Protein AF-A0A969R163-F1 (afdb_monomer_lite)

Sequence (391 aa):
MNDSINAQSLVISNPPGLAALAYRISDYHTTKQRLLESLYVQLIPDGPTLATLRTRDADDLTIALIDAWSMVIDVLTFYQERIANEGYWRTATERRSLLELARTIGCELDPGVAASTYLSFSVETTPTAPKVVTIPQGAAIASIPGENEQSQIFETSEPLIARVDWNALTPRLSRSQVITPQTHQLYLQGINSQLQIGDRVLLIDEPVTGEPLEYQYLLKLTAVDVIPEMQQTLVTWEFQQLGIRSLRAPRLFAFRQRVALFGNSAPKWETLPDELKRNYSAMQGGCFRLLLSNNSALNNSALNNSALNDNSHWVAANTGLPTIDIWCLSASEKALFAGTSNRGIYRSLDLGISWQPSTIGLSNLAITALYYHSGSVFAGSPGGRRVSIQG

pLDDT: mean 81.64, std 15.56, range [32.12, 96.44]

Secondary structure (DSSP, 8-state):
---------------TT-SS-------HHHHHHHHHHHTTS--STTPPP-TT-----TTSHHHHHHHHHHHHHHHHHHHHHHHHHHTSTTT--SHHHHHHHHHHTT--PPPPPPP------PPP--TTS-SEEEEPTT-EEE----TTPPPPEEE-SS-EEEEGGGGG-------PPP--TT--EEEEESS-----TT-EEEEEEPPPTTS----EEEEEEEEEEEEGGGTEEEEEE------SS--SSEEEEE--S---SS-TTPPPGGGS-HHHHHHH-----S-EEEEPSS-SS--S----TT---TT-EEEE--TT-S-S-EEEEEE-SS-EEEEESSS-EEEESSTTS--EE--TT-S-----EEEEETTEEEEE-TTPPP-----

Foldseek 3Di:
DDPPPPPPQPPQDDDPPDLFGDQQRDALVRQLVVVVVQLQPDPDVVDDRNVVPPDPDCPDPVSVVSNVVSVVSNVVSVVVRLVVLLCDCSRNDDPVSNQVVCVVVVDHDDDDDDDDDDDDDAADPDPPGDQKDKDAWQNWDWDDDDDPDDIDIDTHRGIDIDGNVCNPDDPPPDDDDWAAQFDFKDKAAAQPPPDDQQWWKWKFADDDPPDDRPFIDTFGWHDWAGDVVSRIIMTGGDGDGRPHGIGDHIDMDTDPDDDPPQDPPHDDPVPDDQVVVVVPDPPDAADKDKDQPDDPDDDPDDPDVPRPDPPIDIDHLCAAPPDRQFQEWDDDPQWIWTQHQFQAIWIDRPRSNHTDDPHPPDPTRGFNYWDDDDQWIDTDDVPDDDDTDDD

Structure (mmCIF, N/CA/C/O backbone):
data_AF-A0A969R163-F1
#
_entry.id   AF-A0A969R163-F1
#
loop_
_atom_site.group_PDB
_atom_site.id
_atom_site.type_symbol
_atom_site.label_atom_id
_atom_site.label_alt_id
_atom_site.label_comp_id
_atom_site.label_asym_id
_atom_site.label_entity_id
_atom_site.label_seq_id
_atom_site.pdbx_PDB_ins_code
_atom_site.Cartn_x
_atom_site.Cartn_y
_atom_site.Cartn_z
_atom_site.occupancy
_atom_site.B_iso_or_equiv
_atom_site.auth_seq_id
_atom_site.auth_comp_id
_atom_site.auth_asym_id
_atom_site.auth_atom_id
_atom_site.pdbx_PDB_model_num
ATOM 1 N N . MET A 1 1 ? 2.738 -6.959 -83.332 1.00 34.97 1 MET A N 1
ATOM 2 C CA . MET A 1 1 ? 2.796 -7.570 -81.990 1.00 34.97 1 MET A CA 1
ATOM 3 C C . MET A 1 1 ? 3.521 -6.583 -81.093 1.00 34.97 1 MET A C 1
ATOM 5 O O . MET A 1 1 ? 4.740 -6.552 -81.099 1.00 34.97 1 MET A O 1
ATOM 9 N N . ASN A 1 2 ? 2.753 -5.683 -80.474 1.00 32.94 2 ASN A N 1
ATOM 10 C CA . ASN A 1 2 ? 3.231 -4.717 -79.486 1.00 32.94 2 ASN A CA 1
ATOM 11 C C . ASN A 1 2 ? 3.075 -5.376 -78.117 1.00 32.94 2 ASN A C 1
ATOM 13 O O . ASN A 1 2 ? 2.018 -5.242 -77.504 1.00 32.94 2 ASN A O 1
ATOM 17 N N . ASP A 1 3 ? 4.094 -6.097 -77.661 1.00 33.47 3 ASP A N 1
ATOM 18 C CA . ASP A 1 3 ? 4.162 -6.486 -76.255 1.00 33.47 3 ASP A CA 1
ATOM 19 C C . ASP A 1 3 ? 4.765 -5.313 -75.488 1.00 33.47 3 ASP A C 1
ATOM 21 O O . ASP A 1 3 ? 5.978 -5.150 -75.362 1.00 33.47 3 ASP A O 1
ATOM 25 N N . SER A 1 4 ? 3.876 -4.434 -75.030 1.00 35.16 4 SER A N 1
ATOM 26 C CA . SER A 1 4 ? 4.160 -3.461 -73.986 1.00 35.16 4 SER A CA 1
ATOM 27 C C . SER A 1 4 ? 4.621 -4.219 -72.743 1.00 35.16 4 SER A C 1
ATOM 29 O O . SER A 1 4 ? 3.800 -4.766 -72.004 1.00 35.16 4 SER A O 1
ATOM 31 N N . ILE A 1 5 ? 5.937 -4.274 -72.532 1.00 40.12 5 ILE A N 1
ATOM 32 C CA . ILE A 1 5 ? 6.543 -4.727 -71.283 1.00 40.12 5 ILE A CA 1
ATOM 33 C C . ILE A 1 5 ? 6.013 -3.792 -70.195 1.00 40.12 5 ILE A C 1
ATOM 35 O O . ILE A 1 5 ? 6.444 -2.648 -70.063 1.00 40.12 5 ILE A O 1
ATOM 39 N N . ASN A 1 6 ? 5.009 -4.270 -69.462 1.00 37.78 6 ASN A N 1
ATOM 40 C CA . ASN A 1 6 ? 4.531 -3.653 -68.239 1.00 37.78 6 ASN A CA 1
ATOM 41 C C . ASN A 1 6 ? 5.713 -3.612 -67.269 1.00 37.78 6 ASN A C 1
ATOM 43 O O . ASN A 1 6 ? 5.996 -4.592 -66.581 1.00 37.78 6 ASN A O 1
ATOM 47 N N . ALA A 1 7 ? 6.402 -2.475 -67.206 1.00 44.56 7 ALA A N 1
ATOM 48 C CA . ALA A 1 7 ? 7.246 -2.127 -66.078 1.00 44.56 7 ALA A CA 1
ATOM 49 C C . ALA A 1 7 ? 6.321 -1.925 -64.870 1.00 44.56 7 ALA A C 1
ATOM 51 O O . ALA A 1 7 ? 5.957 -0.803 -64.524 1.00 44.56 7 ALA A O 1
ATOM 52 N N . GLN A 1 8 ? 5.862 -3.026 -64.268 1.00 45.25 8 GLN A N 1
ATOM 53 C CA . GLN A 1 8 ? 5.232 -2.988 -62.959 1.00 45.25 8 GLN A CA 1
ATOM 54 C C . GLN A 1 8 ? 6.303 -2.504 -61.986 1.00 45.25 8 GLN A C 1
ATOM 56 O O . GLN A 1 8 ? 7.202 -3.249 -61.596 1.00 45.25 8 GLN A O 1
ATOM 61 N N . SER A 1 9 ? 6.239 -1.222 -61.637 1.00 51.69 9 SER A N 1
ATOM 62 C CA . SER A 1 9 ? 6.942 -0.674 -60.489 1.00 51.69 9 SER A CA 1
ATOM 63 C C . SER A 1 9 ? 6.618 -1.571 -59.297 1.00 51.69 9 SER A C 1
ATOM 65 O O . SER A 1 9 ? 5.451 -1.736 -58.943 1.00 51.69 9 SER A O 1
ATOM 67 N N . LEU A 1 10 ? 7.642 -2.199 -58.714 1.00 58.72 10 LEU A N 1
ATOM 68 C CA . LEU A 1 10 ? 7.503 -2.960 -57.476 1.00 58.72 10 LEU A CA 1
ATOM 69 C C . LEU A 1 10 ? 6.903 -2.018 -56.430 1.00 58.72 10 LEU A C 1
ATOM 71 O O . LEU A 1 10 ? 7.570 -1.098 -55.958 1.00 58.72 10 LEU A O 1
ATOM 75 N N . VAL A 1 11 ? 5.622 -2.206 -56.114 1.00 62.25 11 VAL A N 1
ATOM 76 C CA . VAL A 1 11 ? 4.954 -1.442 -55.063 1.00 62.25 11 VAL A CA 1
ATOM 77 C C . VAL A 1 11 ? 5.471 -1.985 -53.740 1.00 62.25 11 VAL A C 1
ATOM 79 O O . VAL A 1 11 ? 4.986 -2.992 -53.229 1.00 62.25 11 VAL A O 1
ATOM 82 N N . ILE A 1 12 ? 6.501 -1.336 -53.205 1.00 71.62 12 ILE A N 1
ATOM 83 C CA . ILE A 1 12 ? 7.013 -1.632 -51.872 1.00 71.62 12 ILE A CA 1
ATOM 84 C C . ILE A 1 12 ? 5.993 -1.090 -50.865 1.00 71.62 12 ILE A C 1
ATOM 86 O O . ILE A 1 12 ? 5.756 0.116 -50.794 1.00 71.62 12 ILE A O 1
ATOM 90 N N . SER A 1 13 ? 5.350 -1.985 -50.113 1.00 81.00 13 SER A N 1
ATOM 91 C CA . SER A 1 13 ? 4.370 -1.632 -49.083 1.00 81.00 13 SER A CA 1
ATOM 92 C C . SER A 1 13 ? 4.957 -1.875 -47.696 1.00 81.00 13 SER A C 1
ATOM 94 O O . SER A 1 13 ? 5.374 -2.988 -47.389 1.00 81.00 13 SER A O 1
ATOM 96 N N . ASN A 1 14 ? 4.965 -0.836 -46.859 1.00 87.50 14 ASN A N 1
ATOM 97 C CA . ASN A 1 14 ? 5.408 -0.896 -45.466 1.00 87.50 14 ASN A CA 1
ATOM 98 C C . ASN A 1 14 ? 4.201 -0.695 -44.535 1.00 87.50 14 ASN A C 1
ATOM 100 O O . ASN A 1 14 ? 3.939 0.436 -44.114 1.00 87.50 14 ASN A O 1
ATOM 104 N N . PRO A 1 15 ? 3.413 -1.748 -44.239 1.00 88.56 15 PRO A N 1
ATOM 105 C CA . PRO A 1 15 ? 2.321 -1.642 -43.281 1.00 88.56 15 PRO A CA 1
ATOM 106 C C . PRO A 1 15 ? 2.825 -1.222 -41.884 1.00 88.56 15 PRO A C 1
ATOM 108 O O . PRO A 1 15 ? 3.961 -1.527 -41.511 1.00 88.56 15 PRO A O 1
ATOM 111 N N . PRO A 1 16 ? 1.991 -0.546 -41.073 1.00 86.06 16 PRO A N 1
ATOM 112 C CA . PRO A 1 16 ? 2.362 -0.169 -39.712 1.00 86.06 16 PRO A CA 1
ATOM 113 C C . PRO A 1 16 ? 2.710 -1.380 -38.831 1.00 86.06 16 PRO A C 1
ATOM 115 O O . PRO A 1 16 ? 2.065 -2.423 -38.905 1.00 86.06 16 PRO A O 1
ATOM 118 N N . GLY A 1 17 ? 3.688 -1.218 -37.935 1.00 84.62 17 GLY A N 1
ATOM 119 C CA . GLY A 1 17 ? 4.005 -2.195 -36.881 1.00 84.62 17 GLY A CA 1
ATOM 120 C C . GLY A 1 17 ? 5.118 -3.199 -37.200 1.00 84.62 17 GLY A C 1
ATOM 121 O O . GLY A 1 17 ? 5.516 -3.946 -36.300 1.00 84.62 17 GLY A O 1
ATOM 122 N N . LEU A 1 18 ? 5.657 -3.179 -38.422 1.00 88.31 18 LEU A N 1
ATOM 123 C CA . LEU A 1 18 ? 6.788 -4.015 -38.832 1.00 88.31 18 LEU A CA 1
ATOM 124 C C . LEU A 1 18 ? 8.051 -3.769 -37.988 1.00 88.31 18 LEU A C 1
ATOM 126 O O . LEU A 1 18 ? 8.248 -2.687 -37.432 1.00 88.31 18 LEU A O 1
ATOM 130 N N . ALA A 1 19 ? 8.897 -4.800 -37.900 1.00 89.44 19 ALA A N 1
ATOM 131 C CA . ALA A 1 19 ? 10.203 -4.751 -37.233 1.00 89.44 19 ALA A CA 1
ATOM 132 C C . ALA A 1 19 ? 11.335 -4.258 -38.155 1.00 89.44 19 ALA A C 1
ATOM 134 O O . ALA A 1 19 ? 12.421 -3.951 -37.678 1.00 89.44 19 ALA A O 1
ATOM 135 N N . ALA A 1 20 ? 11.078 -4.172 -39.461 1.00 90.75 20 ALA A N 1
ATOM 136 C CA . ALA A 1 20 ? 11.968 -3.580 -40.449 1.00 90.75 20 ALA A CA 1
ATOM 137 C C . ALA A 1 20 ? 11.144 -3.001 -41.606 1.00 90.75 20 ALA A C 1
ATOM 139 O O . ALA A 1 20 ? 10.071 -3.517 -41.931 1.00 90.75 20 ALA A O 1
ATOM 140 N N . LEU A 1 21 ? 11.651 -1.939 -42.221 1.00 91.12 21 LEU A N 1
ATOM 141 C CA . LEU A 1 21 ? 11.133 -1.368 -43.456 1.00 91.12 21 LEU A CA 1
ATOM 142 C C . LEU A 1 21 ? 11.816 -2.035 -44.644 1.00 91.12 21 LEU A C 1
ATOM 144 O O . LEU A 1 21 ? 13.046 -2.086 -44.698 1.00 91.12 21 LEU A O 1
ATOM 148 N N . ALA A 1 22 ? 11.013 -2.470 -45.611 1.00 89.19 22 ALA A N 1
ATOM 149 C CA . ALA A 1 22 ? 11.500 -2.755 -46.948 1.00 89.19 22 ALA A CA 1
ATOM 150 C C . ALA A 1 22 ? 11.672 -1.409 -47.660 1.00 89.19 22 ALA A C 1
ATOM 152 O O . ALA A 1 22 ? 10.697 -0.690 -47.889 1.00 89.19 22 ALA A O 1
ATOM 153 N N . TYR A 1 23 ? 12.912 -1.026 -47.952 1.00 86.81 23 TYR A N 1
ATOM 154 C CA . TYR A 1 23 ? 13.220 0.238 -48.637 1.00 86.81 23 TYR A CA 1
ATOM 155 C C . TYR A 1 23 ? 14.294 0.070 -49.720 1.00 86.81 23 TYR A C 1
ATOM 157 O O . TYR A 1 23 ? 14.555 0.991 -50.493 1.00 86.81 23 TYR A O 1
ATOM 165 N N . ARG A 1 24 ? 14.902 -1.116 -49.830 1.00 87.44 24 ARG A N 1
ATOM 166 C CA . ARG A 1 24 ? 15.868 -1.420 -50.882 1.00 87.44 24 ARG A CA 1
ATOM 167 C C . ARG A 1 24 ? 15.187 -1.525 -52.246 1.00 87.44 24 ARG A C 1
ATOM 169 O O . ARG A 1 24 ? 14.308 -2.350 -52.471 1.00 87.44 24 ARG A O 1
ATOM 176 N N . ILE A 1 25 ? 15.630 -0.678 -53.172 1.00 84.38 25 ILE A N 1
ATOM 177 C CA . ILE A 1 25 ? 15.027 -0.517 -54.505 1.00 84.38 25 ILE A CA 1
ATOM 178 C C . ILE A 1 25 ? 15.496 -1.602 -55.493 1.00 84.38 25 ILE A C 1
ATOM 180 O O . ILE A 1 25 ? 14.786 -1.925 -56.452 1.00 84.38 25 ILE A O 1
ATOM 184 N N . SER A 1 26 ? 16.705 -2.136 -55.303 1.00 87.19 26 SER A N 1
ATOM 185 C CA . SER A 1 26 ? 17.312 -3.123 -56.198 1.00 87.19 26 SER A CA 1
ATOM 186 C C . SER A 1 26 ? 18.471 -3.851 -55.511 1.00 87.19 26 SER A C 1
ATOM 188 O O . SER A 1 26 ? 19.017 -3.362 -54.522 1.00 87.19 26 SER A O 1
ATOM 190 N N . ASP A 1 27 ? 18.859 -4.999 -56.058 1.00 91.00 27 ASP A N 1
ATOM 191 C CA . ASP A 1 27 ? 20.121 -5.674 -55.751 1.00 91.00 27 ASP A CA 1
ATOM 192 C C . ASP A 1 27 ? 21.063 -5.638 -56.966 1.00 91.00 27 ASP A C 1
ATOM 194 O O . ASP A 1 27 ? 20.689 -5.175 -58.052 1.00 91.00 27 ASP A O 1
ATOM 198 N N . TYR A 1 28 ? 22.297 -6.111 -56.801 1.00 94.25 28 TYR A N 1
ATOM 199 C CA . TYR A 1 28 ? 23.288 -6.160 -57.876 1.00 94.25 28 TYR A CA 1
ATOM 200 C C . TYR A 1 28 ? 22.764 -6.858 -59.147 1.00 94.25 28 TYR A C 1
ATOM 202 O O . TYR A 1 28 ? 22.871 -6.299 -60.239 1.00 94.25 28 TYR A O 1
ATOM 210 N N . HIS A 1 29 ? 22.161 -8.046 -59.026 1.00 93.25 29 HIS A N 1
ATOM 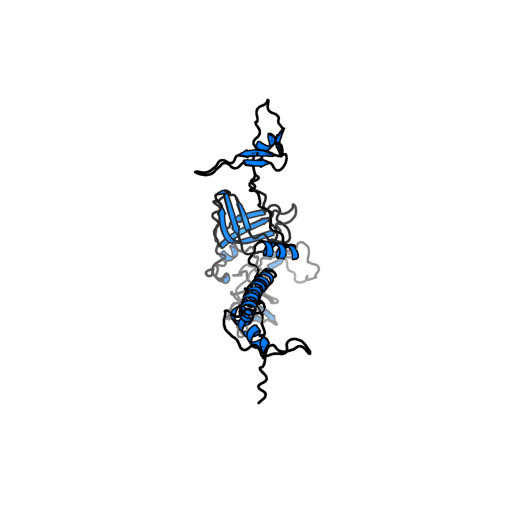211 C CA . HIS A 1 29 ? 21.719 -8.835 -60.182 1.00 93.25 29 HIS A CA 1
ATOM 212 C C . HIS A 1 29 ? 20.574 -8.155 -60.934 1.00 93.25 29 HIS A C 1
ATOM 214 O O . HIS A 1 29 ? 20.626 -8.012 -62.158 1.00 93.25 29 HIS A O 1
ATOM 220 N N . THR A 1 30 ? 19.578 -7.679 -60.191 1.00 90.81 30 THR A N 1
ATOM 221 C CA . THR A 1 30 ? 18.418 -6.958 -60.718 1.00 90.81 30 THR A CA 1
ATOM 222 C C . THR A 1 30 ? 18.853 -5.658 -61.384 1.00 90.81 30 THR A C 1
ATOM 224 O O . THR A 1 30 ? 18.374 -5.319 -62.465 1.00 90.81 30 THR A O 1
ATOM 227 N N . THR A 1 31 ? 19.803 -4.938 -60.781 1.00 92.88 31 THR A N 1
ATOM 228 C CA . THR A 1 31 ? 20.348 -3.699 -61.351 1.00 92.88 31 THR A CA 1
ATOM 229 C C . THR A 1 31 ? 21.110 -3.971 -62.638 1.00 92.88 31 THR A C 1
ATOM 231 O O . THR A 1 31 ? 20.857 -3.308 -63.642 1.00 92.88 31 THR A O 1
ATOM 234 N N . LYS A 1 32 ? 21.991 -4.975 -62.637 1.00 93.44 32 LYS A N 1
ATOM 235 C CA . LYS A 1 32 ? 22.772 -5.361 -63.814 1.00 93.44 32 LYS A CA 1
ATOM 236 C C . LYS A 1 32 ? 21.870 -5.752 -64.973 1.00 93.44 32 LYS A C 1
ATOM 238 O O . LYS A 1 32 ? 22.072 -5.284 -66.090 1.00 93.44 32 LYS A O 1
ATOM 243 N N . GLN A 1 33 ? 20.842 -6.552 -64.702 1.00 91.44 33 GLN A N 1
ATOM 244 C CA . GLN A 1 33 ? 19.856 -6.925 -65.708 1.00 91.44 33 GLN A CA 1
ATOM 245 C C . GLN A 1 33 ? 19.106 -5.697 -66.246 1.00 91.44 33 GLN A C 1
ATOM 247 O O . GLN A 1 33 ? 19.063 -5.504 -67.459 1.00 91.44 33 GLN A O 1
ATOM 252 N N . ARG A 1 34 ? 18.597 -4.820 -65.371 1.00 89.62 34 ARG A N 1
ATOM 253 C CA . ARG A 1 34 ? 17.896 -3.592 -65.787 1.00 89.62 34 ARG A CA 1
ATOM 254 C C . ARG A 1 34 ? 18.778 -2.661 -66.616 1.00 89.62 34 ARG A C 1
ATOM 256 O O . ARG A 1 34 ? 18.299 -2.089 -67.588 1.00 89.62 34 ARG A O 1
ATOM 263 N N . LEU A 1 35 ? 20.053 -2.505 -66.258 1.00 89.62 35 LEU A N 1
ATOM 264 C CA . LEU A 1 35 ? 21.004 -1.689 -67.019 1.00 89.62 35 LEU A CA 1
ATOM 265 C C . LEU A 1 35 ? 21.345 -2.305 -68.383 1.00 89.62 35 LEU A C 1
ATOM 267 O O . LEU A 1 35 ? 21.559 -1.574 -69.342 1.00 89.62 35 LEU A O 1
ATOM 271 N N . LEU A 1 36 ? 21.372 -3.635 -68.501 1.00 90.38 36 LEU A N 1
ATOM 272 C CA . LEU A 1 36 ? 21.542 -4.306 -69.794 1.00 90.38 36 LEU A CA 1
ATOM 273 C C . LEU A 1 36 ? 20.298 -4.170 -70.679 1.00 90.38 36 LEU A C 1
ATOM 275 O O . LEU A 1 36 ? 20.421 -3.952 -71.884 1.00 90.38 36 LEU A O 1
ATOM 279 N N . GLU A 1 37 ? 19.105 -4.279 -70.095 1.00 88.31 37 GLU A N 1
ATOM 280 C CA . GLU A 1 37 ? 17.833 -4.071 -70.794 1.00 88.31 37 GLU A CA 1
ATOM 281 C C . GLU A 1 37 ? 17.676 -2.614 -71.247 1.00 88.31 37 GLU A C 1
ATOM 283 O O . GLU A 1 37 ? 17.206 -2.349 -72.356 1.00 88.31 37 GLU A O 1
ATOM 288 N N . SER A 1 38 ? 18.142 -1.663 -70.433 1.00 87.56 38 SER A N 1
ATOM 289 C CA . SER A 1 38 ? 18.034 -0.235 -70.721 1.00 87.56 38 SER A CA 1
ATOM 290 C C . SER A 1 38 ? 18.866 0.216 -71.925 1.00 87.56 38 SER A C 1
ATOM 292 O O . SER A 1 38 ? 18.545 1.238 -72.525 1.00 87.56 38 SER A O 1
ATOM 294 N N . LEU A 1 39 ? 19.854 -0.575 -72.363 1.00 87.56 39 LEU A N 1
ATOM 295 C CA . LEU A 1 39 ? 20.594 -0.327 -73.608 1.00 87.56 39 LEU A CA 1
ATOM 296 C C . LEU A 1 39 ? 19.676 -0.283 -74.839 1.00 87.56 39 LEU A C 1
ATOM 298 O O . LEU A 1 39 ? 19.963 0.433 -75.800 1.00 87.56 39 LEU A O 1
ATOM 302 N N . TYR A 1 40 ? 18.574 -1.037 -74.813 1.00 86.38 40 TYR A N 1
ATOM 303 C CA . TYR A 1 40 ? 17.605 -1.116 -75.908 1.00 86.38 40 TYR A CA 1
ATOM 304 C C . TYR A 1 40 ? 16.470 -0.096 -75.788 1.00 86.38 40 TYR A C 1
ATOM 306 O O . TYR A 1 40 ? 15.655 0.021 -76.701 1.00 86.38 40 TYR A O 1
ATOM 314 N N . VAL A 1 41 ? 16.412 0.640 -74.677 1.00 85.25 41 VAL A N 1
ATOM 315 C CA . VAL A 1 41 ? 15.343 1.589 -74.369 1.00 85.25 41 VAL A CA 1
ATOM 316 C C . VAL A 1 41 ? 15.871 3.013 -74.509 1.00 85.25 41 VAL A C 1
ATOM 318 O O . VAL A 1 41 ? 16.996 3.329 -74.129 1.00 85.25 41 VAL A O 1
ATOM 321 N N . GLN A 1 42 ? 15.049 3.906 -75.054 1.00 83.88 42 GLN A N 1
ATOM 322 C CA . GLN A 1 42 ? 15.376 5.325 -75.099 1.00 83.88 42 GLN A CA 1
ATOM 323 C C . GLN A 1 42 ? 15.138 5.946 -73.715 1.00 83.88 42 GLN A C 1
ATOM 325 O O . GLN A 1 42 ? 14.008 6.256 -73.351 1.00 83.88 42 GLN A O 1
ATOM 330 N N . LEU A 1 43 ? 16.208 6.091 -72.928 1.00 81.19 43 LEU A N 1
ATOM 331 C CA . LEU A 1 43 ? 16.146 6.669 -71.577 1.00 81.19 43 LEU A CA 1
ATOM 332 C C . LEU A 1 43 ? 16.152 8.204 -71.568 1.00 81.19 43 LEU A C 1
ATOM 334 O O . LEU A 1 43 ? 15.645 8.816 -70.633 1.00 81.19 43 LEU A O 1
ATOM 338 N N . ILE A 1 44 ? 16.755 8.824 -72.585 1.00 83.00 44 ILE A N 1
ATOM 339 C CA . ILE A 1 44 ? 16.881 10.280 -72.711 1.00 83.00 44 ILE A CA 1
ATOM 340 C C . ILE A 1 44 ? 15.917 10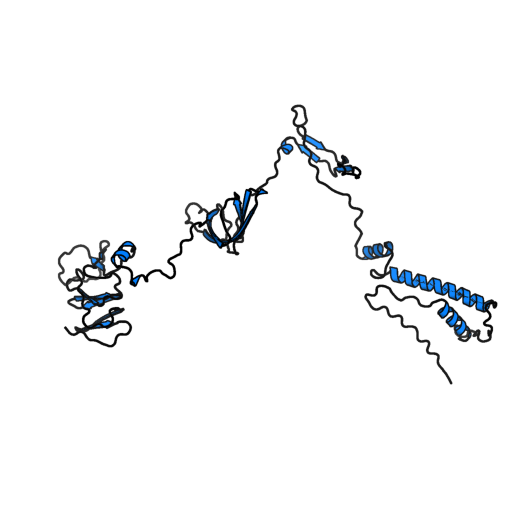.738 -73.813 1.00 83.00 44 ILE A C 1
ATOM 342 O O . ILE A 1 44 ? 16.019 10.207 -74.923 1.00 83.00 44 ILE A O 1
ATOM 346 N N . PRO A 1 45 ? 15.011 11.702 -73.553 1.00 84.19 45 PRO A N 1
ATOM 347 C CA . PRO A 1 45 ? 14.159 12.283 -74.591 1.00 84.19 45 PRO A CA 1
ATOM 348 C C . PRO A 1 45 ? 15.008 12.779 -75.767 1.00 84.19 45 PRO A C 1
ATOM 350 O O . PRO A 1 45 ? 15.979 13.501 -75.557 1.00 84.19 45 PRO A O 1
ATOM 353 N N . ASP A 1 46 ? 14.686 12.332 -76.982 1.00 82.44 46 ASP A N 1
ATOM 354 C CA . ASP A 1 46 ? 15.433 12.601 -78.225 1.00 82.44 46 ASP A CA 1
ATOM 355 C C . ASP A 1 46 ? 16.899 12.106 -78.255 1.00 82.44 46 ASP A C 1
ATOM 357 O O . ASP A 1 46 ? 17.654 12.415 -79.178 1.00 82.44 46 ASP A O 1
ATOM 361 N N . GLY A 1 47 ? 17.316 11.291 -77.281 1.00 80.50 47 GLY A N 1
ATOM 362 C CA . GLY A 1 47 ? 18.646 10.678 -77.236 1.00 80.50 47 GLY A CA 1
ATOM 363 C C . GLY A 1 47 ? 18.741 9.360 -78.022 1.00 80.50 47 GLY A C 1
ATOM 364 O O . GLY A 1 47 ? 17.728 8.686 -78.220 1.00 80.50 47 GLY A O 1
ATOM 365 N N . PRO A 1 48 ? 19.945 8.947 -78.461 1.00 82.12 48 PRO A N 1
ATOM 366 C CA . PRO A 1 48 ? 20.142 7.664 -79.132 1.00 82.12 48 PRO A CA 1
ATOM 367 C C . PRO A 1 48 ? 20.018 6.483 -78.155 1.00 82.12 48 PRO A C 1
ATOM 369 O O . PRO A 1 48 ? 20.469 6.555 -77.013 1.00 82.12 48 PRO A O 1
ATOM 372 N N . THR A 1 49 ? 19.462 5.361 -78.619 1.00 85.50 49 THR A N 1
ATOM 373 C CA . THR A 1 49 ? 19.556 4.074 -77.905 1.00 85.50 49 THR A CA 1
ATOM 374 C C . THR A 1 49 ? 20.913 3.424 -78.152 1.00 85.50 49 THR A C 1
ATOM 376 O O . THR A 1 49 ? 21.447 3.524 -79.258 1.00 85.50 49 THR A O 1
ATOM 379 N N . LEU A 1 50 ? 21.412 2.642 -77.197 1.00 84.75 50 LEU A N 1
ATOM 380 C CA . LEU A 1 50 ? 22.623 1.829 -77.361 1.00 84.75 50 LEU A CA 1
ATOM 381 C C . LEU A 1 50 ? 22.320 0.422 -77.914 1.00 84.75 50 LEU A C 1
ATOM 383 O O . LEU A 1 50 ? 23.118 -0.499 -77.757 1.00 84.75 50 LEU A O 1
ATOM 387 N N . ALA A 1 51 ? 21.189 0.250 -78.609 1.00 82.06 51 ALA A N 1
ATOM 388 C CA . ALA A 1 51 ? 20.708 -1.033 -79.129 1.00 82.06 51 ALA A CA 1
ATOM 389 C C . ALA A 1 51 ? 21.671 -1.711 -80.128 1.00 82.06 51 ALA A C 1
ATOM 391 O O . ALA A 1 51 ? 21.581 -2.918 -80.370 1.00 82.06 51 ALA A O 1
ATOM 392 N N . THR A 1 52 ? 22.601 -0.953 -80.718 1.00 85.38 52 THR A N 1
ATOM 393 C CA . THR A 1 52 ? 23.654 -1.477 -81.601 1.00 85.38 52 THR A CA 1
ATOM 394 C C . THR A 1 52 ? 24.765 -2.207 -80.841 1.00 85.38 52 THR A C 1
ATOM 396 O O . THR A 1 52 ? 25.491 -2.993 -81.450 1.00 85.38 52 THR A O 1
ATOM 399 N N . LEU A 1 53 ? 24.893 -2.005 -79.525 1.00 83.50 53 LEU A N 1
ATOM 400 C CA . LEU A 1 53 ? 25.865 -2.687 -78.672 1.00 83.50 53 LEU A CA 1
ATOM 401 C C . LEU A 1 53 ? 25.377 -4.107 -78.321 1.00 83.50 53 LEU A C 1
ATOM 403 O O . LEU A 1 53 ? 24.602 -4.312 -77.385 1.00 83.50 53 LEU A O 1
ATOM 407 N N . ARG A 1 54 ? 25.837 -5.104 -79.089 1.00 83.50 54 ARG A N 1
ATOM 408 C CA . ARG A 1 54 ? 25.389 -6.508 -78.967 1.00 83.50 54 ARG A CA 1
ATOM 409 C C . ARG A 1 54 ? 26.263 -7.403 -78.085 1.00 83.50 54 ARG A C 1
ATOM 411 O O . ARG A 1 54 ? 25.819 -8.493 -77.741 1.00 83.50 54 ARG A O 1
ATOM 418 N N . THR A 1 55 ? 27.478 -6.976 -77.745 1.00 86.56 55 THR A N 1
ATOM 419 C CA . THR A 1 55 ? 28.401 -7.781 -76.928 1.00 86.56 55 THR A CA 1
ATOM 420 C C . THR A 1 55 ? 27.863 -8.001 -75.515 1.00 86.56 55 THR A C 1
ATOM 422 O O . THR A 1 55 ? 27.200 -7.130 -74.946 1.00 86.56 55 THR A O 1
ATOM 425 N N . ARG A 1 56 ? 28.127 -9.181 -74.954 1.00 86.44 56 ARG A N 1
ATOM 426 C CA . ARG A 1 56 ? 27.809 -9.549 -73.565 1.00 86.44 56 ARG A CA 1
ATOM 427 C C . ARG A 1 56 ? 29.016 -10.158 -72.851 1.00 86.44 56 ARG A C 1
ATOM 429 O O . ARG A 1 56 ? 28.859 -10.713 -71.767 1.00 86.44 56 ARG A O 1
ATOM 436 N N . ASP A 1 57 ? 30.196 -10.029 -73.452 1.00 88.06 57 ASP A N 1
ATOM 437 C CA . ASP A 1 57 ? 31.439 -10.524 -72.879 1.00 88.06 57 ASP A CA 1
ATOM 438 C C . ASP A 1 57 ? 31.835 -9.658 -71.685 1.00 88.06 57 ASP A C 1
ATOM 440 O O . ASP A 1 57 ? 31.766 -8.429 -71.741 1.00 88.06 57 ASP A O 1
ATOM 444 N N . ALA A 1 58 ? 32.256 -10.304 -70.599 1.00 80.94 58 ALA A N 1
ATOM 445 C CA . ALA A 1 58 ? 32.675 -9.610 -69.383 1.00 80.94 58 ALA A CA 1
ATOM 446 C C . ALA A 1 58 ? 33.932 -8.743 -69.595 1.00 80.94 58 ALA A C 1
ATOM 448 O O . ALA A 1 58 ? 34.150 -7.800 -68.840 1.00 80.94 58 ALA A O 1
ATOM 449 N N . ASP A 1 59 ? 34.711 -9.039 -70.638 1.00 87.12 59 ASP A N 1
ATOM 450 C CA . ASP A 1 59 ? 35.941 -8.326 -70.990 1.00 87.12 59 ASP A CA 1
ATOM 451 C C . ASP A 1 59 ? 35.679 -7.025 -71.779 1.00 87.12 59 ASP A C 1
ATOM 453 O O . ASP A 1 59 ? 36.596 -6.225 -71.978 1.00 87.12 59 ASP A O 1
ATOM 457 N N . ASP A 1 60 ? 34.440 -6.777 -72.230 1.00 92.50 60 ASP A N 1
ATOM 458 C CA . ASP A 1 60 ? 34.076 -5.516 -72.881 1.00 92.50 60 ASP A CA 1
ATOM 459 C C . ASP A 1 60 ? 33.966 -4.382 -71.853 1.00 92.50 60 ASP A C 1
ATOM 461 O O . ASP A 1 60 ? 33.260 -4.491 -70.847 1.00 92.50 60 ASP A O 1
ATOM 465 N N . LEU A 1 61 ? 34.612 -3.246 -72.135 1.00 90.62 61 LEU A N 1
ATOM 466 C CA . LEU A 1 61 ? 34.639 -2.089 -71.236 1.00 90.62 61 LEU A CA 1
ATOM 467 C C . LEU A 1 61 ? 33.234 -1.585 -70.863 1.00 90.62 61 LEU A C 1
ATOM 469 O O . LEU A 1 61 ? 33.017 -1.148 -69.733 1.00 90.62 61 LEU A O 1
ATOM 473 N N . THR A 1 62 ? 32.274 -1.640 -71.788 1.00 89.12 62 THR A N 1
ATOM 474 C CA . THR A 1 62 ? 30.902 -1.182 -71.535 1.00 89.12 62 THR A CA 1
ATOM 475 C C . THR A 1 62 ? 30.183 -2.119 -70.574 1.00 89.12 62 THR A C 1
ATOM 477 O O . THR A 1 62 ? 29.480 -1.663 -69.672 1.00 89.12 62 THR A O 1
ATOM 480 N N . ILE A 1 63 ? 30.381 -3.430 -70.735 1.00 91.38 63 ILE A N 1
ATOM 481 C CA . ILE A 1 63 ? 29.811 -4.445 -69.843 1.00 91.38 63 ILE A CA 1
ATOM 482 C C . ILE A 1 63 ? 30.468 -4.370 -68.462 1.00 91.38 63 ILE A C 1
ATOM 484 O O . ILE A 1 63 ? 29.754 -4.401 -67.460 1.00 91.38 63 ILE A O 1
ATOM 488 N N . ALA A 1 64 ? 31.786 -4.166 -68.396 1.00 92.06 64 ALA A N 1
ATOM 489 C CA . ALA A 1 64 ? 32.508 -3.928 -67.147 1.00 92.06 64 ALA A CA 1
ATOM 490 C C . ALA A 1 64 ? 32.039 -2.645 -66.431 1.00 92.06 64 ALA A C 1
ATOM 492 O O . ALA A 1 64 ? 31.921 -2.623 -65.206 1.00 92.06 64 ALA A O 1
ATOM 493 N N . LEU A 1 65 ? 31.707 -1.582 -67.173 1.00 92.31 65 LEU A N 1
ATOM 494 C CA . LEU A 1 65 ? 31.159 -0.352 -66.597 1.00 92.31 65 LEU A CA 1
ATOM 495 C C . LEU A 1 65 ? 29.748 -0.565 -66.028 1.00 92.31 65 LEU A C 1
ATOM 497 O O . LEU A 1 65 ? 29.459 -0.089 -64.930 1.00 92.31 65 LEU A O 1
ATOM 501 N N . ILE A 1 66 ? 28.882 -1.296 -66.739 1.00 93.06 66 ILE A N 1
ATOM 502 C CA . ILE A 1 66 ? 27.558 -1.695 -66.229 1.00 93.06 66 ILE A CA 1
ATOM 503 C C . ILE A 1 66 ? 27.710 -2.534 -64.957 1.00 93.06 66 ILE A C 1
ATOM 505 O O . ILE A 1 66 ? 26.967 -2.339 -63.994 1.00 93.06 66 ILE A O 1
ATOM 509 N N . ASP A 1 67 ? 28.689 -3.436 -64.934 1.00 94.06 67 ASP A N 1
ATOM 510 C CA . ASP A 1 67 ? 28.996 -4.271 -63.778 1.00 94.06 67 ASP A CA 1
ATOM 511 C C . ASP A 1 67 ? 29.400 -3.441 -62.552 1.00 94.06 67 ASP A C 1
ATOM 513 O O . ASP A 1 67 ? 28.795 -3.559 -61.483 1.00 94.06 67 ASP A O 1
ATOM 517 N N . ALA A 1 68 ? 30.354 -2.523 -62.736 1.00 95.12 68 ALA A N 1
ATOM 518 C CA . ALA A 1 68 ? 30.817 -1.620 -61.690 1.00 95.12 68 ALA A CA 1
ATOM 519 C C . ALA A 1 68 ? 29.680 -0.732 -61.158 1.00 95.12 68 ALA A C 1
ATOM 521 O O . ALA A 1 68 ? 29.498 -0.618 -59.945 1.00 95.12 68 ALA A O 1
ATOM 522 N N . TRP A 1 69 ? 28.865 -0.148 -62.043 1.00 95.00 69 TRP A N 1
ATOM 523 C CA . TRP A 1 69 ? 27.716 0.664 -61.631 1.00 95.00 69 TRP A CA 1
ATOM 524 C C . TRP A 1 69 ? 26.650 -0.141 -60.894 1.00 95.00 69 TRP A C 1
ATOM 526 O O . TRP A 1 69 ? 26.046 0.373 -59.953 1.00 95.00 69 TRP A O 1
ATOM 536 N N . SER A 1 70 ? 26.453 -1.406 -61.263 1.00 95.44 70 SER A N 1
ATOM 537 C CA . SER A 1 70 ? 25.529 -2.294 -60.556 1.00 95.44 70 SER A CA 1
ATOM 538 C C . SER A 1 70 ? 25.976 -2.532 -59.114 1.00 95.44 70 SER A C 1
ATOM 540 O O . SER A 1 70 ? 25.142 -2.509 -58.213 1.00 95.44 70 SER A O 1
ATOM 542 N N . MET A 1 71 ? 27.285 -2.680 -58.877 1.00 95.50 71 MET A N 1
ATOM 543 C CA . MET A 1 71 ? 27.852 -2.787 -57.527 1.00 95.50 71 MET A CA 1
ATOM 544 C C . MET A 1 71 ? 27.666 -1.493 -56.723 1.00 95.50 71 MET A C 1
ATOM 546 O O . MET A 1 71 ? 27.243 -1.531 -55.570 1.00 95.50 71 MET A O 1
ATOM 550 N N . VAL A 1 72 ? 27.940 -0.330 -57.327 1.00 96.38 72 VAL A N 1
ATOM 551 C CA . VAL A 1 72 ? 27.746 0.974 -56.662 1.00 96.38 72 VAL A CA 1
ATOM 552 C C . VAL A 1 72 ? 26.288 1.151 -56.233 1.00 96.38 72 VAL A C 1
ATOM 554 O O . VAL A 1 72 ? 26.019 1.532 -55.094 1.00 96.38 72 VAL A O 1
ATOM 557 N N . ILE A 1 73 ? 25.338 0.844 -57.118 1.00 94.88 73 ILE A N 1
ATOM 558 C CA . ILE A 1 73 ? 23.903 0.945 -56.826 1.00 94.88 73 ILE A CA 1
ATOM 559 C C . ILE A 1 73 ? 23.490 -0.048 -55.732 1.00 94.88 73 ILE A C 1
ATOM 561 O O . ILE A 1 73 ? 22.706 0.314 -54.853 1.00 94.88 73 ILE A O 1
ATOM 565 N N . ASP A 1 74 ? 24.034 -1.265 -55.734 1.00 94.75 74 ASP A N 1
ATOM 566 C CA . ASP A 1 74 ? 23.761 -2.263 -54.696 1.00 94.75 74 ASP A CA 1
ATOM 567 C C . ASP A 1 74 ? 24.144 -1.754 -53.297 1.00 94.75 74 ASP A C 1
ATOM 569 O O . ASP A 1 74 ? 23.340 -1.775 -52.364 1.00 94.75 74 ASP A O 1
ATOM 573 N N . VAL A 1 75 ? 25.346 -1.186 -53.180 1.00 95.62 75 VAL A N 1
ATOM 574 C CA . VAL A 1 75 ? 25.851 -0.607 -51.930 1.00 95.62 75 VAL A CA 1
ATOM 575 C C . VAL A 1 75 ? 25.020 0.605 -51.501 1.00 95.62 75 VAL A C 1
ATOM 577 O O . VAL A 1 75 ? 24.639 0.719 -50.335 1.00 95.62 75 VAL A O 1
ATOM 580 N N . LEU A 1 76 ? 24.701 1.512 -52.430 1.00 95.12 76 LEU A N 1
ATOM 581 C CA . LEU A 1 76 ? 23.913 2.707 -52.121 1.00 95.12 76 LEU A CA 1
ATOM 582 C C . LEU A 1 76 ? 22.502 2.356 -51.642 1.00 95.12 76 LEU A C 1
ATOM 584 O O . LEU A 1 76 ? 22.037 2.909 -50.645 1.00 95.12 76 LEU A O 1
ATOM 588 N N . THR A 1 77 ? 21.827 1.430 -52.324 1.00 91.81 77 THR A N 1
ATOM 589 C CA . THR A 1 77 ? 20.466 1.013 -51.956 1.00 91.81 77 THR A CA 1
ATOM 590 C C . THR A 1 77 ? 20.439 0.258 -50.627 1.00 91.81 77 THR A C 1
ATOM 592 O O . THR A 1 77 ? 19.504 0.448 -49.848 1.00 91.81 77 THR A O 1
ATOM 595 N N . PHE A 1 78 ? 21.485 -0.513 -50.311 1.00 92.62 78 PHE A N 1
ATOM 596 C CA . PHE A 1 78 ? 21.662 -1.128 -48.995 1.00 92.62 78 PHE A CA 1
ATOM 597 C C . PHE A 1 78 ? 21.776 -0.083 -47.872 1.00 92.62 78 PHE A C 1
ATOM 599 O O . PHE A 1 78 ? 21.063 -0.165 -46.869 1.00 92.62 78 PHE A O 1
ATOM 606 N N . TYR A 1 79 ? 22.638 0.929 -48.029 1.00 93.44 79 TYR A N 1
ATOM 607 C CA . TYR A 1 79 ? 22.794 1.964 -47.002 1.00 93.44 79 TYR A CA 1
ATOM 608 C C . TYR A 1 79 ? 21.544 2.830 -46.842 1.00 93.44 79 TYR A C 1
ATOM 610 O O . TYR A 1 79 ? 21.191 3.174 -45.715 1.00 93.44 79 TYR A O 1
ATOM 618 N N . GLN A 1 80 ? 20.844 3.148 -47.935 1.00 93.31 80 GLN A N 1
ATOM 619 C CA . GLN A 1 80 ? 19.573 3.872 -47.866 1.00 93.31 80 GLN A CA 1
ATOM 620 C C . GLN A 1 80 ? 18.528 3.115 -47.044 1.00 93.31 80 GLN A C 1
ATOM 622 O O . GLN A 1 80 ? 17.859 3.720 -46.209 1.00 93.31 80 GLN A O 1
ATOM 627 N N . GLU A 1 81 ? 18.419 1.796 -47.226 1.00 92.19 81 GLU A N 1
ATOM 628 C CA . GLU A 1 81 ? 17.511 0.976 -46.425 1.00 92.19 81 GLU A CA 1
ATOM 629 C C . GLU A 1 81 ? 17.902 0.961 -44.945 1.00 92.19 81 GLU A C 1
ATOM 631 O O . GLU A 1 81 ? 17.032 1.114 -44.084 1.00 92.19 81 GLU A O 1
ATOM 636 N N . ARG A 1 82 ? 19.197 0.844 -44.625 1.00 93.75 82 ARG A N 1
ATOM 637 C CA . ARG A 1 82 ? 19.655 0.897 -43.230 1.00 93.75 82 ARG A CA 1
ATOM 638 C C . ARG A 1 82 ? 19.345 2.252 -42.588 1.00 93.75 82 ARG A C 1
ATOM 640 O O . ARG A 1 82 ? 18.805 2.275 -41.489 1.00 93.75 82 ARG A O 1
ATOM 647 N N . ILE A 1 83 ? 19.612 3.362 -43.279 1.00 93.31 83 ILE A N 1
ATOM 648 C CA . ILE A 1 83 ? 19.301 4.716 -42.790 1.00 93.31 83 ILE A CA 1
ATOM 649 C C . ILE A 1 83 ? 17.794 4.884 -42.564 1.00 93.31 83 ILE A C 1
ATOM 651 O O . ILE A 1 83 ? 17.388 5.408 -41.529 1.00 93.31 83 ILE A O 1
ATOM 655 N N . ALA A 1 84 ? 16.959 4.408 -43.493 1.00 93.31 84 ALA A N 1
ATOM 656 C CA . ALA A 1 84 ? 15.506 4.465 -43.346 1.00 93.31 84 ALA A CA 1
ATOM 657 C C . ALA A 1 84 ? 15.026 3.678 -42.115 1.00 93.31 84 ALA A C 1
ATOM 659 O O . ALA A 1 84 ? 14.183 4.165 -41.364 1.00 93.31 84 ALA A O 1
ATOM 660 N N . ASN A 1 85 ? 15.596 2.494 -41.873 1.00 94.50 85 ASN A N 1
ATOM 661 C CA . ASN A 1 85 ? 15.280 1.683 -40.698 1.00 94.50 85 ASN A CA 1
ATOM 662 C C . ASN A 1 85 ? 15.709 2.353 -39.381 1.00 94.50 85 ASN A C 1
ATOM 664 O O . ASN A 1 85 ? 14.985 2.255 -38.396 1.00 94.50 85 ASN A O 1
ATOM 668 N N . GLU A 1 86 ? 16.813 3.099 -39.353 1.00 96.00 86 GLU A N 1
ATOM 669 C CA . GLU A 1 86 ? 17.235 3.858 -38.164 1.00 96.00 86 GLU A CA 1
ATOM 670 C C . GLU A 1 86 ? 16.345 5.082 -37.861 1.00 96.00 86 GLU A C 1
ATOM 672 O O . GLU A 1 86 ? 16.380 5.617 -36.755 1.00 96.00 86 GLU A O 1
ATOM 677 N N . GLY A 1 87 ? 15.500 5.505 -38.807 1.00 92.75 87 GLY A N 1
ATOM 678 C CA . GLY A 1 87 ? 14.613 6.664 -38.660 1.00 92.75 87 GLY A CA 1
ATOM 679 C C . GLY A 1 87 ? 13.345 6.435 -37.828 1.00 92.75 87 GLY A C 1
ATOM 680 O O . GLY A 1 87 ? 12.630 7.398 -37.555 1.00 92.75 87 GLY A O 1
ATOM 681 N N . TYR A 1 88 ? 13.038 5.197 -37.418 1.00 91.06 88 TYR A N 1
ATOM 682 C CA . TYR A 1 88 ? 11.808 4.879 -36.682 1.00 91.06 88 TYR A CA 1
ATOM 683 C C . TYR A 1 88 ? 12.069 4.018 -35.449 1.00 91.06 88 TYR A C 1
ATOM 685 O O . TYR A 1 88 ? 12.843 3.067 -35.477 1.00 91.06 88 TYR A O 1
ATOM 693 N N . TRP A 1 89 ? 11.319 4.285 -34.377 1.00 88.38 89 TRP A N 1
ATOM 694 C CA . TRP A 1 89 ? 11.509 3.647 -33.069 1.00 88.38 89 TRP A CA 1
ATOM 695 C C . TRP A 1 89 ? 11.482 2.112 -33.092 1.00 88.38 89 TRP A C 1
ATOM 697 O O . TRP A 1 89 ? 12.216 1.462 -32.358 1.00 88.38 89 TRP A O 1
ATOM 707 N N . ARG A 1 90 ? 10.612 1.518 -33.916 1.00 90.25 90 ARG A N 1
ATOM 708 C CA . ARG A 1 90 ? 10.426 0.057 -33.970 1.00 90.25 90 ARG A CA 1
ATOM 709 C C . ARG A 1 90 ? 11.447 -0.668 -34.842 1.00 90.25 90 ARG A C 1
ATOM 711 O O . ARG A 1 90 ? 11.528 -1.888 -34.749 1.00 90.25 90 ARG A O 1
ATOM 718 N N . THR A 1 91 ? 12.157 0.060 -35.697 1.00 93.69 91 THR A N 1
ATOM 719 C CA . THR A 1 91 ? 13.063 -0.507 -36.703 1.00 93.69 91 THR A CA 1
ATOM 720 C C . THR A 1 91 ? 14.518 -0.115 -36.467 1.00 93.69 91 THR A C 1
ATOM 722 O O . THR A 1 91 ? 15.413 -0.784 -36.977 1.00 93.69 91 THR A O 1
ATOM 725 N N . ALA A 1 92 ? 14.765 0.938 -35.683 1.00 94.50 92 ALA A N 1
ATOM 726 C CA . ALA A 1 92 ? 16.103 1.384 -35.335 1.00 94.50 92 ALA A CA 1
ATOM 727 C C . ALA A 1 92 ? 16.812 0.350 -34.458 1.00 94.50 92 ALA A C 1
ATOM 729 O O . ALA A 1 92 ? 16.255 -0.158 -33.482 1.00 94.50 92 ALA A O 1
ATOM 730 N N . THR A 1 93 ? 18.061 0.052 -34.808 1.00 93.75 93 THR A N 1
ATOM 731 C CA . THR A 1 93 ? 18.887 -0.935 -34.107 1.00 93.75 93 THR A CA 1
ATOM 732 C C . THR A 1 93 ? 20.046 -0.291 -33.363 1.00 93.75 93 THR A C 1
ATOM 734 O O . THR A 1 93 ? 20.508 -0.832 -32.356 1.00 93.75 93 THR A O 1
ATOM 737 N N . GLU A 1 94 ? 20.503 0.883 -33.801 1.00 94.62 94 GLU A N 1
ATOM 738 C CA . GLU A 1 94 ? 21.579 1.580 -33.120 1.00 94.62 94 GLU A CA 1
ATOM 739 C C . GLU A 1 94 ? 21.066 2.323 -31.887 1.00 94.62 94 GLU A C 1
ATOM 741 O O . GLU A 1 94 ? 20.118 3.112 -31.933 1.00 94.62 94 GLU A O 1
ATOM 746 N N . ARG A 1 95 ? 21.770 2.137 -30.762 1.00 92.19 95 ARG A N 1
ATOM 747 C CA . ARG A 1 95 ? 21.472 2.846 -29.509 1.00 92.19 95 ARG A CA 1
ATOM 748 C C . ARG A 1 95 ? 21.419 4.358 -29.722 1.00 92.19 95 ARG A C 1
ATOM 750 O O . ARG A 1 95 ? 20.577 5.018 -29.129 1.00 92.19 95 ARG A O 1
ATOM 757 N N . ARG A 1 96 ? 22.301 4.910 -30.561 1.00 92.81 96 ARG A N 1
ATOM 758 C CA . ARG A 1 96 ? 22.328 6.347 -30.849 1.00 92.81 96 ARG A CA 1
ATOM 759 C C . ARG A 1 96 ? 21.036 6.813 -31.521 1.00 92.81 96 ARG A C 1
ATOM 761 O O . ARG A 1 96 ? 20.455 7.780 -31.045 1.00 92.81 96 ARG A O 1
ATOM 768 N N . SER A 1 97 ? 20.574 6.123 -32.562 1.00 94.88 97 SER A N 1
ATOM 769 C CA . SER A 1 97 ? 19.330 6.456 -33.266 1.00 94.88 97 SER A CA 1
ATOM 770 C C . SER A 1 97 ? 18.133 6.443 -32.322 1.00 94.88 97 SER A C 1
ATOM 772 O O . SER A 1 97 ? 17.369 7.403 -32.285 1.00 94.88 97 SER A O 1
ATOM 774 N N . LEU A 1 98 ? 18.019 5.406 -31.484 1.00 92.88 98 LEU A N 1
ATOM 775 C CA . LEU A 1 98 ? 16.964 5.324 -30.471 1.00 92.88 98 LEU A CA 1
ATOM 776 C C . LEU A 1 98 ? 17.022 6.496 -29.486 1.00 92.88 98 LEU A C 1
ATOM 778 O O . LEU A 1 98 ? 15.988 7.061 -29.154 1.00 92.88 98 LEU A O 1
ATOM 782 N N . LEU A 1 99 ? 18.212 6.904 -29.043 1.00 92.31 99 LEU A N 1
ATOM 783 C CA . LEU A 1 99 ? 18.344 8.037 -28.126 1.00 92.31 99 LEU A CA 1
ATOM 784 C C . LEU A 1 99 ? 17.952 9.366 -28.761 1.00 92.31 99 LEU A C 1
ATOM 786 O O . LEU A 1 99 ? 17.242 10.145 -28.129 1.00 92.31 99 LEU A O 1
ATOM 790 N N . GLU A 1 100 ? 18.366 9.625 -30.000 1.00 92.88 100 GLU A N 1
ATOM 791 C CA . GLU A 1 100 ? 17.962 10.855 -30.684 1.00 92.88 100 GLU A CA 1
ATOM 792 C C . GLU A 1 100 ? 16.453 10.864 -30.965 1.00 92.88 100 GLU A C 1
ATOM 794 O O . GLU A 1 100 ? 15.800 11.882 -30.742 1.00 92.88 100 GLU A O 1
ATOM 799 N N . LEU A 1 101 ? 15.865 9.722 -31.348 1.00 93.56 101 LEU A N 1
ATOM 800 C CA . LEU A 1 101 ? 14.413 9.585 -31.494 1.00 93.56 101 LEU A CA 1
ATOM 801 C C . LEU A 1 101 ? 13.681 9.810 -30.160 1.00 93.56 101 LEU A C 1
ATOM 803 O O . LEU A 1 101 ? 12.689 10.536 -30.139 1.00 93.56 101 LEU A O 1
ATOM 807 N N . ALA A 1 102 ? 14.174 9.266 -29.041 1.00 92.44 102 ALA A N 1
ATOM 808 C CA . ALA A 1 102 ? 13.600 9.494 -27.709 1.00 92.44 102 ALA A CA 1
ATOM 809 C C . ALA A 1 102 ? 13.633 10.981 -27.320 1.00 92.44 102 ALA A C 1
ATOM 811 O O . ALA A 1 102 ? 12.647 11.520 -26.813 1.00 92.44 102 ALA A O 1
ATOM 812 N N . ARG A 1 103 ? 14.735 11.677 -27.623 1.00 92.12 103 ARG A N 1
ATOM 813 C CA . ARG A 1 103 ? 14.866 13.111 -27.337 1.00 92.12 103 ARG A CA 1
ATOM 814 C C . ARG A 1 103 ? 13.846 13.957 -28.089 1.00 92.12 103 ARG A C 1
ATOM 816 O O . ARG A 1 103 ? 13.385 14.952 -27.536 1.00 92.12 103 ARG A O 1
ATOM 823 N N . THR A 1 104 ? 13.430 13.560 -29.297 1.00 92.56 104 THR A N 1
ATOM 824 C CA . THR A 1 104 ? 12.381 14.296 -30.035 1.00 92.56 104 THR A CA 1
ATOM 825 C C . THR A 1 104 ? 11.035 14.334 -29.306 1.00 92.56 104 THR A C 1
ATOM 827 O O . THR A 1 104 ? 10.275 15.281 -29.496 1.00 92.56 104 THR A O 1
ATOM 830 N N . ILE A 1 105 ? 10.755 13.353 -28.439 1.00 92.88 105 ILE A N 1
ATOM 831 C CA . ILE A 1 105 ? 9.543 13.298 -27.604 1.00 92.88 105 ILE A CA 1
ATOM 832 C C . ILE A 1 105 ? 9.792 13.761 -26.158 1.00 92.88 105 ILE A C 1
ATOM 834 O O . ILE A 1 105 ? 8.947 13.551 -25.291 1.00 92.88 105 ILE A O 1
ATOM 838 N N . GLY A 1 106 ? 10.942 14.388 -25.889 1.00 91.38 106 GLY A N 1
ATOM 839 C CA . GLY A 1 106 ? 11.312 14.893 -24.564 1.00 91.38 106 GLY A CA 1
ATOM 840 C C . GLY A 1 106 ? 11.749 13.813 -23.571 1.00 91.38 106 GLY A C 1
ATOM 841 O O . GLY A 1 106 ? 11.798 14.082 -22.374 1.00 91.38 106 GLY A O 1
ATOM 842 N N . CYS A 1 107 ? 12.051 12.599 -24.041 1.00 89.69 107 CYS A N 1
ATOM 843 C CA . CYS A 1 107 ? 12.584 11.531 -23.205 1.00 89.69 107 CYS A CA 1
ATOM 844 C C . CYS A 1 107 ? 14.116 11.519 -23.291 1.00 89.69 107 CYS A C 1
ATOM 846 O O . CYS A 1 107 ? 14.689 11.352 -24.368 1.00 89.69 107 CYS A O 1
ATOM 848 N N . GLU A 1 108 ? 14.777 11.678 -22.148 1.00 87.44 108 GLU A N 1
ATOM 849 C CA . GLU A 1 108 ? 16.224 11.538 -22.009 1.00 87.44 108 GLU A CA 1
ATOM 850 C C . GLU A 1 108 ? 16.530 10.348 -21.095 1.00 87.44 108 GLU A C 1
ATOM 852 O O . GLU A 1 108 ? 15.766 10.053 -20.177 1.00 87.44 108 GLU A O 1
ATOM 857 N N . LEU A 1 109 ? 17.612 9.618 -21.377 1.00 82.81 109 LEU A N 1
ATOM 858 C CA . LEU A 1 109 ? 18.047 8.558 -20.474 1.00 82.81 109 LEU A CA 1
ATOM 859 C C . LEU A 1 109 ? 18.573 9.175 -19.186 1.00 82.81 109 LEU A C 1
ATOM 861 O O . LEU A 1 109 ? 19.435 10.054 -19.237 1.00 82.81 109 LEU A O 1
ATOM 865 N N . ASP A 1 110 ? 18.137 8.625 -18.058 1.00 82.19 110 ASP A N 1
ATOM 866 C CA . ASP A 1 110 ? 18.740 8.954 -16.778 1.00 82.19 110 ASP A CA 1
ATOM 867 C C . ASP A 1 110 ? 20.247 8.649 -16.820 1.00 82.19 110 ASP A C 1
ATOM 869 O O . ASP A 1 110 ? 20.667 7.603 -17.344 1.00 82.19 110 ASP A O 1
ATOM 873 N N . PRO A 1 111 ? 21.089 9.556 -16.294 1.00 83.69 111 PRO A N 1
ATOM 874 C CA . PRO A 1 111 ? 22.505 9.276 -16.137 1.00 83.69 111 PRO A CA 1
ATOM 875 C C . PRO A 1 111 ? 22.701 8.083 -15.192 1.00 83.69 111 PRO A C 1
ATOM 877 O O . PRO A 1 111 ? 21.790 7.662 -14.479 1.00 83.69 111 PRO A O 1
ATOM 880 N N . GLY A 1 112 ? 23.920 7.541 -15.152 1.00 79.88 112 GLY A N 1
ATOM 881 C CA . GLY A 1 112 ? 24.266 6.541 -14.144 1.00 79.88 112 GLY A CA 1
ATOM 882 C C . GLY A 1 112 ? 23.973 7.080 -12.741 1.00 79.88 112 GLY A C 1
ATOM 883 O O . GLY A 1 112 ? 24.538 8.096 -12.341 1.00 79.88 112 GLY A O 1
ATOM 884 N N . VAL A 1 113 ? 23.071 6.421 -12.015 1.00 82.81 113 VAL A N 1
ATOM 885 C CA . VAL A 1 113 ? 22.669 6.826 -10.664 1.00 82.81 113 VAL A CA 1
ATOM 886 C C . VAL A 1 113 ? 23.673 6.258 -9.665 1.00 82.81 113 VAL A C 1
ATOM 888 O O . VAL A 1 113 ? 23.949 5.057 -9.670 1.00 82.81 113 VAL A O 1
ATOM 891 N N . ALA A 1 114 ? 24.233 7.117 -8.813 1.00 83.06 114 ALA A N 1
ATOM 892 C CA . ALA A 1 114 ? 25.081 6.680 -7.711 1.00 83.06 114 ALA A CA 1
ATOM 893 C C . ALA A 1 114 ? 24.244 5.955 -6.646 1.00 83.06 114 ALA A C 1
ATOM 895 O O . ALA A 1 114 ? 23.096 6.319 -6.387 1.00 83.06 114 ALA A O 1
ATOM 896 N N . ALA A 1 115 ? 24.822 4.943 -6.001 1.00 84.06 115 ALA A N 1
ATOM 897 C CA . ALA A 1 115 ? 24.186 4.322 -4.847 1.00 84.06 115 ALA A CA 1
ATOM 898 C C . ALA A 1 115 ? 24.058 5.344 -3.703 1.00 84.06 115 ALA A C 1
ATOM 900 O O . ALA A 1 115 ? 24.984 6.106 -3.431 1.00 84.06 115 ALA A O 1
ATOM 901 N N . SER A 1 116 ? 22.920 5.338 -3.011 1.00 88.88 116 SER A N 1
ATOM 902 C CA . SER A 1 116 ? 22.654 6.205 -1.860 1.00 88.88 116 SER A CA 1
ATOM 903 C C . SER A 1 116 ? 22.270 5.371 -0.644 1.00 88.88 116 SER A C 1
ATOM 905 O O . SER A 1 116 ? 21.526 4.399 -0.774 1.00 88.88 116 SER A O 1
ATOM 907 N N . THR A 1 117 ? 22.721 5.773 0.542 1.00 87.12 117 THR A N 1
ATOM 908 C CA . THR A 1 117 ? 22.347 5.133 1.808 1.00 87.12 117 THR A CA 1
ATOM 909 C C . THR A 1 117 ? 22.228 6.165 2.925 1.00 87.12 117 THR A C 1
ATOM 911 O O . THR A 1 117 ? 22.760 7.270 2.820 1.00 87.12 117 THR A O 1
ATOM 914 N N . TYR A 1 118 ? 21.535 5.803 4.002 1.00 87.44 118 TYR A N 1
ATOM 915 C CA . TYR A 1 118 ? 21.444 6.619 5.207 1.00 87.44 118 TYR A CA 1
ATOM 916 C C . TYR A 1 118 ? 22.514 6.190 6.208 1.00 87.44 118 TYR A C 1
ATOM 918 O O . TYR A 1 118 ? 22.645 5.009 6.526 1.00 87.44 118 TYR A O 1
ATOM 926 N N . LEU A 1 119 ? 23.256 7.163 6.734 1.00 83.56 119 LEU A N 1
ATOM 927 C CA . LEU A 1 119 ? 24.243 6.955 7.789 1.00 83.56 119 LEU A CA 1
ATOM 928 C C . LEU A 1 119 ? 23.755 7.576 9.095 1.00 83.56 119 LEU A C 1
ATOM 930 O O . LEU A 1 119 ? 23.158 8.651 9.104 1.00 83.56 119 LEU A O 1
ATOM 934 N N . SER A 1 120 ? 24.047 6.900 10.202 1.00 85.06 120 SER A N 1
ATOM 935 C CA . SER A 1 120 ? 23.820 7.414 11.550 1.00 85.06 120 SER A CA 1
ATOM 936 C C . SER A 1 120 ? 25.163 7.691 12.208 1.00 85.06 120 SER A C 1
ATOM 938 O O . SER A 1 120 ? 26.005 6.799 12.297 1.00 85.06 120 SER A O 1
ATOM 940 N N . PHE A 1 121 ? 25.350 8.914 12.698 1.00 86.19 121 PHE A N 1
ATOM 941 C CA . PHE A 1 121 ? 26.541 9.321 13.436 1.00 86.19 121 PHE A CA 1
ATOM 942 C C . PHE A 1 121 ? 26.204 9.429 14.921 1.00 86.19 121 PHE A C 1
ATOM 944 O O . PHE A 1 121 ? 25.242 10.099 15.291 1.00 86.19 121 PHE A O 1
ATOM 951 N N . SER A 1 122 ? 27.011 8.803 15.774 1.00 88.00 122 SER A N 1
ATOM 952 C CA . SER A 1 122 ? 26.946 9.001 17.223 1.00 88.00 122 SER A CA 1
ATOM 953 C C . SER A 1 122 ? 28.084 9.917 17.659 1.00 88.00 122 SER A C 1
ATOM 955 O O . SER A 1 122 ? 29.242 9.665 17.334 1.00 88.00 122 SER A O 1
ATOM 957 N N . VAL A 1 123 ? 27.757 10.992 18.379 1.00 89.88 123 VAL A N 1
ATOM 958 C CA . VAL A 1 123 ? 28.751 11.967 18.865 1.00 89.88 123 VAL A CA 1
ATOM 959 C C . VAL A 1 123 ? 29.307 11.523 20.218 1.00 89.88 123 VAL A C 1
ATOM 961 O O . VAL A 1 123 ? 28.559 11.020 21.053 1.00 89.88 123 VAL A O 1
ATOM 964 N N . GLU A 1 124 ? 30.601 11.717 20.463 1.00 88.62 124 GLU A N 1
ATOM 965 C CA . GLU A 1 124 ? 31.220 11.385 21.750 1.00 88.62 124 GLU A CA 1
ATOM 966 C C . GLU A 1 124 ? 30.614 12.201 22.911 1.00 88.62 124 GLU A C 1
ATOM 968 O O . GLU A 1 124 ? 30.367 13.400 22.791 1.00 88.62 124 GLU A O 1
ATOM 973 N N . THR A 1 125 ? 30.373 11.547 24.051 1.00 87.06 125 THR A N 1
ATOM 974 C CA . THR A 1 125 ? 29.679 12.128 25.217 1.00 87.06 125 THR A CA 1
ATOM 975 C C . THR A 1 125 ? 30.627 12.581 26.334 1.00 87.06 125 THR A C 1
ATOM 977 O O . THR A 1 125 ? 30.179 12.811 27.460 1.00 87.06 125 THR A O 1
ATOM 980 N N . THR A 1 126 ? 31.939 12.653 26.091 1.00 88.88 126 THR A N 1
ATOM 981 C CA . THR A 1 126 ? 32.906 13.034 27.129 1.00 88.88 126 THR A CA 1
ATOM 982 C C . THR A 1 126 ? 32.726 14.502 27.543 1.00 88.88 126 THR A C 1
ATOM 984 O O . THR A 1 126 ? 32.414 15.343 26.701 1.00 88.88 126 THR A O 1
ATOM 987 N N . PRO A 1 127 ? 32.924 14.868 28.829 1.00 82.38 127 PRO A N 1
ATOM 988 C CA . PRO A 1 127 ? 32.691 16.240 29.306 1.00 82.38 127 PRO A CA 1
ATOM 989 C C . PRO A 1 127 ? 33.521 17.317 28.593 1.00 82.38 127 PRO A C 1
ATOM 991 O O . PRO A 1 127 ? 33.162 18.492 28.614 1.00 82.38 127 PRO A O 1
ATOM 994 N N . THR A 1 128 ? 34.640 16.918 27.990 1.00 84.94 128 THR A N 1
ATOM 995 C CA . THR A 1 128 ? 35.561 17.772 27.233 1.00 84.94 128 THR A CA 1
ATOM 9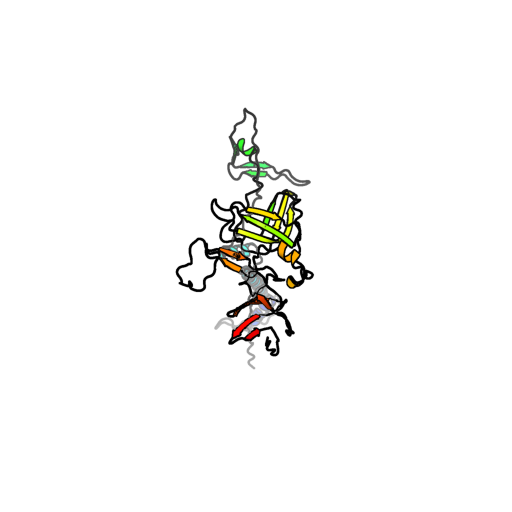96 C C . THR A 1 128 ? 35.205 17.891 25.750 1.00 84.94 128 THR A C 1
ATOM 998 O O . THR A 1 128 ? 35.774 18.742 25.069 1.00 84.94 128 THR A O 1
ATOM 1001 N N . ALA A 1 129 ? 34.299 17.054 25.234 1.00 87.06 129 ALA A N 1
ATOM 1002 C CA . ALA A 1 129 ? 33.904 17.058 23.831 1.00 87.06 129 ALA A CA 1
ATOM 1003 C C . ALA A 1 129 ? 32.859 18.152 23.525 1.00 87.06 129 ALA A C 1
ATOM 1005 O O . ALA A 1 129 ? 32.038 18.511 24.379 1.00 87.06 129 ALA A O 1
ATOM 1006 N N . PRO A 1 130 ? 32.855 18.702 22.297 1.00 86.38 130 PRO A N 1
ATOM 1007 C CA . PRO A 1 130 ? 31.848 19.666 21.872 1.00 86.38 130 PRO A CA 1
ATOM 1008 C C . PRO A 1 130 ? 30.449 19.032 21.816 1.00 86.38 130 PRO A C 1
ATOM 1010 O O . PRO A 1 130 ? 30.246 17.974 21.228 1.00 86.38 130 PRO A O 1
ATOM 1013 N N . LYS A 1 131 ? 29.447 19.723 22.376 1.00 88.75 131 LYS A N 1
ATOM 1014 C CA . LYS A 1 131 ? 28.043 19.255 22.397 1.00 88.75 131 LYS A CA 1
ATOM 1015 C C . LYS A 1 131 ? 27.368 19.232 21.020 1.00 88.75 131 LYS A C 1
ATOM 1017 O O . LYS A 1 131 ? 26.353 18.556 20.843 1.00 88.75 131 LYS A O 1
ATOM 1022 N N . VAL A 1 132 ? 27.896 20.009 20.075 1.00 91.00 132 VAL A N 1
ATOM 1023 C CA . VAL A 1 132 ? 27.403 20.136 18.700 1.00 91.00 132 VAL A CA 1
ATOM 1024 C C . VAL A 1 132 ? 28.599 20.039 17.760 1.00 91.00 132 VAL A C 1
ATOM 1026 O O . VAL A 1 132 ? 29.582 20.754 17.947 1.00 91.00 132 VAL A O 1
ATOM 1029 N N . VAL A 1 133 ? 28.502 19.166 16.761 1.00 92.62 133 VAL A N 1
ATOM 1030 C CA . VAL A 1 133 ? 29.542 18.910 15.758 1.00 92.62 133 VAL A CA 1
ATOM 1031 C C . VAL A 1 133 ? 28.920 19.022 14.372 1.00 92.62 133 VAL A C 1
ATOM 1033 O O . VAL A 1 133 ? 27.817 18.530 14.150 1.00 92.62 133 VAL A O 1
ATOM 1036 N N . THR A 1 134 ? 29.623 19.649 13.433 1.00 93.50 134 THR A N 1
ATOM 1037 C CA . THR A 1 134 ? 29.215 19.685 12.024 1.00 93.50 134 THR A CA 1
ATOM 1038 C C . THR A 1 134 ? 30.047 18.683 11.237 1.00 93.50 134 THR A C 1
ATOM 1040 O O . THR A 1 134 ? 31.273 18.779 11.213 1.00 93.50 134 THR A O 1
ATOM 1043 N N . ILE A 1 135 ? 29.383 17.740 10.581 1.00 92.62 135 ILE A N 1
ATOM 1044 C CA . ILE A 1 135 ? 29.983 16.833 9.605 1.00 92.62 135 ILE A CA 1
ATOM 1045 C C . ILE A 1 135 ? 29.922 17.558 8.257 1.00 92.62 135 ILE A C 1
ATOM 1047 O O . ILE A 1 135 ? 28.821 17.884 7.810 1.00 92.62 135 ILE A O 1
ATOM 1051 N N . PRO A 1 136 ? 31.060 17.885 7.627 1.00 94.44 136 PRO A N 1
ATOM 1052 C CA . PRO A 1 136 ? 31.057 18.635 6.379 1.00 94.44 136 PRO A CA 1
ATOM 1053 C C . PRO A 1 136 ? 30.448 17.812 5.238 1.00 94.44 136 PRO A C 1
ATOM 1055 O O . PRO A 1 136 ? 30.417 16.583 5.288 1.00 94.44 136 PRO A O 1
ATOM 1058 N N . GLN A 1 137 ? 29.992 18.503 4.195 1.00 93.69 137 GLN A N 1
ATOM 1059 C CA . GLN A 1 137 ? 29.725 17.888 2.895 1.00 93.69 137 GLN A CA 1
ATOM 1060 C C . GLN A 1 137 ? 31.023 17.284 2.335 1.00 93.69 137 GLN A C 1
ATOM 1062 O O . GLN A 1 137 ? 32.097 17.858 2.528 1.00 93.69 137 GLN A O 1
ATOM 1067 N N . GLY A 1 138 ? 30.934 16.147 1.648 1.00 92.94 138 GLY A N 1
ATOM 1068 C CA . GLY A 1 138 ? 32.103 15.446 1.112 1.00 92.94 138 GLY A CA 1
ATOM 1069 C C . GLY A 1 138 ? 32.877 14.640 2.162 1.00 92.94 138 GLY A C 1
ATOM 1070 O O . GLY A 1 138 ? 33.987 14.184 1.896 1.00 92.94 138 GLY A O 1
ATOM 1071 N N . ALA A 1 139 ? 32.337 14.470 3.375 1.00 92.56 139 ALA A N 1
ATOM 1072 C CA . ALA A 1 139 ? 32.939 13.579 4.359 1.00 92.56 139 ALA A CA 1
ATOM 1073 C C . ALA A 1 139 ? 32.894 12.149 3.809 1.00 92.56 139 ALA A C 1
ATOM 1075 O O . ALA A 1 139 ? 31.810 11.649 3.526 1.00 92.56 139 ALA A O 1
ATOM 1076 N N . ALA A 1 140 ? 34.058 11.518 3.641 1.00 92.44 140 ALA A N 1
ATOM 1077 C CA . ALA A 1 140 ? 34.179 10.199 3.031 1.00 92.44 140 ALA A CA 1
ATOM 1078 C C . ALA A 1 140 ? 33.921 9.072 4.045 1.00 92.44 140 ALA A C 1
ATOM 1080 O O . ALA A 1 140 ? 34.506 9.054 5.130 1.00 92.44 140 ALA A O 1
ATOM 1081 N N . ILE A 1 141 ? 33.081 8.107 3.670 1.00 90.88 141 ILE A N 1
ATOM 1082 C CA . ILE A 1 141 ? 32.738 6.920 4.457 1.00 90.88 141 ILE A CA 1
ATOM 1083 C C . ILE A 1 141 ? 32.933 5.684 3.585 1.00 90.88 141 ILE A C 1
ATOM 1085 O O . ILE A 1 141 ? 32.331 5.553 2.524 1.00 90.88 141 ILE A O 1
ATOM 1089 N N . ALA A 1 142 ? 33.773 4.764 4.046 1.00 91.12 142 ALA A N 1
ATOM 1090 C CA . ALA A 1 142 ? 34.029 3.505 3.364 1.00 91.12 142 ALA A CA 1
ATOM 1091 C C . ALA A 1 142 ? 33.022 2.434 3.810 1.00 91.12 142 ALA A C 1
ATOM 1093 O O . ALA A 1 142 ? 32.793 2.253 5.009 1.00 91.12 142 ALA A O 1
ATOM 1094 N N . SER A 1 143 ? 32.437 1.704 2.860 1.00 90.12 143 SER A N 1
ATOM 1095 C CA . SER A 1 143 ? 31.633 0.523 3.170 1.00 90.12 143 SER A CA 1
ATOM 1096 C C . SER A 1 143 ? 32.515 -0.621 3.669 1.00 90.12 143 SER A C 1
ATOM 1098 O O . SER A 1 143 ? 33.684 -0.746 3.287 1.00 90.12 143 SER A O 1
ATOM 1100 N N . ILE A 1 144 ? 31.941 -1.477 4.513 1.00 89.12 144 ILE A N 1
ATOM 1101 C CA . ILE A 1 144 ? 32.563 -2.743 4.906 1.00 89.12 144 ILE A CA 1
ATOM 1102 C C . ILE A 1 144 ? 32.236 -3.759 3.800 1.00 89.12 144 ILE A C 1
ATOM 1104 O O . ILE A 1 144 ? 31.055 -4.066 3.628 1.00 89.12 144 ILE A O 1
ATOM 1108 N N . PRO A 1 145 ? 33.224 -4.244 3.027 1.00 89.31 145 PRO A N 1
ATOM 1109 C CA . PRO A 1 145 ? 32.969 -5.175 1.931 1.00 89.31 145 PRO A CA 1
ATOM 1110 C C . PRO A 1 145 ? 32.607 -6.579 2.439 1.00 89.31 145 PRO A C 1
ATOM 1112 O O . PRO A 1 145 ? 33.104 -7.011 3.483 1.00 89.31 145 PRO A O 1
ATOM 1115 N N . GLY A 1 146 ? 31.780 -7.307 1.682 1.00 89.69 146 GLY A N 1
ATOM 1116 C CA . GLY A 1 146 ? 31.568 -8.745 1.861 1.00 89.69 146 GLY A CA 1
ATOM 1117 C C . GLY A 1 146 ? 32.751 -9.609 1.394 1.00 89.69 146 GLY A C 1
ATOM 1118 O O . GLY A 1 146 ? 33.774 -9.115 0.913 1.00 89.69 146 GLY A O 1
ATOM 1119 N N . GLU A 1 147 ? 32.615 -10.932 1.522 1.00 81.31 147 GLU A N 1
ATOM 1120 C CA . GLU A 1 147 ? 33.625 -11.898 1.068 1.00 81.31 147 GLU A CA 1
ATOM 1121 C C . GLU A 1 147 ? 33.771 -11.810 -0.469 1.00 81.31 147 GLU A C 1
ATOM 1123 O O . GLU A 1 147 ? 32.849 -12.150 -1.205 1.00 81.31 147 GLU A O 1
ATOM 1128 N N . ASN A 1 148 ? 34.928 -11.336 -0.953 1.00 87.88 148 ASN A N 1
ATOM 1129 C CA . ASN A 1 148 ? 35.247 -11.006 -2.359 1.00 87.88 148 ASN A CA 1
ATOM 1130 C C . ASN A 1 148 ? 34.707 -9.672 -2.919 1.00 87.88 148 ASN A C 1
ATOM 1132 O O . ASN A 1 148 ? 34.738 -9.474 -4.135 1.00 87.88 148 ASN A O 1
ATOM 1136 N N . GLU A 1 149 ? 34.279 -8.729 -2.079 1.00 90.69 149 GLU A N 1
ATOM 1137 C CA . GLU A 1 149 ? 33.913 -7.378 -2.528 1.00 90.69 149 GLU A CA 1
ATOM 1138 C C . GLU A 1 149 ? 35.030 -6.352 -2.280 1.00 90.69 149 GLU A C 1
ATOM 1140 O O . GLU A 1 149 ? 35.893 -6.518 -1.417 1.00 90.69 149 GLU A O 1
ATOM 1145 N N . GLN A 1 150 ? 35.013 -5.258 -3.045 1.00 89.12 150 GLN A N 1
ATOM 1146 C CA . GLN A 1 150 ? 35.859 -4.091 -2.789 1.00 89.12 150 GLN A CA 1
ATOM 1147 C C . GLN A 1 150 ? 35.085 -3.055 -1.973 1.00 89.12 150 GLN A C 1
ATOM 1149 O O . GLN A 1 150 ? 33.888 -2.859 -2.182 1.00 89.12 150 GLN A O 1
ATOM 1154 N N . SER A 1 151 ? 35.776 -2.375 -1.057 1.00 90.56 151 SER A N 1
ATOM 1155 C CA . SER A 1 151 ? 35.183 -1.270 -0.301 1.00 90.56 151 SER A CA 1
ATOM 1156 C C . SER A 1 151 ? 34.789 -0.137 -1.249 1.00 90.56 151 SER A C 1
ATOM 1158 O O . SER A 1 151 ? 35.572 0.267 -2.111 1.00 90.56 151 SER A O 1
ATOM 1160 N N . GLN A 1 152 ? 33.570 0.369 -1.085 1.00 89.62 152 GLN A N 1
ATOM 1161 C CA . GLN A 1 152 ? 33.053 1.505 -1.837 1.00 89.62 152 GLN A CA 1
ATOM 1162 C C . GLN A 1 152 ? 33.097 2.746 -0.956 1.00 89.62 152 GLN A C 1
ATOM 1164 O O . GLN A 1 152 ? 32.727 2.699 0.218 1.00 89.62 152 GLN A O 1
ATOM 1169 N N . ILE A 1 153 ? 33.549 3.859 -1.526 1.00 91.69 153 ILE A N 1
ATOM 1170 C CA . ILE A 1 153 ? 33.606 5.141 -0.828 1.00 91.69 153 ILE A CA 1
ATOM 1171 C C . ILE A 1 153 ? 32.326 5.910 -1.142 1.00 91.69 153 ILE A C 1
ATOM 1173 O O . ILE A 1 153 ? 32.029 6.188 -2.301 1.00 91.69 153 ILE A O 1
ATOM 1177 N N . PHE A 1 154 ? 31.593 6.255 -0.091 1.00 91.75 154 PHE A N 1
ATOM 1178 C CA . PHE A 1 154 ? 30.465 7.175 -0.110 1.00 91.75 154 PHE A CA 1
ATOM 1179 C C . PHE A 1 154 ? 30.898 8.527 0.441 1.00 91.75 154 PHE A C 1
ATOM 1181 O O . PHE A 1 154 ? 31.850 8.614 1.216 1.00 91.75 154 PHE A O 1
ATOM 1188 N N . GLU A 1 155 ? 30.163 9.572 0.091 1.00 93.25 155 GLU A N 1
ATOM 1189 C CA . GLU A 1 155 ? 30.370 10.906 0.637 1.00 93.25 155 GLU A CA 1
ATOM 1190 C C . GLU A 1 155 ? 29.047 11.538 1.071 1.00 93.25 155 GLU A C 1
ATOM 1192 O O . GLU A 1 155 ? 27.983 11.241 0.524 1.00 93.25 155 GLU A O 1
ATOM 1197 N N . THR A 1 156 ? 29.096 12.398 2.086 1.00 91.94 156 THR A N 1
ATOM 1198 C CA . THR A 1 156 ? 27.924 13.170 2.507 1.00 91.94 156 THR A CA 1
ATOM 1199 C C . THR A 1 156 ? 27.550 14.195 1.436 1.00 91.94 156 THR A C 1
ATOM 1201 O O . THR A 1 156 ? 28.371 15.012 1.020 1.00 91.94 156 THR A O 1
ATOM 1204 N N . SER A 1 157 ? 26.286 14.195 1.012 1.00 91.69 157 SER A N 1
ATOM 1205 C CA . SER A 1 157 ? 25.785 15.117 -0.016 1.00 91.69 157 SER A CA 1
ATOM 1206 C C . SER A 1 157 ? 25.636 16.558 0.473 1.00 91.69 157 SER A C 1
ATOM 1208 O O . SER A 1 157 ? 25.617 17.473 -0.344 1.00 91.69 157 SER A O 1
ATOM 1210 N N . GLU A 1 158 ? 25.539 16.773 1.786 1.00 92.38 158 GLU A N 1
ATOM 1211 C CA . GLU A 1 158 ? 25.341 18.077 2.425 1.00 92.38 158 GLU A CA 1
ATOM 1212 C C . GLU A 1 158 ? 25.962 18.098 3.837 1.00 92.38 158 GLU A C 1
ATOM 1214 O O . GLU A 1 158 ? 26.237 17.030 4.396 1.00 92.38 158 GLU A O 1
ATOM 1219 N N . PRO A 1 159 ? 26.220 19.279 4.436 1.00 93.25 159 PRO A N 1
ATOM 1220 C CA . PRO A 1 159 ? 26.720 19.347 5.803 1.00 93.25 159 PRO A CA 1
ATOM 1221 C C . PRO A 1 159 ? 25.635 18.940 6.811 1.00 93.25 159 PRO A C 1
ATOM 1223 O O . PRO A 1 159 ? 24.523 19.464 6.796 1.00 93.25 159 PRO A O 1
ATOM 1226 N N . LEU A 1 160 ? 25.981 18.051 7.742 1.00 91.88 160 LEU A N 1
ATOM 1227 C CA . LEU A 1 160 ? 25.070 17.540 8.766 1.00 91.88 160 LEU A CA 1
ATOM 1228 C C . LEU A 1 160 ? 25.453 18.089 10.139 1.00 91.88 160 LEU A C 1
ATOM 1230 O O . LEU A 1 160 ? 26.618 18.075 10.529 1.00 91.88 160 LEU A O 1
ATOM 1234 N N . ILE A 1 161 ? 24.464 18.542 10.905 1.00 92.25 161 ILE A N 1
ATOM 1235 C CA . ILE A 1 161 ? 24.661 18.936 12.303 1.00 92.25 161 ILE A CA 1
ATOM 1236 C C . ILE A 1 161 ? 24.370 17.718 13.172 1.00 92.25 161 ILE A C 1
ATOM 1238 O O . ILE A 1 161 ? 23.273 17.177 13.117 1.00 92.25 161 ILE A O 1
ATOM 1242 N N . ALA A 1 162 ? 25.319 17.314 14.006 1.00 90.88 162 ALA A N 1
ATOM 1243 C CA . ALA A 1 162 ? 25.153 16.261 14.995 1.00 90.88 162 ALA A CA 1
ATOM 1244 C C . ALA A 1 162 ? 25.182 16.868 16.405 1.00 90.88 162 ALA A C 1
ATOM 1246 O O . ALA A 1 162 ? 25.993 17.748 16.707 1.00 90.88 162 ALA A O 1
ATOM 1247 N N . ARG A 1 163 ? 24.278 16.422 17.283 1.00 91.62 163 ARG A N 1
ATOM 1248 C CA . ARG A 1 163 ? 24.180 16.897 18.671 1.00 91.62 163 ARG A CA 1
ATOM 1249 C C . ARG A 1 163 ? 24.252 15.725 19.628 1.00 91.62 163 ARG A C 1
ATOM 1251 O O . ARG A 1 163 ? 23.633 14.696 19.377 1.00 91.62 163 ARG A O 1
ATOM 1258 N N . VAL A 1 164 ? 24.918 15.916 20.763 1.00 91.06 164 VAL A N 1
ATOM 1259 C CA . VAL A 1 164 ? 24.994 14.883 21.808 1.00 91.06 164 VAL A CA 1
ATOM 1260 C C . VAL A 1 164 ? 23.597 14.489 22.302 1.00 91.06 164 VAL A C 1
ATOM 1262 O O . VAL A 1 164 ? 23.314 13.303 22.447 1.00 91.06 164 VAL A O 1
ATOM 1265 N N . ASP A 1 165 ? 22.688 15.458 22.448 1.00 88.75 165 ASP A N 1
ATOM 1266 C CA . ASP A 1 165 ? 21.297 15.203 22.854 1.00 88.75 165 ASP A CA 1
ATOM 1267 C C . ASP A 1 165 ? 20.537 14.310 21.851 1.00 88.75 165 ASP A C 1
ATOM 1269 O O . ASP A 1 165 ? 19.555 13.665 22.214 1.00 88.75 165 ASP A O 1
ATOM 1273 N N . TRP A 1 166 ? 20.983 14.245 20.589 1.00 89.69 166 TRP A N 1
ATOM 1274 C CA . TRP A 1 166 ? 20.355 13.423 19.552 1.00 89.69 166 TRP A CA 1
ATOM 1275 C C . TRP A 1 166 ? 20.762 11.956 19.603 1.00 89.69 166 TRP A C 1
ATOM 1277 O O . TRP A 1 166 ? 19.998 11.116 19.138 1.00 89.69 166 TRP A O 1
ATOM 1287 N N . ASN A 1 167 ? 21.884 11.619 20.246 1.00 88.50 167 ASN A N 1
ATOM 1288 C CA . ASN A 1 167 ? 22.241 10.221 20.503 1.00 88.50 167 ASN A CA 1
ATOM 1289 C C . ASN A 1 167 ? 21.173 9.504 21.349 1.00 88.50 167 ASN A C 1
ATOM 1291 O O . ASN A 1 167 ? 21.031 8.288 21.269 1.00 88.50 167 ASN A O 1
ATOM 1295 N N . ALA A 1 168 ? 20.439 10.259 22.174 1.00 85.94 168 ALA A N 1
ATOM 1296 C CA . ALA A 1 168 ? 19.368 9.751 23.024 1.00 85.94 168 ALA A CA 1
ATOM 1297 C C . ALA A 1 168 ? 17.995 9.728 22.328 1.00 85.94 168 ALA A C 1
ATOM 1299 O O . ALA A 1 168 ? 17.016 9.277 22.931 1.00 85.94 168 ALA A O 1
ATOM 1300 N N . LEU A 1 169 ? 17.889 10.216 21.083 1.00 84.81 169 LEU A N 1
ATOM 1301 C CA . LEU A 1 169 ? 16.645 10.122 20.329 1.00 84.81 169 LEU A CA 1
ATOM 1302 C C . LEU A 1 169 ? 16.353 8.653 20.046 1.00 84.81 169 LEU A C 1
ATOM 1304 O O . LEU A 1 169 ? 17.053 7.980 19.295 1.00 84.81 169 LEU A O 1
ATOM 1308 N N . THR A 1 170 ? 15.279 8.167 20.650 1.00 80.38 170 THR A N 1
ATOM 1309 C CA . THR A 1 170 ? 14.739 6.847 20.355 1.00 80.38 170 THR A CA 1
ATOM 1310 C C . THR A 1 170 ? 13.644 6.985 19.302 1.00 80.38 170 THR A C 1
ATOM 1312 O O . THR A 1 170 ? 12.872 7.952 19.333 1.00 80.38 170 THR A O 1
ATOM 1315 N N . PRO A 1 171 ? 13.555 6.051 18.339 1.00 79.31 171 PRO A N 1
ATOM 1316 C CA . PRO A 1 171 ? 12.466 6.062 17.382 1.00 79.31 171 PRO A CA 1
ATOM 1317 C C . PRO A 1 171 ? 11.147 5.933 18.138 1.00 79.31 171 PRO A C 1
ATOM 1319 O O . PRO A 1 171 ? 10.983 5.090 19.022 1.00 79.31 171 PRO A O 1
ATOM 1322 N N . ARG A 1 172 ? 10.178 6.773 17.783 1.00 81.12 172 ARG A N 1
ATOM 1323 C CA . ARG A 1 172 ? 8.829 6.656 18.323 1.00 81.12 172 ARG A CA 1
ATOM 1324 C C . ARG A 1 172 ? 8.179 5.397 17.746 1.00 81.12 172 ARG A C 1
ATOM 1326 O O . ARG A 1 172 ? 7.664 5.422 16.633 1.00 81.12 172 ARG A O 1
ATOM 1333 N N . LEU A 1 173 ? 8.185 4.313 18.520 1.00 80.19 173 LEU A N 1
ATOM 1334 C CA . LEU A 1 173 ? 7.663 3.008 18.094 1.00 80.19 173 LEU A CA 1
ATOM 1335 C C . LEU A 1 173 ? 6.130 2.948 18.030 1.00 80.19 173 LEU A C 1
ATOM 1337 O O . LEU A 1 173 ? 5.576 2.054 17.398 1.00 80.19 173 LEU A O 1
ATOM 1341 N N . SER A 1 174 ? 5.426 3.878 18.682 1.00 81.88 174 SER A N 1
ATOM 1342 C CA . SER A 1 174 ? 3.964 3.873 18.732 1.00 81.88 174 SER A CA 1
ATOM 1343 C C . SER A 1 174 ? 3.356 5.273 18.671 1.00 81.88 174 SER A C 1
ATOM 1345 O O . SER A 1 174 ? 3.915 6.274 19.133 1.00 81.88 174 SER A O 1
ATOM 1347 N N . ARG A 1 175 ? 2.154 5.349 18.096 1.00 83.62 175 ARG A N 1
ATOM 1348 C CA . ARG A 1 175 ? 1.317 6.551 18.083 1.00 83.62 175 ARG A CA 1
ATOM 1349 C C . ARG A 1 175 ? -0.074 6.212 18.599 1.00 83.62 175 ARG A C 1
ATOM 1351 O O . ARG A 1 175 ? -0.546 5.095 18.395 1.00 83.62 175 ARG A O 1
ATOM 1358 N N . SER A 1 176 ? -0.735 7.180 19.224 1.00 84.88 176 SER A N 1
ATOM 1359 C CA . SER A 1 176 ? -2.134 7.016 19.617 1.00 84.88 176 SER A CA 1
ATOM 1360 C C . SER A 1 176 ? -2.991 6.747 18.383 1.00 84.88 176 SER A C 1
ATOM 1362 O O . SER A 1 176 ? -2.834 7.398 17.346 1.00 84.88 176 SER A O 1
ATOM 1364 N N . GLN A 1 177 ? -3.880 5.766 18.492 1.00 90.00 177 GLN A N 1
ATOM 1365 C CA . GLN A 1 177 ? -4.817 5.425 17.431 1.00 90.00 177 GLN A CA 1
ATOM 1366 C C . GLN A 1 177 ? -5.976 6.419 17.448 1.00 90.00 177 GLN A C 1
ATOM 1368 O O . GLN A 1 177 ? -6.548 6.689 18.502 1.00 90.00 177 GLN A O 1
ATOM 1373 N N . VAL A 1 178 ? -6.319 6.958 16.281 1.00 90.62 178 VAL A N 1
ATOM 1374 C CA . VAL A 1 178 ? -7.511 7.793 16.112 1.00 90.62 178 VAL A CA 1
ATOM 1375 C C . VAL A 1 178 ? -8.625 6.891 15.601 1.00 90.62 178 VAL A C 1
ATOM 1377 O O . VAL A 1 178 ? -8.495 6.319 14.520 1.00 90.62 178 VAL A O 1
ATOM 1380 N N . ILE A 1 179 ? -9.702 6.761 16.376 1.00 91.44 179 ILE A N 1
ATOM 1381 C CA . ILE A 1 179 ? -10.879 5.979 15.989 1.00 91.44 179 ILE A CA 1
ATOM 1382 C C . ILE A 1 179 ? -11.886 6.928 15.346 1.00 91.44 179 ILE A C 1
ATOM 1384 O O . ILE A 1 179 ? -12.474 7.761 16.035 1.00 91.44 179 ILE A O 1
ATOM 1388 N N . THR A 1 180 ? -12.059 6.825 14.033 1.00 92.25 180 THR A N 1
ATOM 1389 C CA . THR A 1 180 ? -13.017 7.607 13.243 1.00 92.25 180 THR A CA 1
ATOM 1390 C C . THR A 1 180 ? -14.281 6.785 12.965 1.00 92.25 180 THR A C 1
ATOM 1392 O O . THR A 1 180 ? -14.279 5.566 13.166 1.00 92.25 180 THR A O 1
ATOM 1395 N N . PRO A 1 181 ? -15.354 7.400 12.433 1.00 90.19 181 PRO A N 1
ATOM 1396 C CA . PRO A 1 181 ? -16.551 6.669 12.015 1.00 90.19 181 PRO A CA 1
ATOM 1397 C C . PRO A 1 181 ? -16.318 5.530 11.016 1.00 90.19 181 PRO A C 1
ATOM 1399 O O . PRO A 1 181 ? -17.168 4.656 10.885 1.00 90.19 181 PRO A O 1
ATOM 1402 N N . GLN A 1 182 ? -15.187 5.534 10.309 1.00 92.94 182 GLN A N 1
ATOM 1403 C CA . GLN A 1 182 ? -14.819 4.549 9.291 1.00 92.94 182 GLN A CA 1
ATOM 1404 C C . GLN A 1 182 ? -13.816 3.499 9.796 1.00 92.94 182 GLN A C 1
ATOM 1406 O O . GLN A 1 182 ? -13.437 2.590 9.050 1.00 92.94 182 GLN A O 1
ATOM 1411 N N . THR A 1 183 ? -13.351 3.622 11.042 1.00 93.94 183 THR A N 1
ATOM 1412 C CA . THR A 1 183 ? -12.433 2.653 11.639 1.00 93.94 183 THR A CA 1
ATOM 1413 C C . THR A 1 183 ? -13.120 1.295 11.754 1.00 93.94 183 THR A C 1
ATOM 1415 O O . THR A 1 183 ? -14.199 1.187 12.324 1.00 93.94 183 THR A O 1
ATOM 1418 N N . HIS A 1 184 ? -12.470 0.260 11.223 1.00 94.81 184 HIS A N 1
ATOM 1419 C CA . HIS A 1 184 ? -12.917 -1.138 11.283 1.00 94.81 184 HIS A CA 1
ATOM 1420 C C . HIS A 1 184 ? -11.815 -2.092 11.789 1.00 94.81 184 HIS A C 1
ATOM 1422 O O . HIS A 1 184 ? -11.966 -3.313 11.754 1.00 94.81 184 HIS A O 1
ATOM 1428 N N . GLN A 1 185 ? -10.692 -1.521 12.240 1.00 95.00 185 GLN A N 1
ATOM 1429 C CA . GLN A 1 185 ? -9.532 -2.224 12.779 1.00 95.00 185 GLN A CA 1
ATOM 1430 C C . GLN A 1 185 ? -8.962 -1.479 13.987 1.00 95.00 185 GLN A C 1
ATOM 1432 O O . GLN A 1 185 ? -8.907 -0.248 13.978 1.00 95.00 185 GLN A O 1
ATOM 1437 N N . LEU A 1 186 ? -8.512 -2.215 15.007 1.00 94.44 186 LEU A N 1
ATOM 1438 C CA . LEU A 1 186 ? -7.862 -1.663 16.201 1.00 94.44 186 LEU A CA 1
ATOM 1439 C C . LEU A 1 186 ? -6.688 -2.524 16.647 1.00 94.44 186 LEU A C 1
ATOM 1441 O O . LEU A 1 186 ? -6.791 -3.746 16.705 1.00 94.44 186 LEU A O 1
ATOM 1445 N N . TYR A 1 187 ? -5.607 -1.871 17.056 1.00 93.75 187 TYR A N 1
ATOM 1446 C CA . TYR A 1 187 ? -4.506 -2.510 17.764 1.00 93.75 187 TYR A CA 1
ATOM 1447 C C . TYR A 1 187 ? -4.790 -2.500 19.267 1.00 93.75 187 TYR A C 1
ATOM 1449 O O . TYR A 1 187 ? -5.049 -1.454 19.866 1.00 93.75 187 TYR A O 1
ATOM 1457 N N . LEU A 1 188 ? -4.721 -3.668 19.887 1.00 92.69 188 LEU A N 1
ATOM 1458 C CA . LEU A 1 188 ? -4.843 -3.873 21.323 1.00 92.69 188 LEU A CA 1
ATOM 1459 C C . LEU A 1 188 ? -3.463 -4.158 21.903 1.00 92.69 188 LEU A C 1
ATOM 1461 O O . LEU A 1 188 ? -2.649 -4.842 21.285 1.00 92.69 188 LEU A O 1
ATOM 1465 N N . GLN A 1 189 ? -3.200 -3.645 23.100 1.00 91.06 189 GLN A N 1
ATOM 1466 C CA . GLN A 1 189 ? -1.944 -3.908 23.790 1.00 91.06 189 GLN A CA 1
ATOM 1467 C C . GLN A 1 189 ? -1.922 -5.339 24.345 1.00 91.06 189 GLN A C 1
ATOM 1469 O O . GLN A 1 189 ? -2.876 -5.784 24.984 1.00 91.06 189 GLN A O 1
ATOM 1474 N N . GLY A 1 190 ? -0.805 -6.033 24.141 1.00 91.25 190 GLY A N 1
ATOM 1475 C CA . GLY A 1 190 ? -0.589 -7.413 24.554 1.00 91.25 190 GLY A CA 1
ATOM 1476 C C . GLY A 1 190 ? -0.958 -8.436 23.478 1.00 91.25 190 GLY A C 1
ATOM 1477 O O . GLY A 1 190 ? -1.743 -8.181 22.566 1.00 91.25 190 GLY A O 1
ATOM 1478 N N . ILE A 1 191 ? -0.382 -9.628 23.620 1.00 90.38 191 ILE A N 1
ATOM 1479 C CA . ILE A 1 191 ? -0.594 -10.782 22.727 1.00 90.38 191 ILE A CA 1
ATOM 1480 C C . ILE A 1 191 ? -1.575 -11.815 23.303 1.00 90.38 191 ILE A C 1
ATOM 1482 O O . ILE A 1 191 ? -2.089 -12.670 22.592 1.00 90.38 191 ILE A O 1
ATOM 1486 N N . ASN A 1 192 ? -1.884 -11.714 24.598 1.00 87.81 192 ASN A N 1
ATOM 1487 C CA . ASN A 1 192 ? -2.745 -12.651 25.323 1.00 87.81 192 ASN A CA 1
ATOM 1488 C C . ASN A 1 192 ? -4.188 -12.134 25.436 1.00 87.81 192 ASN A C 1
ATOM 1490 O O . ASN A 1 192 ? -4.800 -12.190 26.504 1.00 87.81 192 ASN A O 1
ATOM 1494 N N . SER A 1 193 ? -4.742 -11.607 24.340 1.00 85.12 193 SER A N 1
ATOM 1495 C CA . SER A 1 193 ? -6.116 -11.082 24.321 1.00 85.12 193 SER A CA 1
ATOM 1496 C C . SER A 1 193 ? -7.165 -12.182 24.554 1.00 85.12 193 SER A C 1
ATOM 1498 O O . SER A 1 193 ? -8.205 -11.917 25.164 1.00 85.12 193 SER A O 1
ATOM 1500 N N . GLN A 1 194 ? -6.855 -13.422 24.142 1.00 89.00 194 GLN A N 1
ATOM 1501 C CA . GLN A 1 194 ? -7.768 -14.577 24.077 1.00 89.00 194 GLN A CA 1
ATOM 1502 C C . GLN A 1 194 ? -8.998 -14.334 23.184 1.00 89.00 194 GLN A C 1
ATOM 1504 O O . GLN A 1 194 ? -10.006 -15.018 23.335 1.00 89.00 194 GLN A O 1
ATOM 1509 N N . LEU A 1 195 ? -8.928 -13.352 22.282 1.00 92.00 195 LEU A N 1
ATOM 1510 C CA . LEU A 1 195 ? -9.978 -13.073 21.307 1.00 92.00 195 LEU A CA 1
ATOM 1511 C C . LEU A 1 195 ? -9.874 -14.040 20.128 1.00 92.00 195 LEU A C 1
ATOM 1513 O O . LEU A 1 195 ? -8.776 -14.365 19.677 1.00 92.00 195 LEU A O 1
ATOM 1517 N N . GLN A 1 196 ? -11.021 -14.469 19.613 1.00 91.38 196 GLN A N 1
ATOM 1518 C CA . GLN A 1 196 ? -11.125 -15.326 18.438 1.00 91.38 196 GLN A CA 1
ATOM 1519 C C . GLN A 1 196 ? -12.040 -14.706 17.380 1.00 91.38 196 GLN A C 1
ATOM 1521 O O . GLN A 1 196 ? -12.879 -13.844 17.657 1.00 91.38 196 GLN A O 1
ATOM 1526 N N . ILE A 1 197 ? -11.900 -15.183 16.142 1.00 93.12 197 ILE A N 1
ATOM 1527 C CA . ILE A 1 197 ? -12.821 -14.839 15.057 1.00 93.12 197 ILE A CA 1
ATOM 1528 C C . ILE A 1 197 ? -14.249 -15.215 15.476 1.00 93.12 197 ILE A C 1
ATOM 1530 O O . ILE A 1 197 ? -14.522 -16.325 15.933 1.00 93.12 197 ILE A O 1
ATOM 1534 N N . GLY A 1 198 ? -15.175 -14.275 15.304 1.00 89.62 198 GLY A N 1
ATOM 1535 C CA . GLY A 1 198 ? -16.577 -14.411 15.677 1.00 89.62 198 GLY A CA 1
ATOM 1536 C C . GLY A 1 198 ? -16.919 -13.943 17.091 1.00 89.62 198 GLY A C 1
ATOM 1537 O O . GLY A 1 198 ? -18.113 -13.837 17.392 1.00 89.62 198 GLY A O 1
ATOM 1538 N N . ASP A 1 199 ? -15.931 -13.624 17.931 1.00 91.38 199 ASP A N 1
ATOM 1539 C CA . ASP A 1 199 ? -16.190 -13.024 19.238 1.00 91.38 199 ASP A CA 1
ATOM 1540 C C . ASP A 1 199 ? -16.801 -11.629 19.101 1.00 91.38 199 ASP A C 1
ATOM 1542 O O . ASP A 1 199 ? -16.618 -10.923 18.105 1.00 91.38 199 ASP A O 1
ATOM 1546 N N . ARG A 1 200 ? -17.570 -11.240 20.119 1.00 90.50 200 ARG A N 1
ATOM 1547 C CA . ARG A 1 200 ? -18.197 -9.922 20.190 1.00 90.50 200 ARG A CA 1
ATOM 1548 C C . ARG A 1 200 ? -17.447 -9.039 21.172 1.00 90.50 200 ARG A C 1
ATOM 1550 O O . ARG A 1 200 ? -17.155 -9.451 22.297 1.00 90.50 200 ARG A O 1
ATOM 1557 N N . VAL A 1 201 ? -17.198 -7.806 20.757 1.00 92.56 201 VAL A N 1
ATOM 1558 C CA . VAL A 1 201 ? -16.569 -6.772 21.575 1.00 92.56 201 VAL A CA 1
ATOM 1559 C C . VAL A 1 201 ? -17.482 -5.552 21.659 1.00 92.56 201 VAL A C 1
ATOM 1561 O O . VAL A 1 201 ? -18.168 -5.213 20.698 1.00 92.56 201 VAL A O 1
ATOM 1564 N N . LEU A 1 202 ? -17.525 -4.915 22.825 1.00 91.44 202 LEU A N 1
ATOM 1565 C CA . LEU A 1 202 ? -18.243 -3.670 23.065 1.00 91.44 202 LEU A CA 1
ATOM 1566 C C . LEU A 1 202 ? -17.249 -2.519 23.078 1.00 91.44 202 LEU A C 1
ATOM 1568 O O . LEU A 1 202 ? -16.356 -2.491 23.923 1.00 91.44 202 LEU A O 1
ATOM 1572 N N . LEU A 1 203 ? -17.427 -1.569 22.171 1.00 91.50 203 LEU A N 1
ATOM 1573 C CA . LEU A 1 203 ? -16.688 -0.317 22.147 1.00 91.50 203 LEU A CA 1
ATOM 1574 C C . LEU A 1 203 ? -17.565 0.783 22.750 1.00 91.50 203 LEU A C 1
ATOM 1576 O O . LEU A 1 203 ? -18.654 1.052 22.243 1.00 91.50 203 LEU A O 1
ATOM 1580 N N . ILE A 1 204 ? -17.096 1.393 23.834 1.00 88.75 204 ILE A N 1
ATOM 1581 C CA . ILE A 1 204 ? -17.783 2.473 24.552 1.00 88.75 204 ILE A CA 1
ATOM 1582 C C . ILE A 1 204 ? -16.889 3.706 24.520 1.00 88.75 204 ILE A C 1
ATOM 1584 O O . ILE A 1 204 ? -15.707 3.592 24.830 1.00 88.75 204 ILE A O 1
ATOM 1588 N N . ASP A 1 205 ? -17.436 4.868 24.180 1.00 86.62 205 ASP A N 1
ATOM 1589 C CA . ASP A 1 205 ? -16.744 6.150 24.360 1.00 86.62 205 ASP A CA 1
ATOM 1590 C C . ASP A 1 205 ? -17.197 6.804 25.667 1.00 86.62 205 ASP A C 1
ATOM 1592 O O . ASP A 1 205 ? -18.379 6.726 26.020 1.00 86.62 205 ASP A O 1
ATOM 1596 N N . GLU A 1 206 ? -16.277 7.422 26.410 1.00 73.81 206 GLU A N 1
ATOM 1597 C CA . GLU A 1 206 ? -16.670 8.140 27.623 1.00 73.81 206 GLU A CA 1
ATOM 1598 C C . GLU A 1 206 ? -17.569 9.336 27.280 1.00 73.81 206 GLU A C 1
ATOM 1600 O O . GLU A 1 206 ? -17.313 10.061 26.310 1.00 73.81 206 GLU A O 1
ATOM 1605 N N . PRO A 1 207 ? -18.627 9.570 28.074 1.00 66.69 207 PRO A N 1
ATOM 1606 C CA . PRO A 1 207 ? -19.490 10.709 27.857 1.00 66.69 207 PRO A CA 1
ATOM 1607 C C . PRO A 1 207 ? -18.731 11.994 28.186 1.00 66.69 207 PRO A C 1
ATOM 1609 O O . PRO A 1 207 ? -17.930 12.058 29.121 1.00 66.69 207 PRO A O 1
ATOM 1612 N N . VAL A 1 208 ? -19.028 13.057 27.444 1.00 61.84 208 VAL A N 1
ATOM 1613 C CA . VAL A 1 208 ? -18.668 14.404 27.891 1.00 61.84 208 VAL A CA 1
ATOM 1614 C C . VAL A 1 208 ? -19.492 14.686 29.149 1.00 61.84 208 VAL A C 1
ATOM 1616 O O . VAL A 1 208 ? -20.683 14.386 29.182 1.00 61.84 208 VAL A O 1
ATOM 1619 N N . THR A 1 209 ? -18.857 15.209 30.200 1.00 61.12 209 THR A N 1
ATOM 1620 C CA . THR A 1 209 ? -19.485 15.488 31.503 1.00 61.12 209 THR A CA 1
ATOM 1621 C C . THR A 1 209 ? -20.877 16.106 31.350 1.00 61.12 209 THR A C 1
ATOM 1623 O O . THR A 1 209 ? -20.988 17.220 30.843 1.00 61.12 209 THR A O 1
ATOM 1626 N N . GLY A 1 210 ? -21.914 15.396 31.809 1.00 58.94 210 GLY A N 1
ATOM 1627 C CA . GLY A 1 210 ? -23.310 15.851 31.781 1.00 58.94 210 GLY A CA 1
ATOM 1628 C C . GLY A 1 210 ? -24.213 15.165 30.749 1.00 58.94 210 GLY A C 1
ATOM 1629 O O . GLY A 1 210 ? -25.428 15.287 30.869 1.00 58.94 210 GLY A O 1
ATOM 1630 N N . GLU A 1 211 ? -23.660 14.408 29.798 1.00 58.72 211 GLU A N 1
ATOM 1631 C CA . GLU A 1 211 ? -24.426 13.659 28.790 1.00 58.72 211 GLU A CA 1
ATOM 1632 C C . GLU A 1 211 ? -24.497 12.155 29.140 1.00 58.72 211 GLU A C 1
ATOM 1634 O O . GLU A 1 211 ? -23.538 11.598 29.687 1.00 58.72 211 GLU A O 1
ATOM 1639 N N . PRO A 1 212 ? -25.607 11.453 28.846 1.00 61.12 212 PRO A N 1
ATOM 1640 C CA . PRO A 1 212 ? -25.657 9.995 28.934 1.00 61.12 212 PRO A CA 1
ATOM 1641 C C . PRO A 1 212 ? -24.656 9.342 27.960 1.00 61.12 212 PRO A C 1
ATOM 1643 O O . PRO A 1 212 ? -24.198 9.964 27.006 1.00 61.12 212 PRO A O 1
ATOM 1646 N N . LEU A 1 213 ? -24.306 8.070 28.193 1.00 62.12 213 LEU A N 1
ATOM 1647 C CA . LEU A 1 213 ? -23.456 7.273 27.293 1.00 62.12 213 LEU A CA 1
ATOM 1648 C C . LEU A 1 213 ? -24.087 7.197 25.887 1.00 62.12 213 LEU A C 1
ATOM 1650 O O . LEU A 1 213 ? -24.890 6.305 25.625 1.00 62.12 213 LEU A O 1
ATOM 1654 N N . GLU A 1 214 ? -23.735 8.127 24.996 1.00 61.19 214 GLU A N 1
ATOM 1655 C CA . GLU A 1 214 ? -24.362 8.254 23.671 1.00 61.19 214 GLU A CA 1
ATOM 1656 C C . GLU A 1 214 ? -23.993 7.108 22.716 1.00 61.19 214 GLU A C 1
ATOM 1658 O O . GLU A 1 214 ? -24.783 6.763 21.840 1.00 61.19 214 GLU A O 1
ATOM 1663 N N . TYR A 1 215 ? -22.803 6.512 22.851 1.00 67.81 215 TYR A N 1
ATOM 1664 C CA . TYR A 1 215 ? -22.254 5.644 21.806 1.00 67.81 215 TYR A CA 1
ATOM 1665 C C . TYR A 1 215 ? -21.689 4.335 22.363 1.00 67.81 215 TYR A C 1
ATOM 1667 O O . TYR A 1 215 ? -20.607 4.293 22.950 1.00 67.81 215 TYR A O 1
ATOM 1675 N N . GLN A 1 216 ? -22.437 3.252 22.140 1.00 84.06 216 GLN A N 1
ATOM 1676 C CA . GLN A 1 216 ? -22.051 1.878 22.451 1.00 84.06 216 GLN A CA 1
ATOM 1677 C C . GLN A 1 216 ? -22.137 1.041 21.174 1.00 84.06 216 GLN A C 1
ATOM 1679 O O . GLN A 1 216 ? -23.216 0.887 20.600 1.00 84.06 216 GLN A O 1
ATOM 1684 N N . TYR A 1 217 ? -21.012 0.486 20.729 1.00 88.19 217 TYR A N 1
ATOM 1685 C CA . TYR A 1 217 ? -20.948 -0.306 19.502 1.00 88.19 217 TYR A CA 1
ATOM 1686 C C . TYR A 1 217 ? -20.616 -1.754 19.823 1.00 88.19 217 TYR A C 1
ATOM 1688 O O . TYR A 1 217 ? -19.535 -2.061 20.324 1.00 88.19 217 TYR A O 1
ATOM 1696 N N . LEU A 1 218 ? -21.552 -2.651 19.522 1.00 90.75 218 LEU A N 1
ATOM 1697 C CA . LEU A 1 218 ? -21.333 -4.087 19.610 1.00 90.75 218 LEU A CA 1
ATOM 1698 C C . LEU A 1 218 ? -20.797 -4.597 18.271 1.00 90.75 218 LEU A C 1
ATOM 1700 O O . LEU A 1 218 ? -21.548 -4.695 17.304 1.00 90.75 218 LEU A O 1
ATOM 1704 N N . LEU A 1 219 ? -19.516 -4.943 18.234 1.00 92.88 219 LEU A N 1
ATOM 1705 C CA . LEU A 1 219 ? -18.786 -5.317 17.026 1.00 92.88 219 LEU A CA 1
ATOM 1706 C C . LEU A 1 219 ? -18.496 -6.818 17.045 1.00 92.88 219 LEU A C 1
ATOM 1708 O O . LEU A 1 219 ? -18.155 -7.377 18.089 1.00 92.88 219 LEU A O 1
ATOM 1712 N N . LYS A 1 220 ? -18.629 -7.484 15.896 1.00 92.44 220 LYS A N 1
ATOM 1713 C CA . LYS A 1 220 ? -18.271 -8.899 15.734 1.00 92.44 220 LYS A CA 1
ATOM 1714 C C . LYS A 1 220 ? -16.941 -9.001 14.997 1.00 92.44 220 LYS A C 1
ATOM 1716 O O . LYS A 1 220 ? -16.827 -8.515 13.875 1.00 92.44 220 LYS A O 1
ATOM 1721 N N . LEU A 1 221 ? -15.967 -9.660 15.611 1.00 94.19 221 LEU A N 1
ATOM 1722 C CA . LEU A 1 221 ? -14.634 -9.798 15.040 1.00 94.19 221 LEU A CA 1
ATOM 1723 C C . LEU A 1 221 ? -14.651 -10.738 13.829 1.00 94.19 221 LEU A C 1
ATOM 1725 O O . LEU A 1 221 ? -15.195 -11.842 13.892 1.00 94.19 221 LEU A O 1
ATOM 1729 N N . THR A 1 222 ? -14.041 -10.298 12.734 1.00 96.19 222 THR A N 1
ATOM 1730 C CA . THR A 1 222 ? -13.842 -11.062 11.496 1.00 96.19 222 THR A CA 1
ATOM 1731 C C . THR A 1 222 ? -12.402 -11.547 11.349 1.00 96.19 222 THR A C 1
ATOM 1733 O O . THR A 1 222 ? -12.192 -12.591 10.738 1.00 96.19 222 THR A O 1
ATOM 1736 N N . ALA A 1 223 ? -11.433 -10.856 11.959 1.00 96.19 223 ALA A N 1
ATOM 1737 C CA . ALA A 1 223 ? -10.039 -11.292 12.050 1.00 96.19 223 ALA A CA 1
ATOM 1738 C C . ALA A 1 223 ? -9.412 -10.883 13.393 1.00 96.19 223 ALA A C 1
ATOM 1740 O O . ALA A 1 223 ? -9.791 -9.864 13.981 1.00 96.19 223 ALA A O 1
ATOM 1741 N N . VAL A 1 224 ? -8.464 -11.695 13.868 1.00 95.75 224 VAL A N 1
ATOM 1742 C CA . VAL A 1 224 ? -7.658 -11.445 15.069 1.00 95.75 224 VAL A CA 1
ATOM 1743 C C . VAL A 1 224 ? -6.230 -11.899 14.778 1.00 95.75 224 VAL A C 1
ATOM 1745 O O . VAL A 1 224 ? -5.974 -13.100 14.713 1.00 95.75 224 VAL A O 1
ATOM 1748 N N . ASP A 1 225 ? -5.317 -10.945 14.629 1.00 96.00 225 ASP A N 1
ATOM 1749 C CA . ASP A 1 225 ? -3.921 -11.188 14.271 1.00 96.00 225 ASP A CA 1
ATOM 1750 C C . ASP A 1 225 ? -3.008 -10.773 15.427 1.00 96.00 225 ASP A C 1
ATOM 1752 O O . ASP A 1 225 ? -3.042 -9.637 15.902 1.00 96.00 225 ASP A O 1
ATOM 1756 N N . VAL A 1 226 ? -2.182 -11.696 15.912 1.00 95.06 226 VAL A N 1
ATOM 1757 C CA . VAL A 1 226 ? -1.203 -11.411 16.969 1.00 95.06 226 VAL A CA 1
ATOM 1758 C C . VAL A 1 226 ? 0.090 -10.926 16.319 1.00 95.06 226 VAL A C 1
ATOM 1760 O O . VAL A 1 226 ? 0.576 -11.557 15.387 1.00 95.06 226 VAL A O 1
ATOM 1763 N N . ILE A 1 227 ? 0.654 -9.830 16.831 1.00 93.44 227 ILE A N 1
ATOM 1764 C CA . ILE A 1 227 ? 1.906 -9.214 16.368 1.00 93.44 227 ILE A CA 1
ATOM 1765 C C . ILE A 1 227 ? 2.920 -9.283 17.526 1.00 93.44 227 ILE A C 1
ATOM 1767 O O . ILE A 1 227 ? 2.988 -8.357 18.351 1.00 93.44 227 ILE A O 1
ATOM 1771 N N . PRO A 1 228 ? 3.674 -10.395 17.661 1.00 91.12 228 PRO A N 1
ATOM 1772 C CA . PRO A 1 228 ? 4.577 -10.623 18.790 1.00 91.12 228 PRO A CA 1
ATOM 1773 C C . PRO A 1 228 ? 5.691 -9.583 18.915 1.00 91.12 228 PRO A C 1
ATOM 1775 O O . PRO A 1 228 ? 6.047 -9.201 20.032 1.00 91.12 228 PRO A O 1
ATOM 1778 N N . GLU A 1 229 ? 6.204 -9.090 17.787 1.00 89.56 229 GLU A N 1
ATOM 1779 C CA . GLU A 1 229 ? 7.318 -8.140 17.721 1.00 89.56 229 GLU A CA 1
ATOM 1780 C C . GLU A 1 229 ? 6.952 -6.802 18.371 1.00 89.56 229 GLU A C 1
ATOM 1782 O O . GLU A 1 229 ? 7.780 -6.174 19.025 1.00 89.56 229 GLU A O 1
ATOM 1787 N N . MET A 1 230 ? 5.690 -6.387 18.230 1.00 87.38 230 MET A N 1
ATOM 1788 C CA . MET A 1 230 ? 5.167 -5.143 18.804 1.00 87.38 230 MET A CA 1
ATOM 1789 C C . MET A 1 230 ? 4.411 -5.356 20.120 1.00 87.38 230 MET A C 1
ATOM 1791 O O . MET A 1 230 ? 3.923 -4.384 20.698 1.00 87.38 230 MET A O 1
ATOM 1795 N N . GLN A 1 231 ? 4.302 -6.602 20.602 1.00 92.00 231 GLN A N 1
ATOM 1796 C CA . GLN A 1 231 ? 3.470 -6.980 21.751 1.00 92.00 231 GLN A CA 1
ATOM 1797 C C . GLN A 1 231 ? 2.024 -6.471 21.615 1.00 92.00 231 GLN A C 1
ATOM 1799 O O . GLN A 1 231 ? 1.465 -5.888 22.547 1.00 92.00 231 GLN A O 1
ATOM 1804 N N . GLN A 1 232 ? 1.421 -6.656 20.438 1.00 93.44 232 GLN A N 1
ATOM 1805 C CA . GLN A 1 232 ? 0.081 -6.158 20.109 1.00 93.44 232 GLN A CA 1
ATOM 1806 C C . GLN A 1 232 ? -0.793 -7.246 19.480 1.00 93.44 232 GLN A C 1
ATOM 1808 O O . GLN A 1 232 ? -0.298 -8.232 18.941 1.00 93.44 232 GLN A O 1
ATOM 1813 N N . THR A 1 233 ? -2.108 -7.047 19.530 1.00 95.00 233 THR A N 1
ATOM 1814 C CA . THR A 1 233 ? -3.098 -7.843 18.793 1.00 95.00 233 THR A CA 1
ATOM 1815 C C . THR A 1 233 ? -3.918 -6.909 17.909 1.00 95.00 233 THR A C 1
ATOM 1817 O O . THR A 1 233 ? -4.561 -5.998 18.424 1.00 95.00 233 THR A O 1
ATOM 1820 N N . LEU A 1 234 ? -3.930 -7.129 16.600 1.00 95.38 234 LEU A N 1
ATOM 1821 C CA . LEU A 1 234 ? -4.811 -6.443 15.662 1.00 95.38 234 LEU A CA 1
ATOM 1822 C C . LEU A 1 234 ? -6.160 -7.164 15.614 1.00 95.38 234 LEU A C 1
ATOM 1824 O O . LEU A 1 234 ? -6.230 -8.364 15.365 1.00 95.38 234 LEU A O 1
ATOM 1828 N N . VAL A 1 235 ? -7.243 -6.430 15.846 1.00 96.38 235 VAL A N 1
ATOM 1829 C CA . VAL A 1 235 ? -8.609 -6.938 15.698 1.00 96.38 235 VAL A CA 1
ATOM 1830 C C . VAL A 1 235 ? -9.305 -6.216 14.556 1.00 96.38 235 VAL A C 1
ATOM 1832 O O . VAL A 1 235 ? -9.222 -4.994 14.450 1.00 96.38 235 VAL A O 1
ATOM 1835 N N . THR A 1 236 ? -10.007 -6.974 13.720 1.00 96.44 236 THR A N 1
ATOM 1836 C CA . THR A 1 236 ? -10.789 -6.464 12.585 1.00 96.44 236 THR A CA 1
ATOM 1837 C C . THR A 1 236 ? -12.238 -6.901 12.736 1.00 96.44 236 THR A C 1
ATOM 1839 O O . THR A 1 236 ? -12.505 -8.012 13.200 1.00 96.44 236 THR A O 1
ATOM 1842 N N . TRP A 1 237 ? -13.177 -6.051 12.333 1.00 95.38 237 TRP A N 1
ATOM 1843 C CA . TRP A 1 237 ? -14.597 -6.387 12.227 1.00 95.38 237 TRP A CA 1
ATOM 1844 C C . TRP A 1 237 ? -15.151 -5.989 10.856 1.00 95.38 237 TRP A C 1
ATOM 1846 O O . TRP A 1 237 ? -14.515 -5.263 10.091 1.00 95.38 237 TRP A O 1
ATOM 1856 N N . GLU A 1 238 ? -16.332 -6.505 10.519 1.00 92.50 238 GLU A N 1
ATOM 1857 C CA . GLU A 1 238 ? -17.060 -6.079 9.320 1.00 92.50 238 GLU A CA 1
ATOM 1858 C C . GLU A 1 238 ? -17.414 -4.595 9.420 1.00 92.50 238 GLU A C 1
ATOM 1860 O O . GLU A 1 238 ? -17.750 -4.120 10.502 1.00 92.50 238 GLU A O 1
ATOM 1865 N N . PHE A 1 239 ? -17.343 -3.856 8.311 1.00 89.00 239 PHE A N 1
ATOM 1866 C CA . PHE A 1 239 ? -17.572 -2.416 8.340 1.00 89.00 239 PHE A CA 1
ATOM 1867 C C . PHE A 1 239 ? -18.917 -2.068 8.997 1.00 89.00 239 PHE A C 1
ATOM 1869 O O . PHE A 1 239 ? -19.991 -2.374 8.483 1.00 89.00 239 PHE A O 1
ATOM 1876 N N . GLN A 1 240 ? -18.829 -1.377 10.129 1.00 87.50 240 GLN A N 1
ATOM 1877 C CA . GLN A 1 240 ? -19.951 -0.808 10.854 1.00 87.50 240 GLN A CA 1
ATOM 1878 C C . GLN A 1 240 ? -19.572 0.621 11.215 1.00 87.50 240 GLN A C 1
ATOM 1880 O O . GLN A 1 240 ? -18.577 0.842 11.905 1.00 87.50 240 GLN A O 1
ATOM 1885 N N . GLN A 1 241 ? -20.362 1.586 10.747 1.00 88.00 241 GLN A N 1
ATOM 1886 C CA . GLN A 1 241 ? -20.076 2.993 10.987 1.00 88.00 241 GLN A CA 1
ATOM 1887 C C . GLN A 1 241 ? -20.126 3.317 12.490 1.00 88.00 241 GLN A C 1
ATOM 1889 O O . GLN A 1 241 ? -21.145 3.101 13.152 1.00 88.00 241 GLN A O 1
ATOM 1894 N N . LEU A 1 242 ? -19.032 3.872 13.018 1.00 86.88 242 LEU A N 1
ATOM 1895 C CA . LEU A 1 242 ? -18.907 4.285 14.418 1.00 86.88 242 LEU A CA 1
ATOM 1896 C C . LEU A 1 242 ? -19.358 5.743 14.596 1.00 86.88 242 LEU A C 1
ATOM 1898 O O . LEU A 1 242 ? -18.545 6.660 14.690 1.00 86.88 242 LEU A O 1
ATOM 1902 N N . GLY A 1 243 ? -20.669 5.971 14.619 1.00 82.06 243 GLY A N 1
ATOM 1903 C CA . GLY A 1 243 ? -21.236 7.298 14.882 1.00 82.06 243 GLY A CA 1
ATOM 1904 C C . GLY A 1 243 ? -20.867 8.335 13.817 1.00 82.06 243 GLY A C 1
ATOM 1905 O O . GLY A 1 243 ? -20.672 8.007 12.646 1.00 82.06 243 GLY A O 1
ATOM 1906 N N . ILE A 1 244 ? -20.825 9.611 14.210 1.00 80.50 244 ILE A N 1
ATOM 1907 C CA . ILE A 1 244 ? -20.592 10.749 13.293 1.00 80.50 244 ILE A CA 1
ATOM 1908 C C . ILE A 1 244 ? -19.266 11.469 13.603 1.00 80.50 244 ILE A C 1
ATOM 1910 O O . ILE A 1 244 ? -18.723 12.176 12.757 1.00 80.50 244 ILE A O 1
ATOM 1914 N N . ARG A 1 245 ? -18.705 11.267 14.800 1.00 83.62 245 ARG A N 1
ATOM 1915 C CA . ARG A 1 245 ? -17.465 11.904 15.269 1.00 83.62 245 ARG A CA 1
ATOM 1916 C C . ARG A 1 245 ? -16.433 10.861 15.682 1.00 83.62 245 ARG A C 1
ATOM 1918 O O . ARG A 1 245 ? -16.794 9.738 16.015 1.00 83.62 245 ARG A O 1
ATOM 1925 N N . SER A 1 246 ? -15.163 11.254 15.705 1.00 87.75 246 SER A N 1
ATOM 1926 C CA . SER A 1 246 ? -14.102 10.414 16.263 1.00 87.75 246 SER A CA 1
ATOM 1927 C C . SER A 1 246 ? -14.296 10.199 17.765 1.00 87.75 246 SER A C 1
ATOM 1929 O O . SER A 1 246 ? -14.671 11.137 18.477 1.00 87.75 246 SER A O 1
ATOM 1931 N N . LEU A 1 247 ? -14.014 8.983 18.237 1.00 86.56 247 LEU A N 1
ATOM 1932 C CA . LEU A 1 247 ? -14.094 8.645 19.661 1.00 86.56 247 LEU A CA 1
ATOM 1933 C C . LEU A 1 247 ? -12.950 9.320 20.424 1.00 86.56 247 LEU A C 1
ATOM 1935 O O . LEU A 1 247 ? -11.837 9.439 19.900 1.00 86.56 247 LEU A O 1
ATOM 1939 N N . ARG A 1 248 ? -13.216 9.774 21.652 1.00 82.88 248 ARG A N 1
ATOM 1940 C CA . ARG A 1 248 ? -12.255 10.560 22.448 1.00 82.88 248 ARG A CA 1
ATOM 1941 C C . ARG A 1 248 ? -11.500 9.711 23.461 1.00 82.88 248 ARG A C 1
ATOM 1943 O O . ARG A 1 248 ? -10.279 9.817 23.550 1.00 82.88 248 ARG A O 1
ATOM 1950 N N . ALA A 1 249 ? -12.223 8.886 24.207 1.00 84.94 249 ALA A N 1
ATOM 1951 C CA . ALA A 1 249 ? -11.693 8.022 25.254 1.00 84.94 249 ALA A CA 1
ATOM 1952 C C . ALA A 1 249 ? -12.350 6.634 25.150 1.00 84.94 249 ALA A C 1
ATOM 1954 O O . ALA A 1 249 ? -13.141 6.236 26.009 1.00 84.94 249 ALA A O 1
ATOM 1955 N N . PRO A 1 250 ? -12.052 5.889 24.071 1.00 88.56 250 PRO A N 1
ATOM 1956 C CA . PRO A 1 250 ? -12.672 4.603 23.812 1.00 88.56 250 PRO A CA 1
ATOM 1957 C C . PRO A 1 250 ? -12.188 3.531 24.794 1.00 88.56 250 PRO A C 1
ATOM 1959 O O . PRO A 1 250 ? -10.992 3.372 25.046 1.00 88.56 250 PRO A O 1
ATOM 1962 N N . ARG A 1 251 ? -13.123 2.720 25.282 1.00 88.50 251 ARG A N 1
ATOM 1963 C CA . ARG A 1 251 ? -12.880 1.508 26.066 1.00 88.50 251 ARG A CA 1
ATOM 1964 C C . ARG A 1 251 ? -13.477 0.313 25.341 1.00 88.50 251 ARG A C 1
ATOM 1966 O O . ARG A 1 251 ? -14.627 0.354 24.910 1.00 88.50 251 ARG A O 1
ATOM 1973 N N . LEU A 1 252 ? -12.695 -0.757 25.234 1.00 90.06 252 LEU A N 1
ATOM 1974 C CA . LEU A 1 252 ? -13.112 -2.000 24.597 1.00 90.06 252 LEU A CA 1
ATOM 1975 C C . LEU A 1 252 ? -13.322 -3.090 25.652 1.00 90.06 252 LEU A C 1
ATOM 1977 O O . LEU A 1 252 ? -12.430 -3.363 26.454 1.00 90.06 252 LEU A O 1
ATOM 1981 N N . PHE A 1 253 ? -14.477 -3.746 25.618 1.00 90.88 253 PHE A N 1
ATOM 1982 C CA . PHE A 1 253 ? -14.803 -4.877 26.482 1.00 90.88 253 PHE A CA 1
ATOM 1983 C C . PHE A 1 253 ? -15.053 -6.122 25.637 1.00 90.88 253 PHE A C 1
ATOM 1985 O O . PHE A 1 253 ? -15.805 -6.084 24.669 1.00 90.88 253 PHE A O 1
ATOM 1992 N N . ALA A 1 254 ? -14.441 -7.244 26.007 1.00 90.44 254 ALA A N 1
ATOM 1993 C CA . ALA A 1 254 ? -14.644 -8.521 25.332 1.00 90.44 254 ALA A CA 1
ATOM 1994 C C . ALA A 1 254 ? -15.720 -9.348 26.047 1.00 90.44 254 ALA A C 1
ATOM 1996 O O . ALA A 1 254 ? -15.603 -9.613 27.247 1.00 90.44 254 ALA A O 1
ATOM 1997 N N . PHE A 1 255 ? -16.732 -9.818 25.315 1.00 87.06 255 PHE A N 1
ATOM 1998 C CA . PHE A 1 255 ? -17.718 -10.749 25.863 1.00 87.06 255 PHE A CA 1
ATOM 1999 C C . PHE A 1 255 ? -17.181 -12.179 25.817 1.00 87.06 255 PHE A C 1
ATOM 2001 O O . PHE A 1 255 ? -17.372 -12.904 24.845 1.00 87.06 255 PHE A O 1
ATOM 2008 N N . ARG A 1 256 ? -16.514 -12.593 26.898 1.00 79.81 256 ARG A N 1
ATOM 2009 C CA . ARG A 1 256 ? -15.917 -13.939 27.017 1.00 79.81 256 ARG A CA 1
ATOM 2010 C C . ARG A 1 256 ? -16.934 -15.041 27.305 1.00 79.81 256 ARG A C 1
ATOM 2012 O O . ARG A 1 256 ? -16.642 -16.217 27.120 1.00 79.81 256 ARG A O 1
ATOM 2019 N N . GLN A 1 257 ? -18.120 -14.673 27.779 1.00 71.81 257 GLN A N 1
ATOM 2020 C CA . GLN A 1 257 ? -19.196 -15.610 28.078 1.00 71.81 257 GLN A CA 1
ATOM 2021 C C . GLN A 1 257 ? -20.264 -15.520 26.995 1.00 71.81 257 GLN A C 1
ATOM 2023 O O . GLN A 1 257 ? -20.864 -14.468 26.772 1.00 71.81 257 GLN A O 1
ATOM 2028 N N . ARG A 1 258 ? -20.520 -16.646 26.327 1.00 60.66 258 ARG A N 1
ATOM 2029 C CA . ARG A 1 258 ? -21.649 -16.781 25.408 1.00 60.66 258 ARG A CA 1
ATOM 2030 C C . ARG A 1 258 ? -22.879 -17.135 26.229 1.00 60.66 258 ARG A C 1
ATOM 2032 O O . ARG A 1 258 ? -23.056 -18.285 26.617 1.00 60.66 258 ARG A O 1
ATOM 2039 N N . VAL A 1 259 ? -23.715 -16.142 26.507 1.00 53.91 259 VAL A N 1
ATOM 2040 C CA . VAL A 1 259 ? -25.039 -16.386 27.078 1.00 53.91 259 VAL A CA 1
ATOM 2041 C C . VAL A 1 259 ? -25.991 -16.598 25.909 1.00 53.91 259 VAL A C 1
ATOM 2043 O O . VAL A 1 259 ? -26.145 -15.718 25.062 1.00 53.91 259 VAL A O 1
ATOM 2046 N N . ALA A 1 260 ? -26.605 -17.774 25.822 1.00 51.41 260 ALA A N 1
ATOM 2047 C CA . ALA A 1 260 ? -27.729 -17.955 24.918 1.00 51.41 260 ALA A CA 1
ATOM 2048 C C . ALA A 1 260 ? -28.879 -17.093 25.452 1.00 51.41 260 ALA A C 1
ATOM 2050 O O . ALA A 1 260 ? -29.407 -17.368 26.529 1.00 51.41 260 ALA A O 1
ATOM 2051 N N . LEU A 1 261 ? -29.246 -16.036 24.724 1.00 45.72 261 LEU A N 1
ATOM 2052 C CA . LEU A 1 261 ? -30.509 -15.344 24.956 1.00 45.72 261 LEU A CA 1
ATOM 2053 C C . LEU A 1 261 ? -31.594 -16.403 24.744 1.00 45.72 261 LEU A C 1
ATOM 2055 O O . LEU A 1 261 ? -31.711 -16.888 23.623 1.00 45.72 261 LEU A O 1
ATOM 2059 N N . PHE A 1 262 ? -32.240 -16.838 25.831 1.00 49.34 262 PHE A N 1
ATOM 2060 C CA . PHE A 1 262 ? -33.311 -17.840 25.896 1.00 49.34 262 PHE A CA 1
ATOM 2061 C C . PHE A 1 262 ? -33.486 -18.650 24.607 1.00 49.34 262 PHE A C 1
ATOM 2063 O O . PHE A 1 262 ? -34.199 -18.258 23.686 1.00 49.34 262 PHE A O 1
ATOM 2070 N N . GLY A 1 263 ? -32.760 -19.769 24.544 1.00 44.59 263 GLY A N 1
ATOM 2071 C CA . GLY A 1 263 ? -32.742 -20.648 23.385 1.00 44.59 263 GLY A CA 1
ATOM 2072 C C . GLY A 1 263 ? -34.132 -21.157 23.010 1.00 44.59 263 GLY A C 1
ATOM 2073 O O . GLY A 1 263 ? -35.063 -21.124 23.808 1.00 44.59 263 GLY A O 1
ATOM 2074 N N . ASN A 1 264 ? -34.225 -21.712 21.805 1.00 50.22 264 ASN A N 1
ATOM 2075 C CA . ASN A 1 264 ? -35.374 -22.396 21.189 1.00 50.22 264 ASN A CA 1
ATOM 2076 C C . ASN A 1 264 ? -36.118 -23.431 22.085 1.00 50.22 264 ASN A C 1
ATOM 2078 O O . ASN A 1 264 ? -37.130 -23.989 21.678 1.00 50.22 264 ASN A O 1
ATOM 2082 N N . SER A 1 265 ? -35.618 -23.693 23.295 1.00 52.84 265 SER A N 1
ATOM 2083 C CA . SER A 1 265 ? -36.165 -24.596 24.313 1.00 52.84 265 SER A CA 1
ATOM 2084 C C . SER A 1 265 ? -36.754 -23.872 25.537 1.00 52.84 265 SER A C 1
ATOM 2086 O O . SER A 1 265 ? -37.082 -24.528 26.524 1.00 52.84 265 SER A O 1
ATOM 2088 N N . ALA A 1 266 ? -36.851 -22.537 25.533 1.00 55.88 266 ALA A N 1
ATOM 2089 C CA . ALA A 1 266 ? -37.460 -21.798 26.635 1.00 55.88 266 ALA A CA 1
ATOM 2090 C C . ALA A 1 266 ? -38.960 -22.152 26.747 1.00 55.88 266 ALA A C 1
ATOM 2092 O O . ALA A 1 266 ? -39.674 -22.086 25.740 1.00 55.88 266 ALA A O 1
ATOM 2093 N N . PRO A 1 267 ? -39.466 -22.517 27.943 1.00 58.03 267 PRO A N 1
ATOM 2094 C CA . PRO A 1 267 ? -40.893 -22.733 28.147 1.00 58.03 267 PRO A CA 1
ATOM 2095 C C . PRO A 1 267 ? -41.658 -21.468 27.760 1.00 58.03 267 PRO A C 1
ATOM 2097 O O . PRO A 1 267 ? -41.260 -20.364 28.138 1.00 58.03 267 PRO A O 1
ATOM 2100 N N . LYS A 1 268 ? -42.760 -21.613 27.014 1.00 60.50 268 LYS A N 1
ATOM 2101 C CA . LYS A 1 268 ? -43.633 -20.477 26.682 1.00 60.50 268 LYS A CA 1
ATOM 2102 C C . LYS A 1 268 ? -44.004 -19.758 27.979 1.00 60.50 268 LYS A C 1
ATOM 2104 O O . LYS A 1 268 ? -44.440 -20.423 28.916 1.00 60.50 268 LYS A O 1
ATOM 2109 N N . TRP A 1 269 ? -43.863 -18.433 28.034 1.00 63.59 269 TRP A N 1
ATOM 2110 C CA . TRP A 1 269 ? -44.133 -17.635 29.242 1.00 63.59 269 TRP A CA 1
ATOM 2111 C C . TRP A 1 269 ? -45.465 -18.005 29.914 1.00 63.59 269 TRP A C 1
ATOM 2113 O O . TRP A 1 269 ? -45.526 -18.211 31.121 1.00 63.59 269 TRP A O 1
ATOM 2123 N N . GLU A 1 270 ? -46.510 -18.209 29.112 1.00 60.97 270 GLU A N 1
ATOM 2124 C CA . GLU A 1 270 ? -47.852 -18.628 29.536 1.00 60.97 270 GLU A CA 1
ATOM 2125 C C . GLU A 1 270 ? -47.867 -19.926 30.362 1.00 60.97 270 GLU A C 1
ATOM 2127 O O . GLU A 1 270 ? -48.685 -20.062 31.271 1.00 60.97 270 GLU A O 1
ATOM 2132 N N . THR A 1 271 ? -46.936 -20.843 30.089 1.00 66.38 271 THR A N 1
ATOM 2133 C CA . THR A 1 271 ? -46.824 -22.168 30.722 1.00 66.38 271 THR A CA 1
ATOM 2134 C C . THR A 1 271 ? -46.024 -22.168 32.025 1.00 66.38 271 THR A C 1
ATOM 2136 O O . THR A 1 271 ? -45.976 -23.189 32.707 1.00 66.38 271 THR A O 1
ATOM 2139 N N . LEU A 1 272 ? -45.405 -21.041 32.394 1.00 69.00 272 LEU A N 1
ATOM 2140 C CA . LEU A 1 272 ? -44.663 -20.936 33.649 1.00 69.00 272 LEU A CA 1
ATOM 2141 C C . LEU A 1 272 ? -45.612 -20.868 34.861 1.00 69.00 272 LEU A C 1
ATOM 2143 O O . LEU A 1 272 ? -46.691 -20.275 34.754 1.00 69.00 272 LEU A O 1
ATOM 2147 N N . PRO A 1 273 ? -45.212 -21.416 36.026 1.00 72.38 273 PRO A N 1
ATOM 2148 C CA . PRO A 1 273 ? -45.977 -21.298 37.263 1.00 72.38 273 PRO A CA 1
ATOM 2149 C C . PRO A 1 273 ? -46.224 -19.837 37.644 1.00 72.38 273 PRO A C 1
ATOM 2151 O O . PRO A 1 273 ? -45.311 -19.010 37.602 1.00 72.38 273 PRO A O 1
ATOM 2154 N N . ASP A 1 274 ? -47.447 -19.531 38.075 1.00 63.31 274 ASP A N 1
ATOM 2155 C CA . ASP A 1 274 ? -47.868 -18.163 38.408 1.00 63.31 274 ASP A CA 1
ATOM 2156 C C . ASP A 1 274 ? -47.033 -17.562 39.556 1.00 63.31 27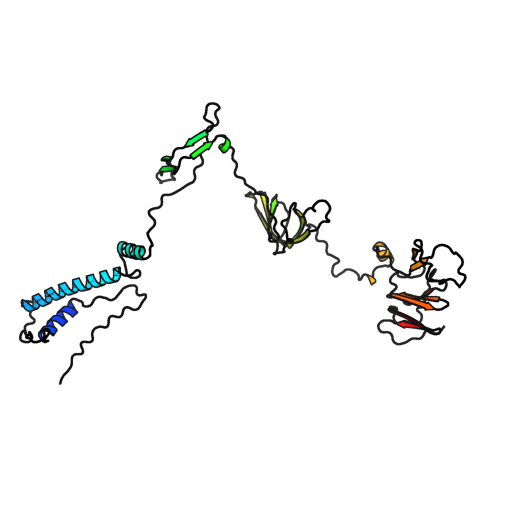4 ASP A C 1
ATOM 2158 O O . ASP A 1 274 ? -46.788 -16.360 39.605 1.00 63.31 274 ASP A O 1
ATOM 2162 N N . GLU A 1 275 ? -46.502 -18.409 40.438 1.00 60.88 275 GLU A N 1
ATOM 2163 C CA . GLU A 1 275 ? -45.590 -18.023 41.517 1.00 60.88 275 GLU A CA 1
ATOM 2164 C C . GLU A 1 275 ? -44.218 -17.554 41.011 1.00 60.88 275 GLU A C 1
ATOM 2166 O O . GLU A 1 275 ? -43.649 -16.607 41.547 1.00 60.88 275 GLU A O 1
ATOM 2171 N N . LEU A 1 276 ? -43.728 -18.148 39.920 1.00 62.91 276 LEU A N 1
ATOM 2172 C CA . LEU A 1 276 ? -42.482 -17.749 39.272 1.00 62.91 276 LEU A CA 1
ATOM 2173 C C . LEU A 1 276 ? -42.677 -16.465 38.457 1.00 62.91 276 LEU A C 1
ATOM 2175 O O . LEU A 1 276 ? -41.837 -15.572 38.520 1.00 62.91 276 LEU A O 1
ATOM 2179 N N . LYS A 1 277 ? -43.818 -16.317 37.770 1.00 63.28 277 LYS A N 1
ATOM 2180 C CA . LYS A 1 277 ? -44.179 -15.074 37.064 1.00 63.28 277 LYS A CA 1
ATOM 2181 C C . LYS A 1 277 ? -44.214 -13.865 38.010 1.00 63.28 277 LYS A C 1
ATOM 2183 O O . LYS A 1 277 ? -43.720 -12.805 37.636 1.00 63.28 277 LYS A O 1
ATOM 2188 N N . ARG A 1 278 ? -44.707 -14.044 39.246 1.00 60.50 278 ARG A N 1
ATOM 2189 C CA . ARG A 1 278 ? -44.715 -13.011 40.304 1.00 60.50 278 ARG A CA 1
ATOM 2190 C C . ARG A 1 278 ? -43.316 -12.547 40.726 1.00 60.50 278 ARG A C 1
ATOM 2192 O O . ARG A 1 278 ? -43.146 -11.385 41.074 1.00 60.50 278 ARG A O 1
ATOM 2199 N N . ASN A 1 279 ? -42.315 -13.426 40.673 1.00 60.34 279 ASN A N 1
ATOM 2200 C CA . ASN A 1 279 ? -40.942 -13.092 41.070 1.00 60.34 279 ASN A CA 1
ATOM 2201 C C . ASN A 1 279 ? -40.175 -12.308 39.990 1.00 60.34 279 ASN A C 1
ATOM 2203 O O . ASN A 1 279 ? -39.216 -11.612 40.310 1.00 60.34 279 ASN A O 1
ATOM 2207 N N . TYR A 1 280 ? -40.594 -12.405 38.723 1.00 56.75 280 TYR A N 1
ATOM 2208 C CA . TYR A 1 280 ? -39.985 -11.692 37.591 1.00 56.75 280 TYR A CA 1
ATOM 2209 C C . TYR A 1 280 ? -40.722 -10.396 37.211 1.00 56.75 280 TYR A C 1
ATOM 2211 O O . TYR A 1 280 ? -40.265 -9.655 36.339 1.00 56.75 280 TYR A O 1
ATOM 2219 N N . SER A 1 281 ? -41.859 -10.093 37.841 1.00 51.06 281 SER A N 1
ATOM 2220 C CA . SER A 1 281 ? -42.701 -8.967 37.457 1.00 51.06 281 SER A CA 1
ATOM 2221 C C . SER A 1 281 ? -42.335 -7.680 38.203 1.00 51.06 281 SER A C 1
ATOM 2223 O O . SER A 1 281 ? -42.886 -7.372 39.255 1.00 51.06 281 SER A O 1
ATOM 2225 N N . ALA A 1 282 ? -41.514 -6.845 37.564 1.00 47.31 282 ALA A N 1
ATOM 2226 C CA . ALA A 1 282 ? -41.704 -5.392 37.642 1.00 47.31 282 ALA A CA 1
ATOM 2227 C C . ALA A 1 282 ? -43.030 -4.949 36.966 1.00 47.31 282 ALA A C 1
ATOM 2229 O O . ALA A 1 282 ? -43.422 -3.790 37.052 1.00 47.31 282 ALA A O 1
ATOM 2230 N N . MET A 1 283 ? -43.738 -5.868 36.294 1.00 51.12 283 MET A N 1
ATOM 2231 C CA . MET A 1 283 ? -45.060 -5.647 35.707 1.00 51.12 283 MET A CA 1
ATOM 2232 C C . MET A 1 283 ? -46.173 -5.772 36.759 1.00 51.12 283 MET A C 1
ATOM 2234 O O . MET A 1 283 ? -46.553 -6.867 37.168 1.00 51.12 283 MET A O 1
ATOM 2238 N N . GLN A 1 284 ? -46.723 -4.631 37.167 1.00 58.00 284 GLN A N 1
ATOM 2239 C CA . GLN A 1 284 ? -47.925 -4.536 37.996 1.00 58.00 284 GLN A CA 1
ATOM 2240 C C . GLN A 1 284 ? -49.177 -4.703 37.113 1.00 58.00 284 GLN A C 1
ATOM 2242 O O . GLN A 1 284 ? -49.712 -3.728 36.595 1.00 58.00 284 GLN A O 1
ATOM 2247 N N . GLY A 1 285 ? -49.618 -5.943 36.886 1.00 70.44 285 GLY A N 1
ATOM 2248 C CA . GLY A 1 285 ? -50.884 -6.250 36.202 1.00 70.44 285 GLY A CA 1
ATOM 2249 C C . GLY A 1 285 ? -52.051 -6.477 37.173 1.00 70.44 285 GLY A C 1
ATOM 2250 O O . GLY A 1 285 ? -51.858 -6.578 38.387 1.00 70.44 285 GLY A O 1
ATOM 2251 N N . GLY A 1 286 ? -53.263 -6.622 36.637 1.00 82.00 286 GLY A N 1
ATOM 2252 C CA . GLY A 1 286 ? -54.460 -7.006 37.390 1.00 82.00 286 GLY A CA 1
ATOM 2253 C C . GLY A 1 286 ? -55.585 -5.972 37.355 1.00 82.00 286 GLY A C 1
ATOM 2254 O O . GLY A 1 286 ? -55.553 -5.001 36.601 1.00 82.00 286 GLY A O 1
ATOM 2255 N N . CYS A 1 287 ? -56.599 -6.190 38.185 1.00 84.69 287 CYS A N 1
ATOM 2256 C CA . CYS A 1 287 ? -57.639 -5.208 38.452 1.00 84.69 287 CYS A CA 1
ATOM 2257 C C . CYS A 1 287 ? -57.115 -4.181 39.463 1.00 84.69 287 CYS A C 1
ATOM 2259 O O . CYS A 1 287 ? -56.606 -4.542 40.524 1.00 84.69 287 CYS A O 1
ATOM 2261 N N . PHE A 1 288 ? -57.297 -2.896 39.172 1.00 86.00 288 PHE A N 1
ATOM 2262 C CA . PHE A 1 288 ? -56.992 -1.810 40.101 1.00 86.00 288 PHE A CA 1
ATOM 2263 C C . PHE A 1 288 ? -58.248 -0.986 40.357 1.00 86.00 288 PHE A C 1
ATOM 2265 O O . PHE A 1 288 ? -59.070 -0.785 39.461 1.00 86.00 288 PHE A O 1
ATOM 2272 N N . ARG A 1 289 ? -58.390 -0.496 41.587 1.00 82.62 289 ARG A N 1
ATOM 2273 C CA . ARG A 1 289 ? -59.466 0.411 41.983 1.00 82.62 289 ARG A CA 1
ATOM 2274 C C . ARG A 1 289 ? -58.869 1.742 42.410 1.00 82.62 289 ARG A C 1
ATOM 2276 O O . ARG A 1 289 ? -57.957 1.771 43.234 1.00 82.62 289 ARG A O 1
ATOM 2283 N N . LEU A 1 290 ? -59.410 2.832 41.878 1.00 82.25 290 LEU A N 1
ATOM 2284 C CA . LEU A 1 290 ? -59.066 4.179 42.315 1.00 82.25 290 LEU A CA 1
ATOM 2285 C C . LEU A 1 290 ? -59.748 4.462 43.659 1.00 82.25 290 LEU A C 1
ATOM 2287 O O . LEU A 1 290 ? -60.975 4.405 43.756 1.00 82.25 290 LEU A O 1
ATOM 2291 N N . LEU A 1 291 ? -58.962 4.753 44.695 1.00 72.81 291 LEU A N 1
ATOM 2292 C CA . LEU A 1 291 ? -59.475 5.263 45.962 1.00 72.81 291 LEU A CA 1
ATOM 2293 C C . LEU A 1 291 ? -59.447 6.790 45.931 1.00 72.81 291 LEU A C 1
ATOM 2295 O O . LEU A 1 291 ? -58.390 7.404 45.782 1.00 72.81 291 LEU A O 1
ATOM 2299 N N . LEU A 1 292 ? -60.622 7.393 46.091 1.00 67.38 292 LEU A N 1
ATOM 2300 C CA . LEU A 1 292 ? -60.766 8.823 46.343 1.00 67.38 292 LEU A CA 1
ATOM 2301 C C . LEU A 1 292 ? -60.632 9.028 47.857 1.00 67.38 292 LEU A C 1
ATOM 2303 O O . LEU A 1 292 ? -61.246 8.297 48.637 1.00 67.38 292 LEU A O 1
ATOM 2307 N N . SER A 1 293 ? -59.779 9.955 48.290 1.00 58.41 293 SER A N 1
ATOM 2308 C CA . SER A 1 293 ? -59.441 10.108 49.708 1.00 58.41 293 SER A CA 1
ATOM 2309 C C . SER A 1 293 ? -60.686 10.370 50.573 1.00 58.41 293 SER A C 1
ATOM 2311 O O . SER A 1 293 ? -61.421 11.322 50.321 1.00 58.41 293 SER A O 1
ATOM 2313 N N . ASN A 1 294 ? -60.846 9.562 51.625 1.00 47.38 294 ASN A N 1
ATOM 2314 C CA . ASN A 1 294 ? -61.780 9.690 52.749 1.00 47.38 294 ASN A CA 1
ATOM 2315 C C . ASN A 1 294 ? -63.281 9.749 52.415 1.00 47.38 294 ASN A C 1
ATOM 2317 O O . ASN A 1 294 ? -63.920 10.787 52.560 1.00 47.38 294 ASN A O 1
ATOM 2321 N N . ASN A 1 295 ? -63.884 8.585 52.162 1.00 45.31 295 ASN A N 1
ATOM 2322 C CA . ASN A 1 295 ? -65.105 8.243 52.896 1.00 45.31 295 ASN A CA 1
ATOM 2323 C C . ASN A 1 295 ? -65.307 6.726 52.967 1.00 45.31 295 ASN A C 1
ATOM 2325 O O . ASN A 1 295 ? -65.598 6.065 51.973 1.00 45.31 295 ASN A O 1
ATOM 2329 N N . SER A 1 296 ? -65.194 6.174 54.172 1.00 45.78 296 SER A N 1
ATOM 2330 C CA . SER A 1 296 ? -65.531 4.791 54.526 1.00 45.78 296 SER A CA 1
ATOM 2331 C C . SER A 1 296 ? -67.049 4.532 54.568 1.00 45.78 296 SER A C 1
ATOM 2333 O O . SER A 1 296 ? -67.514 3.666 55.303 1.00 45.78 296 SER A O 1
ATOM 2335 N N . ALA A 1 297 ? -67.835 5.253 53.769 1.00 42.31 297 ALA A N 1
ATOM 2336 C CA . ALA A 1 297 ? -69.265 5.030 53.608 1.00 42.31 297 ALA A CA 1
ATOM 2337 C C . ALA A 1 297 ? -69.705 5.517 52.222 1.00 42.31 297 ALA A C 1
ATOM 2339 O O . ALA A 1 297 ? -69.813 6.715 51.963 1.00 42.31 297 ALA A O 1
ATOM 2340 N N . LEU A 1 298 ? -69.954 4.572 51.317 1.00 45.78 298 LEU A N 1
ATOM 2341 C CA . LEU A 1 298 ? -70.659 4.828 50.068 1.00 45.78 298 LEU A CA 1
ATOM 2342 C C . LEU A 1 298 ? -72.123 5.148 50.396 1.00 45.78 298 LEU A C 1
ATOM 2344 O O . LEU A 1 298 ? -72.914 4.232 50.597 1.00 45.78 298 LEU A O 1
ATOM 2348 N N . ASN A 1 299 ? -72.489 6.431 50.412 1.00 39.84 299 ASN A N 1
ATOM 2349 C CA . ASN A 1 299 ? -73.860 6.835 50.121 1.00 39.84 299 ASN A CA 1
ATOM 2350 C C . ASN A 1 299 ? -73.917 7.351 48.682 1.00 39.84 299 ASN A C 1
ATOM 2352 O O . ASN A 1 299 ? -73.145 8.204 48.246 1.00 39.84 299 ASN A O 1
ATOM 2356 N N . ASN A 1 300 ? -74.820 6.722 47.944 1.00 47.75 300 ASN A N 1
ATOM 2357 C CA . ASN A 1 300 ? -74.951 6.703 46.500 1.00 47.75 300 ASN A CA 1
ATOM 2358 C C . ASN A 1 300 ? -75.459 8.057 45.960 1.00 47.75 300 ASN A C 1
ATOM 2360 O O . ASN A 1 300 ? -76.634 8.167 45.630 1.00 47.75 300 ASN A O 1
ATOM 2364 N N . SER A 1 301 ? -74.638 9.117 45.924 1.00 48.19 301 SER A N 1
ATOM 2365 C CA . SER A 1 301 ? -75.077 10.393 45.313 1.00 48.19 301 SER A CA 1
ATOM 2366 C C . SER A 1 301 ? -73.997 11.421 44.934 1.00 48.19 301 SER A C 1
ATOM 2368 O O . SER A 1 301 ? -74.352 12.560 44.646 1.00 48.19 301 SER A O 1
ATOM 2370 N N . ALA A 1 302 ? -72.701 11.099 44.910 1.00 46.16 302 ALA A N 1
ATOM 2371 C CA . ALA A 1 302 ? -71.672 12.104 44.602 1.00 46.16 302 ALA A CA 1
ATOM 2372 C C . ALA A 1 302 ? -70.681 11.630 43.533 1.00 46.16 302 ALA A C 1
ATOM 2374 O O . ALA A 1 302 ? -69.527 11.331 43.821 1.00 46.16 302 ALA A O 1
ATOM 2375 N N . LEU A 1 303 ? -71.133 11.598 42.279 1.00 50.97 303 LEU A N 1
ATOM 2376 C CA . LEU A 1 303 ? -70.256 11.571 41.105 1.00 50.97 303 LEU A CA 1
ATOM 2377 C C . LEU A 1 303 ? -70.360 12.920 40.387 1.00 50.97 303 LEU A C 1
ATOM 2379 O O . LEU A 1 303 ? -70.900 13.021 39.291 1.00 50.97 303 LEU A O 1
ATOM 2383 N N . ASN A 1 304 ? -69.853 13.971 41.034 1.00 45.47 304 ASN A N 1
ATOM 2384 C CA . ASN A 1 304 ? -69.560 15.228 40.353 1.00 45.47 304 ASN A CA 1
ATOM 2385 C C . ASN A 1 304 ? -68.079 15.214 39.960 1.00 45.47 304 ASN A C 1
ATOM 2387 O O . ASN A 1 304 ? -67.217 14.889 40.776 1.00 45.47 304 ASN A O 1
ATOM 2391 N N . ASN A 1 305 ? -67.796 15.575 38.707 1.00 45.88 305 ASN A N 1
ATOM 2392 C CA . ASN A 1 305 ? -66.498 15.491 38.017 1.00 45.88 305 ASN A CA 1
ATOM 2393 C C . ASN A 1 305 ? -65.367 16.376 38.607 1.00 45.88 305 ASN A C 1
ATOM 2395 O O . ASN A 1 305 ? -64.377 16.646 37.937 1.00 45.88 305 ASN A O 1
ATOM 2399 N N . SER A 1 306 ? -65.506 16.848 39.849 1.00 46.75 306 SER A N 1
ATOM 2400 C CA . SER A 1 306 ? -64.564 17.723 40.559 1.00 46.75 306 SER A CA 1
ATOM 2401 C C . SER A 1 306 ? -63.811 17.025 41.703 1.00 46.75 306 SER A C 1
ATOM 2403 O O . SER A 1 306 ? -63.161 17.696 42.497 1.00 46.75 306 SER A O 1
ATOM 2405 N N . ALA A 1 307 ? -63.913 15.697 41.824 1.00 47.03 307 ALA A N 1
ATOM 2406 C CA . ALA A 1 307 ? -63.318 14.901 42.907 1.00 47.03 307 ALA A CA 1
ATOM 2407 C C . ALA A 1 307 ? -62.016 14.164 42.515 1.00 47.03 307 ALA A C 1
ATOM 2409 O O . ALA A 1 307 ? -61.662 13.167 43.136 1.00 47.03 307 ALA A O 1
ATOM 2410 N N . LEU A 1 308 ? -61.283 14.649 41.508 1.00 48.53 308 LEU A N 1
ATOM 2411 C CA . LEU A 1 308 ? -59.892 14.247 41.264 1.00 48.53 308 LEU A CA 1
ATOM 2412 C C . LEU A 1 308 ? -58.975 15.224 42.007 1.00 48.53 308 LEU A C 1
ATOM 2414 O O . LEU A 1 308 ? -58.574 16.247 41.465 1.00 48.53 308 LEU A O 1
ATOM 2418 N N . ASN A 1 309 ? -58.710 14.951 43.279 1.00 55.09 309 ASN A N 1
ATOM 2419 C CA . ASN A 1 309 ? -57.700 15.652 44.067 1.00 55.09 309 ASN A CA 1
ATOM 2420 C C . ASN A 1 309 ? -56.346 14.918 43.979 1.00 55.09 309 ASN A C 1
ATOM 2422 O O . ASN A 1 309 ? -56.300 13.711 43.725 1.00 55.09 309 ASN A O 1
ATOM 2426 N N . ASP A 1 310 ? -55.247 15.635 44.238 1.00 56.38 310 ASP A N 1
ATOM 2427 C CA . ASP A 1 310 ? -53.854 15.142 44.156 1.00 56.38 310 ASP A CA 1
ATOM 2428 C C . ASP A 1 310 ? -53.537 13.941 45.078 1.00 56.38 310 ASP A C 1
ATOM 2430 O O . ASP A 1 310 ? -52.456 13.365 45.011 1.00 56.38 310 ASP A O 1
ATOM 2434 N N . ASN A 1 311 ? -54.492 13.527 45.920 1.00 60.94 311 ASN A N 1
ATOM 2435 C CA . ASN A 1 311 ? -54.371 12.415 46.867 1.00 60.94 311 ASN A CA 1
ATOM 2436 C C . ASN A 1 311 ? -55.129 11.141 46.439 1.00 60.94 311 ASN A C 1
ATOM 2438 O O . ASN A 1 311 ? -55.230 10.186 47.219 1.00 60.94 311 ASN A O 1
ATOM 2442 N N . SER A 1 312 ? -55.691 11.108 45.227 1.00 71.44 312 SER A N 1
ATOM 2443 C CA . SER A 1 312 ? -56.265 9.882 44.665 1.00 71.44 312 SER A CA 1
ATOM 2444 C C . SER A 1 312 ? -55.159 8.879 44.309 1.00 71.44 312 SER A C 1
ATOM 2446 O O . SER A 1 312 ? -54.135 9.243 43.733 1.00 71.44 312 SER A O 1
ATOM 2448 N N . HIS A 1 313 ? -55.335 7.608 44.680 1.00 75.88 313 HIS A N 1
ATOM 2449 C CA . HIS A 1 313 ? -54.342 6.568 44.394 1.00 75.88 313 HIS A CA 1
ATOM 2450 C C . HIS A 1 313 ? -54.999 5.258 43.958 1.00 75.88 313 HIS A C 1
ATOM 2452 O O . HIS A 1 313 ? -56.073 4.876 44.429 1.00 75.88 313 HIS A O 1
ATOM 2458 N N . TRP A 1 314 ? -54.344 4.569 43.027 1.00 81.69 314 TRP A N 1
ATOM 2459 C CA . TRP A 1 314 ? -54.754 3.251 42.563 1.00 81.69 314 TRP A CA 1
ATOM 2460 C C . TRP A 1 314 ? -54.269 2.183 43.539 1.00 81.69 314 TRP A C 1
ATOM 2462 O O . TRP A 1 314 ? -53.091 2.141 43.889 1.00 81.69 314 TRP A O 1
ATOM 2472 N N . VAL A 1 315 ? -55.174 1.301 43.958 1.00 82.25 315 VAL A N 1
ATOM 2473 C CA . VAL A 1 315 ? -54.856 0.149 44.808 1.00 82.25 315 VAL A CA 1
ATOM 2474 C C . VAL A 1 315 ? -55.195 -1.134 44.064 1.00 82.25 315 VAL A C 1
ATOM 2476 O O . VAL A 1 315 ? -56.212 -1.215 43.371 1.00 82.25 315 VAL A O 1
ATOM 2479 N N . ALA A 1 316 ? -54.334 -2.142 44.204 1.00 83.75 316 ALA A N 1
ATOM 2480 C CA . ALA A 1 316 ? -54.559 -3.460 43.630 1.00 83.75 316 ALA A CA 1
ATOM 2481 C C . ALA A 1 316 ? -55.833 -4.099 44.209 1.00 83.75 316 ALA A C 1
ATOM 2483 O O . ALA A 1 316 ? -56.026 -4.164 45.423 1.00 83.75 316 ALA A O 1
ATOM 2484 N N . ALA A 1 317 ? -56.683 -4.601 43.321 1.00 86.56 317 ALA A N 1
ATOM 2485 C CA . ALA A 1 317 ? -57.983 -5.198 43.599 1.00 86.56 317 ALA A CA 1
ATOM 2486 C C . ALA A 1 317 ? -58.005 -6.643 43.067 1.00 86.56 317 ALA A C 1
ATOM 2488 O O . ALA A 1 317 ? -58.877 -7.026 42.292 1.00 86.56 317 ALA A O 1
ATOM 2489 N N . ASN A 1 318 ? -56.983 -7.426 43.435 1.00 87.50 318 ASN A N 1
ATOM 2490 C CA . ASN A 1 318 ? -56.666 -8.719 42.812 1.00 87.50 318 ASN A CA 1
ATOM 2491 C C . ASN A 1 318 ? -57.054 -9.950 43.650 1.00 87.50 318 ASN A C 1
ATOM 2493 O O . ASN A 1 318 ? -56.811 -11.083 43.235 1.00 87.50 318 ASN A O 1
ATOM 2497 N N . THR A 1 319 ? -57.635 -9.763 44.835 1.00 88.00 319 THR A N 1
ATOM 2498 C CA . THR A 1 319 ? -57.951 -10.865 45.753 1.00 88.00 319 THR A CA 1
ATOM 2499 C C . THR A 1 319 ? -58.937 -11.849 45.117 1.00 88.00 319 THR A C 1
ATOM 2501 O O . THR A 1 319 ? -60.044 -11.473 44.741 1.00 88.00 319 THR A O 1
ATOM 2504 N N . GLY A 1 320 ? -58.552 -13.123 45.009 1.00 86.00 320 GLY A N 1
ATOM 2505 C CA . GLY A 1 320 ? -59.379 -14.175 44.401 1.00 86.00 320 GLY A CA 1
ATOM 2506 C C . GLY A 1 320 ? -59.228 -14.327 42.880 1.00 86.00 320 GLY A C 1
ATOM 2507 O O . GLY A 1 320 ? -59.773 -15.275 42.315 1.00 86.00 320 GLY A O 1
ATOM 2508 N N . LEU A 1 321 ? -58.449 -13.463 42.213 1.00 88.19 321 LEU A N 1
ATOM 2509 C CA . LEU A 1 321 ? -58.078 -13.659 40.809 1.00 88.19 321 LEU A CA 1
ATOM 2510 C C . LEU A 1 321 ? -56.890 -14.635 40.702 1.00 88.19 321 LEU A C 1
ATOM 2512 O O . LEU A 1 321 ? -55.885 -14.462 41.393 1.00 88.19 321 LEU A O 1
ATOM 2516 N N . PRO A 1 322 ? -56.955 -15.649 39.822 1.00 82.88 322 PRO A N 1
ATOM 2517 C CA . PRO A 1 322 ? -55.881 -16.629 39.640 1.00 82.88 322 PRO A CA 1
ATOM 2518 C C . PRO A 1 322 ? -54.720 -16.095 38.788 1.00 82.88 322 PRO A C 1
ATOM 2520 O O . PRO A 1 322 ? -53.679 -16.736 38.706 1.00 82.88 322 PRO A O 1
ATOM 2523 N N . THR A 1 323 ? -54.916 -14.967 38.102 1.00 83.19 323 THR A N 1
ATOM 2524 C CA . THR A 1 323 ? -53.952 -14.347 37.191 1.00 83.19 323 THR A CA 1
ATOM 2525 C C . THR A 1 323 ? -54.106 -12.830 37.223 1.00 83.19 323 THR A C 1
ATOM 2527 O O . THR A 1 323 ? -55.188 -12.318 37.511 1.00 83.19 323 THR A O 1
ATOM 2530 N N . ILE A 1 324 ? -53.021 -12.125 36.911 1.00 84.31 324 ILE A N 1
ATOM 2531 C CA . ILE A 1 324 ? -52.987 -10.667 36.745 1.00 84.31 324 ILE A CA 1
ATOM 2532 C C . ILE A 1 324 ? -53.207 -10.235 35.283 1.00 84.31 324 ILE A C 1
ATOM 2534 O O . ILE A 1 324 ? -53.343 -9.046 35.007 1.00 84.31 324 ILE A O 1
ATOM 2538 N N . ASP A 1 325 ? -53.293 -11.193 34.353 1.00 87.00 325 ASP A N 1
ATOM 2539 C CA . ASP A 1 325 ? -53.570 -10.946 32.935 1.00 87.00 325 ASP A CA 1
ATOM 2540 C C . ASP A 1 325 ? -55.077 -10.767 32.698 1.00 87.00 325 ASP A C 1
ATOM 2542 O O . ASP A 1 325 ? -55.786 -11.680 32.254 1.00 87.00 325 ASP A O 1
ATOM 2546 N N . ILE A 1 326 ? -55.572 -9.576 33.035 1.00 90.00 326 ILE A N 1
ATOM 2547 C CA . ILE A 1 326 ? -56.965 -9.168 32.834 1.00 90.00 326 ILE A CA 1
ATOM 2548 C C . ILE A 1 326 ? -57.079 -8.442 31.494 1.00 90.00 326 ILE A C 1
ATOM 2550 O O . ILE A 1 326 ? -56.434 -7.421 31.275 1.00 90.00 326 ILE A O 1
ATOM 2554 N N . TRP A 1 327 ? -57.886 -8.979 30.582 1.00 90.44 327 TRP A N 1
ATOM 2555 C CA . TRP A 1 327 ? -58.029 -8.460 29.217 1.00 90.44 327 TRP A CA 1
ATOM 2556 C C . TRP A 1 327 ? -59.235 -7.545 29.044 1.00 90.44 327 TRP A C 1
ATOM 2558 O O . TRP A 1 327 ? -59.214 -6.650 28.204 1.00 90.44 327 TRP A O 1
ATOM 2568 N N . CYS A 1 328 ? -60.293 -7.755 29.825 1.00 90.69 328 CYS A N 1
ATOM 2569 C CA . CYS A 1 328 ? -61.485 -6.922 29.752 1.00 90.69 328 CYS A CA 1
ATOM 2570 C C . CYS A 1 328 ? -62.215 -6.849 31.094 1.00 90.69 328 CYS A C 1
ATOM 2572 O O . CYS A 1 328 ? -62.151 -7.765 31.915 1.00 90.69 328 CYS A O 1
ATOM 2574 N N . LEU A 1 329 ? -62.932 -5.746 31.296 1.00 93.12 329 LEU A N 1
ATOM 2575 C CA . LEU A 1 329 ? -63.772 -5.501 32.461 1.00 93.12 329 LEU A CA 1
ATOM 2576 C C . LEU A 1 329 ? -65.169 -5.092 32.003 1.00 93.12 329 LEU A C 1
ATOM 2578 O O . LEU A 1 329 ? -65.330 -4.412 30.991 1.00 93.12 329 LEU A O 1
ATOM 2582 N N . SER A 1 330 ? -66.181 -5.488 32.764 1.00 92.62 330 SER A N 1
ATOM 2583 C CA . SER A 1 330 ? -67.552 -5.024 32.580 1.00 92.62 330 SER A CA 1
ATOM 2584 C C . SER A 1 330 ? -68.233 -4.850 33.930 1.00 92.62 330 SER A C 1
ATOM 2586 O O . SER A 1 330 ? -67.879 -5.511 34.906 1.00 92.62 330 SER A O 1
ATOM 2588 N N . ALA A 1 331 ? -69.207 -3.954 33.994 1.00 91.50 331 ALA A N 1
ATOM 2589 C CA . ALA A 1 331 ? -69.944 -3.655 35.209 1.00 91.50 331 ALA A CA 1
ATOM 2590 C C . ALA A 1 331 ? -71.448 -3.771 34.954 1.00 91.50 331 ALA A C 1
ATOM 2592 O O . ALA A 1 331 ? -71.956 -3.368 33.910 1.00 91.50 331 ALA A O 1
ATOM 2593 N N . SER A 1 332 ? -72.143 -4.312 35.944 1.00 87.19 332 SER A N 1
ATOM 2594 C CA . SER A 1 332 ? -73.596 -4.266 36.091 1.00 87.19 332 SER A CA 1
ATOM 2595 C C . SER A 1 332 ? -73.939 -3.448 37.335 1.00 87.19 332 SER A C 1
ATOM 2597 O O . SER A 1 332 ? -73.056 -3.122 38.127 1.00 87.19 332 SER A O 1
ATOM 2599 N N . GLU A 1 333 ? -75.223 -3.188 37.572 1.00 83.62 333 GLU A N 1
ATOM 2600 C CA . GLU A 1 333 ? -75.673 -2.463 38.770 1.00 83.62 333 GLU A CA 1
ATOM 2601 C C . GLU A 1 333 ? -75.280 -3.143 40.094 1.00 83.62 333 GLU A C 1
ATOM 2603 O O . GLU A 1 333 ? -75.218 -2.485 41.128 1.00 83.62 333 GLU A O 1
ATOM 2608 N N . LYS A 1 334 ? -75.027 -4.460 40.084 1.00 85.50 334 LYS A N 1
ATOM 2609 C CA . LYS A 1 334 ? -74.795 -5.261 41.302 1.00 85.50 334 LYS A CA 1
ATOM 2610 C C . LYS A 1 334 ? -73.463 -6.009 41.324 1.00 85.50 334 LYS A C 1
ATOM 2612 O O . LYS A 1 334 ? -73.160 -6.662 42.317 1.00 85.50 334 LYS A O 1
ATOM 2617 N N . ALA A 1 335 ? -72.705 -6.003 40.230 1.00 90.31 335 ALA A N 1
ATOM 2618 C CA . ALA A 1 335 ? -71.508 -6.828 40.100 1.00 90.31 335 ALA A CA 1
ATOM 2619 C C . ALA A 1 335 ? -70.517 -6.278 39.074 1.00 90.31 335 ALA A C 1
ATOM 2621 O O . ALA A 1 335 ? -70.926 -5.731 38.046 1.00 90.31 335 ALA A O 1
ATOM 2622 N N . LEU A 1 336 ? -69.232 -6.528 39.318 1.00 93.31 336 LEU A N 1
ATOM 2623 C CA . LEU A 1 336 ? -68.148 -6.356 38.354 1.00 93.31 336 LEU A CA 1
ATOM 2624 C C . LEU A 1 336 ? -67.752 -7.713 37.768 1.00 93.31 336 LEU A C 1
ATOM 2626 O O . LEU A 1 336 ? -67.814 -8.734 38.454 1.00 93.31 336 LEU A O 1
ATOM 2630 N N . PHE A 1 337 ? -67.314 -7.711 36.516 1.00 92.94 337 PHE A N 1
ATOM 2631 C CA . PHE A 1 337 ? -66.854 -8.887 35.788 1.00 92.94 337 PHE A CA 1
ATOM 2632 C C . PHE A 1 337 ? -65.482 -8.615 35.176 1.00 92.94 337 PHE A C 1
ATOM 2634 O O . PHE A 1 337 ? -65.279 -7.564 34.571 1.00 92.94 337 PHE A O 1
ATOM 2641 N N . ALA A 1 338 ? -64.567 -9.569 35.307 1.00 93.75 338 ALA A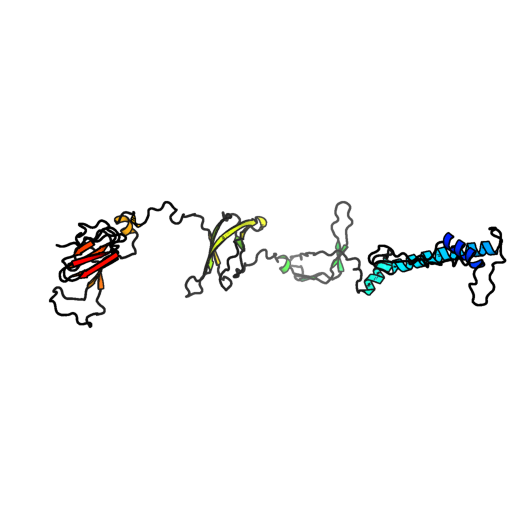 N 1
ATOM 2642 C CA . ALA A 1 338 ? -63.224 -9.527 34.748 1.00 93.75 338 ALA A CA 1
ATOM 2643 C C . ALA A 1 338 ? -62.997 -10.735 33.840 1.00 93.75 338 ALA A C 1
ATOM 2645 O O . ALA A 1 338 ? -63.151 -11.880 34.265 1.00 93.75 338 ALA A O 1
ATOM 2646 N N . GLY A 1 339 ? -62.643 -10.477 32.585 1.00 92.50 339 GLY A N 1
ATOM 2647 C CA . GLY A 1 339 ? -62.238 -11.490 31.623 1.00 92.50 339 GLY A CA 1
ATOM 2648 C C . GLY A 1 339 ? -60.727 -11.665 31.655 1.00 92.50 339 GLY A C 1
ATOM 2649 O O . GLY A 1 339 ? -59.977 -10.691 31.576 1.00 92.50 339 GLY A O 1
ATOM 2650 N N . THR A 1 340 ? -60.286 -12.910 31.789 1.00 90.62 340 THR A N 1
ATOM 2651 C CA . THR A 1 340 ? -58.865 -13.263 31.890 1.00 90.62 340 THR A CA 1
ATOM 2652 C C . THR A 1 340 ? -58.338 -13.856 30.582 1.00 90.62 340 THR A C 1
ATOM 2654 O O . THR A 1 340 ? -59.112 -14.323 29.740 1.00 90.62 340 THR A O 1
ATOM 2657 N N . SER A 1 341 ? -57.013 -13.882 30.432 1.00 86.56 341 SER A N 1
ATOM 2658 C CA . SER A 1 341 ? -56.341 -14.449 29.255 1.00 86.56 341 SER A CA 1
ATOM 2659 C C . SER A 1 341 ? -56.619 -15.938 29.018 1.00 86.56 341 SER A C 1
ATOM 2661 O O . SER A 1 341 ? -56.660 -16.368 27.869 1.00 86.56 341 SER A O 1
ATOM 2663 N N . ASN A 1 342 ? -56.812 -16.741 30.073 1.00 86.44 342 ASN A N 1
ATOM 2664 C CA . ASN A 1 342 ? -57.027 -18.193 29.952 1.00 86.44 342 ASN A CA 1
ATOM 2665 C C . ASN A 1 342 ? -57.739 -18.864 31.146 1.00 86.44 342 ASN A C 1
ATOM 2667 O O . ASN A 1 342 ? -57.768 -20.094 31.232 1.00 86.44 342 ASN A O 1
ATOM 2671 N N . ARG A 1 343 ? -58.302 -18.098 32.086 1.00 87.62 343 ARG A N 1
ATOM 2672 C CA . ARG A 1 343 ? -58.981 -18.624 33.288 1.00 87.62 343 ARG A CA 1
ATOM 2673 C C . ARG A 1 343 ? -60.483 -18.323 33.306 1.00 87.62 343 ARG A C 1
ATOM 2675 O O . ARG A 1 343 ? -61.145 -18.631 34.289 1.00 87.62 343 ARG A O 1
ATOM 2682 N N . GLY A 1 344 ? -61.031 -17.767 32.226 1.00 89.81 344 GLY A N 1
ATOM 2683 C CA . GLY A 1 344 ? -62.440 -17.430 32.069 1.00 89.81 344 GLY A CA 1
ATOM 2684 C C . GLY A 1 344 ? -62.818 -16.098 32.721 1.00 89.81 344 GLY A C 1
ATOM 2685 O O . GLY A 1 344 ? -61.990 -15.195 32.855 1.00 89.81 344 GLY A O 1
ATOM 2686 N N . ILE A 1 345 ? -64.094 -15.972 33.075 1.00 92.44 345 ILE A N 1
ATOM 2687 C CA . ILE A 1 345 ? -64.708 -14.804 33.707 1.00 92.44 345 ILE A CA 1
ATOM 2688 C C . ILE A 1 345 ? -64.687 -14.946 35.231 1.00 92.44 345 ILE A C 1
ATOM 2690 O O . ILE A 1 345 ? -65.074 -15.978 35.780 1.00 92.44 345 ILE A O 1
ATOM 2694 N N . TYR A 1 346 ? -64.314 -13.871 35.914 1.00 93.81 346 TYR A N 1
ATOM 2695 C CA . TYR A 1 346 ? -64.424 -13.717 37.359 1.00 93.81 346 TYR A CA 1
ATOM 2696 C C . TYR A 1 346 ? -65.428 -12.620 37.692 1.00 93.81 346 TYR A C 1
ATOM 2698 O O . TYR A 1 346 ? -65.504 -11.612 36.994 1.00 93.81 346 TYR A O 1
ATOM 2706 N N . ARG A 1 347 ? -66.203 -12.812 38.758 1.00 93.81 347 ARG A N 1
ATOM 2707 C CA . ARG A 1 347 ? -67.245 -11.895 39.220 1.00 93.81 347 ARG A CA 1
ATOM 2708 C C . ARG A 1 347 ? -66.929 -11.395 40.625 1.00 93.81 347 ARG A C 1
ATOM 2710 O O . ARG A 1 347 ? -66.552 -12.183 41.486 1.00 93.81 347 ARG A O 1
ATOM 2717 N N . SER A 1 348 ? -67.142 -10.108 40.857 1.00 93.75 348 SER A N 1
ATOM 2718 C CA . SER A 1 348 ? -67.086 -9.477 42.175 1.00 93.75 348 SER A CA 1
ATOM 2719 C C . SER A 1 348 ? -68.441 -8.852 42.510 1.00 93.75 348 SER A C 1
ATOM 2721 O O . SER A 1 348 ? -69.052 -8.191 41.668 1.00 93.75 348 SER A O 1
ATOM 2723 N N . LEU A 1 349 ? -68.912 -9.073 43.738 1.00 92.19 349 LEU A N 1
ATOM 2724 C CA . LEU A 1 349 ? -70.150 -8.498 44.294 1.00 92.19 349 LEU A CA 1
ATOM 2725 C C . LEU A 1 349 ? -69.875 -7.379 45.310 1.00 92.19 349 LEU A C 1
ATOM 2727 O O . LEU A 1 349 ? -70.800 -6.746 45.806 1.00 92.19 349 LEU A O 1
ATOM 2731 N N . ASP A 1 350 ? -68.605 -7.140 45.618 1.00 87.19 350 ASP A N 1
ATOM 2732 C CA . ASP A 1 350 ? -68.117 -6.257 46.677 1.00 87.19 350 ASP A CA 1
ATOM 2733 C C . ASP A 1 350 ? -67.224 -5.140 46.113 1.00 87.19 350 ASP A C 1
ATOM 2735 O O . ASP A 1 350 ? -66.289 -4.669 46.759 1.00 87.19 350 ASP A O 1
ATOM 2739 N N . LEU A 1 351 ? -67.524 -4.701 44.886 1.00 85.12 351 LEU A N 1
ATOM 2740 C CA . LEU A 1 351 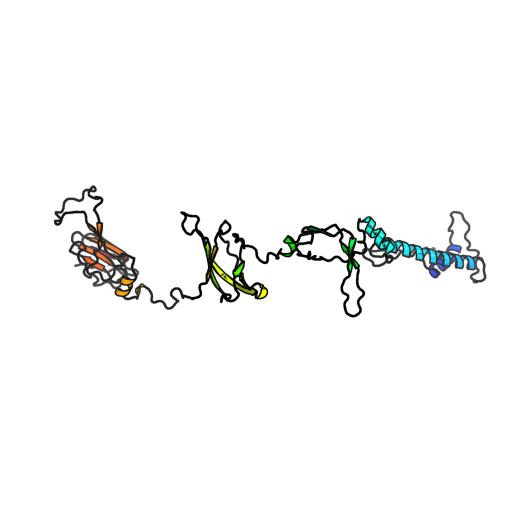? -66.842 -3.591 44.208 1.00 85.12 351 LEU A CA 1
ATOM 2741 C C . LEU A 1 351 ? -65.328 -3.822 44.039 1.00 85.12 351 LEU A C 1
ATOM 2743 O O . LEU A 1 351 ? -64.512 -2.918 44.251 1.00 85.12 351 LEU A O 1
ATOM 2747 N N . GLY A 1 352 ? -64.960 -5.045 43.653 1.00 84.94 352 GLY A N 1
ATOM 2748 C CA . GLY A 1 352 ? -63.593 -5.458 43.340 1.00 84.94 352 GLY A CA 1
ATOM 2749 C C . GLY A 1 352 ? -62.749 -5.825 44.559 1.00 84.94 352 GLY A C 1
ATOM 2750 O O . GLY A 1 352 ? -61.550 -6.030 44.400 1.00 84.94 352 GLY A O 1
ATOM 2751 N N . ILE A 1 353 ? -63.328 -5.901 45.765 1.00 84.25 353 ILE A N 1
ATOM 2752 C CA . ILE A 1 353 ? -62.582 -6.321 46.964 1.00 84.25 353 ILE A CA 1
ATOM 2753 C C . ILE A 1 353 ? -62.212 -7.805 46.864 1.00 84.25 353 ILE A C 1
ATOM 2755 O O . ILE A 1 353 ? -61.081 -8.165 47.191 1.00 84.25 353 ILE A O 1
ATOM 2759 N N . SER A 1 354 ? -63.123 -8.649 46.374 1.00 88.75 354 SER A N 1
ATOM 2760 C CA . SER A 1 354 ? -62.880 -10.064 46.113 1.00 88.75 354 SER A CA 1
ATOM 2761 C C . SER A 1 354 ? -63.549 -10.544 44.825 1.00 88.75 354 SER A C 1
ATOM 2763 O O . SER A 1 354 ? -64.605 -10.059 44.410 1.00 88.75 354 SER A O 1
ATOM 2765 N N . TRP A 1 355 ? -62.910 -11.519 44.182 1.00 93.62 355 TRP A N 1
ATOM 2766 C CA . TRP A 1 355 ? -63.350 -12.100 42.920 1.00 93.62 355 TRP A CA 1
ATOM 2767 C C . TRP A 1 355 ? -63.593 -13.601 43.061 1.00 93.62 355 TRP A C 1
ATOM 2769 O O . TRP A 1 355 ? -62.818 -14.317 43.692 1.00 93.62 355 TRP A O 1
ATOM 2779 N N . GLN A 1 356 ? -64.662 -14.085 42.434 1.00 92.94 356 GLN A N 1
ATOM 2780 C CA . GLN A 1 356 ? -65.043 -15.495 42.398 1.00 92.94 356 GLN A CA 1
ATOM 2781 C C . GLN A 1 356 ? -65.213 -15.968 40.948 1.00 92.94 356 GLN A C 1
ATOM 2783 O O . GLN A 1 356 ? -65.647 -15.185 40.099 1.00 92.94 356 GLN A O 1
ATOM 2788 N N . PRO A 1 357 ? -64.883 -17.229 40.624 1.00 92.00 357 PRO A N 1
ATOM 2789 C CA . PRO A 1 357 ? -65.014 -17.741 39.263 1.00 92.00 357 PRO A CA 1
ATOM 2790 C C . PRO A 1 357 ? -66.487 -17.797 38.821 1.00 92.00 357 PRO A C 1
ATOM 2792 O O . PRO A 1 357 ? -67.348 -18.289 39.545 1.00 92.00 357 PRO A O 1
ATOM 2795 N N . SER A 1 358 ? -66.770 -17.326 37.604 1.00 89.06 358 SER A N 1
ATOM 2796 C CA . SER A 1 358 ? -68.093 -17.342 36.958 1.00 89.06 358 SER A CA 1
ATOM 2797 C C . SER A 1 358 ? -67.971 -17.905 35.534 1.00 89.06 358 SER A C 1
ATOM 2799 O O . SER A 1 358 ? -68.337 -17.284 34.541 1.00 89.06 358 SER A O 1
ATOM 2801 N N . THR A 1 359 ? -67.364 -19.088 35.432 1.00 80.56 359 THR A N 1
ATOM 2802 C CA . THR A 1 359 ? -66.884 -19.681 34.170 1.00 80.56 359 THR A CA 1
ATOM 2803 C C . THR A 1 359 ? -67.717 -20.856 33.662 1.00 80.56 359 THR A C 1
ATOM 2805 O O . THR A 1 359 ? -67.345 -21.500 32.680 1.00 80.56 359 THR A O 1
ATOM 2808 N N . ILE A 1 360 ? -68.838 -21.160 34.322 1.00 79.44 360 ILE A N 1
ATOM 2809 C CA . ILE A 1 360 ? -69.674 -22.323 34.009 1.00 79.44 360 ILE A CA 1
ATOM 2810 C C . ILE A 1 360 ? -70.247 -22.187 32.591 1.00 79.44 360 ILE A C 1
ATOM 2812 O O . ILE A 1 360 ? -70.862 -21.179 32.252 1.00 79.44 360 ILE A O 1
ATOM 2816 N N . GLY A 1 361 ? -70.054 -23.221 31.767 1.00 77.31 361 GLY A N 1
ATOM 2817 C CA . GLY A 1 361 ? -70.597 -23.294 30.404 1.00 77.31 361 GLY A CA 1
ATOM 2818 C C . GLY A 1 361 ? -69.720 -22.679 29.306 1.00 77.31 361 GLY A C 1
ATOM 2819 O O . GLY A 1 361 ? -70.105 -22.731 28.139 1.00 77.31 361 GLY A O 1
ATOM 2820 N N . LEU A 1 362 ? -68.541 -22.139 29.635 1.00 78.38 362 LEU A N 1
ATOM 2821 C CA . LEU A 1 362 ? -67.590 -21.616 28.649 1.00 78.38 362 LEU A CA 1
ATOM 2822 C C . LEU A 1 362 ? -66.639 -22.717 28.164 1.00 78.38 362 LEU A C 1
ATOM 2824 O O . LEU A 1 362 ? -65.890 -23.293 28.949 1.00 78.38 362 LEU A O 1
ATOM 2828 N N . SER A 1 363 ? -66.632 -22.988 26.856 1.00 80.06 363 SER A N 1
ATOM 2829 C CA . SER A 1 363 ? -65.701 -23.945 26.238 1.00 80.06 363 SER A CA 1
ATOM 2830 C C . SER A 1 363 ? -64.309 -23.359 25.988 1.00 80.06 363 SER A C 1
ATOM 2832 O O . SER A 1 363 ? -63.341 -24.105 25.879 1.00 80.06 363 SER A O 1
ATOM 2834 N N . ASN A 1 364 ? -64.207 -22.031 25.878 1.00 83.94 364 ASN A N 1
ATOM 2835 C CA . ASN A 1 364 ? -62.942 -21.311 25.796 1.00 83.94 364 ASN A CA 1
ATOM 2836 C C . ASN A 1 364 ? -62.859 -20.296 26.943 1.00 83.94 364 ASN A C 1
ATOM 2838 O O . ASN A 1 364 ? -63.783 -19.516 27.165 1.00 83.94 364 ASN A O 1
ATOM 2842 N N . LEU A 1 365 ? -61.743 -20.331 27.668 1.00 88.06 365 LEU A N 1
ATOM 2843 C CA . LEU A 1 365 ? -61.486 -19.525 28.858 1.00 88.06 365 LEU A CA 1
ATOM 2844 C C . LEU A 1 365 ? -60.668 -18.256 28.568 1.00 88.06 365 LEU A C 1
ATOM 2846 O O . LEU A 1 365 ? -60.390 -17.497 29.492 1.00 88.06 365 LEU A O 1
ATOM 2850 N N . ALA A 1 366 ? -60.287 -18.016 27.312 1.00 88.88 366 ALA A N 1
ATOM 2851 C CA . ALA A 1 366 ? -59.665 -16.769 26.883 1.00 88.88 366 ALA A CA 1
ATOM 2852 C C . ALA A 1 366 ? -60.740 -15.724 26.566 1.00 88.88 366 ALA A C 1
ATOM 2854 O O . ALA A 1 366 ? -61.403 -15.809 25.530 1.00 88.88 366 ALA A O 1
ATOM 2855 N N . ILE A 1 367 ? -60.936 -14.751 27.458 1.00 91.00 367 ILE A N 1
ATOM 2856 C CA . ILE A 1 367 ? -62.025 -13.772 27.354 1.00 91.00 367 ILE A CA 1
ATOM 2857 C C . ILE A 1 367 ? -61.464 -12.431 26.886 1.00 91.00 367 ILE A C 1
ATOM 2859 O O . ILE A 1 367 ? -60.822 -11.711 27.646 1.00 91.00 367 ILE A O 1
ATOM 2863 N N . THR A 1 368 ? -61.713 -12.089 25.624 1.00 90.00 368 THR A N 1
ATOM 2864 C CA . THR A 1 368 ? -61.194 -10.869 24.987 1.00 90.00 368 THR A CA 1
ATOM 2865 C C . THR A 1 368 ? -62.139 -9.680 25.105 1.00 90.00 368 THR A C 1
ATOM 2867 O O . THR A 1 368 ? -61.696 -8.541 24.992 1.00 90.00 368 THR A O 1
ATOM 2870 N N . ALA A 1 369 ? -63.431 -9.921 25.331 1.00 90.12 369 ALA A N 1
ATOM 2871 C CA . ALA A 1 369 ? -64.421 -8.863 25.494 1.00 90.12 369 ALA A CA 1
ATOM 2872 C C . ALA A 1 369 ? -65.533 -9.279 26.461 1.00 90.12 369 ALA A C 1
ATOM 2874 O O . ALA A 1 369 ? -65.974 -10.428 26.453 1.00 90.12 369 ALA A O 1
ATOM 2875 N N . LEU A 1 370 ? -66.030 -8.320 27.242 1.00 91.69 370 LEU A N 1
ATOM 2876 C CA . LEU A 1 370 ? -67.221 -8.460 28.073 1.00 91.69 370 LEU A CA 1
ATOM 2877 C C . LEU A 1 370 ? -68.144 -7.267 27.839 1.00 91.69 370 LEU A C 1
ATOM 2879 O O . LEU A 1 370 ? -67.696 -6.122 27.828 1.00 91.69 370 LEU A O 1
ATOM 2883 N N . TYR A 1 371 ? -69.436 -7.533 27.684 1.00 91.00 371 TYR A N 1
ATOM 2884 C CA . TYR A 1 371 ? -70.451 -6.499 27.525 1.00 91.00 371 TYR A CA 1
ATOM 2885 C C . TYR A 1 371 ? -71.687 -6.843 28.348 1.00 91.00 371 TYR A C 1
ATOM 2887 O O . TYR A 1 371 ? -72.254 -7.923 28.204 1.00 91.00 371 TYR A O 1
ATOM 2895 N N . TYR A 1 372 ? -72.109 -5.922 29.207 1.00 87.38 372 TYR A N 1
ATOM 2896 C CA . TYR A 1 372 ? -73.341 -6.047 29.973 1.00 87.38 372 TYR A CA 1
ATOM 2897 C C . TYR A 1 372 ? -74.467 -5.279 29.279 1.00 87.38 372 TYR A C 1
ATOM 2899 O O . TYR A 1 372 ? -74.311 -4.105 28.942 1.00 87.38 372 TYR A O 1
ATOM 2907 N N . HIS A 1 373 ? -75.614 -5.932 29.095 1.00 87.31 373 HIS A N 1
ATOM 2908 C CA . HIS A 1 373 ? -76.823 -5.301 28.579 1.00 87.31 373 HIS A CA 1
ATOM 2909 C C . HIS A 1 373 ? -78.075 -5.957 29.162 1.00 87.31 373 HIS A C 1
ATOM 2911 O O . HIS A 1 373 ? -78.267 -7.165 29.025 1.00 87.31 373 HIS A O 1
ATOM 2917 N N . SER A 1 374 ? -78.942 -5.145 29.776 1.00 85.06 374 SER A N 1
ATOM 2918 C CA . SER A 1 374 ? -80.302 -5.528 30.190 1.00 85.06 374 SER A CA 1
ATOM 2919 C C . SER A 1 374 ? -80.370 -6.850 30.973 1.00 85.06 374 SER A C 1
ATOM 2921 O O . SER A 1 374 ? -81.144 -7.746 30.643 1.00 85.06 374 SER A O 1
ATOM 2923 N N . GLY A 1 375 ? -79.519 -6.997 31.995 1.00 81.81 375 GLY A N 1
ATOM 2924 C CA . GLY A 1 375 ? -79.488 -8.176 32.868 1.00 81.81 375 GLY A CA 1
ATOM 2925 C C . GLY A 1 375 ? -78.683 -9.369 32.340 1.00 81.81 375 GLY A C 1
ATOM 2926 O O . GLY A 1 375 ? -78.571 -10.366 33.043 1.00 81.81 375 GLY A O 1
ATOM 2927 N N . SER A 1 376 ? -78.095 -9.280 31.143 1.00 84.50 376 SER A N 1
ATOM 2928 C CA . SER A 1 376 ? -77.251 -10.333 30.562 1.00 84.50 376 SER A CA 1
ATOM 2929 C C . SER A 1 376 ? -75.812 -9.859 30.357 1.00 84.50 376 SER A C 1
ATOM 2931 O O . SER A 1 376 ? -75.576 -8.712 29.973 1.00 84.50 376 SER A O 1
ATOM 2933 N N . VAL A 1 377 ? -74.846 -10.756 30.576 1.00 86.19 377 VAL A N 1
ATOM 2934 C CA . VAL A 1 377 ? -73.427 -10.532 30.260 1.00 86.19 377 VAL A CA 1
ATOM 2935 C C . VAL A 1 377 ? -73.055 -11.361 29.036 1.00 86.19 377 VAL A C 1
ATOM 2937 O O . VAL A 1 377 ? -73.227 -12.578 29.012 1.00 86.19 377 VAL A O 1
ATOM 2940 N N . PHE A 1 378 ? -72.532 -10.693 28.017 1.00 85.88 378 PHE A N 1
ATOM 2941 C CA . PHE A 1 378 ? -72.010 -11.296 26.800 1.00 85.88 378 PHE A CA 1
ATOM 2942 C C . PHE A 1 378 ? -70.488 -11.363 26.894 1.00 85.88 378 PHE A C 1
ATOM 2944 O O . PHE A 1 378 ? -69.848 -10.358 27.202 1.00 85.88 378 PHE A O 1
ATOM 2951 N N . ALA A 1 379 ? -69.914 -12.531 26.611 1.00 87.50 379 ALA A N 1
ATOM 2952 C CA . ALA A 1 379 ? -68.472 -12.748 26.612 1.00 87.50 379 ALA A CA 1
ATOM 2953 C C . ALA A 1 379 ? -67.978 -13.130 25.215 1.00 87.50 379 ALA A C 1
ATOM 2955 O O . ALA A 1 379 ? -68.494 -14.058 24.591 1.00 87.50 379 ALA A O 1
ATOM 2956 N N . GLY A 1 380 ? -66.978 -12.404 24.725 1.00 85.25 380 GLY A N 1
ATOM 2957 C CA . GLY A 1 380 ? -66.243 -12.731 23.513 1.00 85.25 380 GLY A CA 1
ATOM 2958 C C . GLY A 1 380 ? -65.031 -13.590 23.852 1.00 85.25 380 GLY A C 1
ATOM 2959 O O . GLY A 1 380 ? -64.195 -13.183 24.657 1.00 85.25 380 GLY A O 1
ATOM 2960 N N . SER A 1 381 ? -64.927 -14.758 23.221 1.00 83.25 381 SER A N 1
ATOM 2961 C CA . SER A 1 381 ? -63.743 -15.620 23.278 1.00 83.25 381 SER A CA 1
ATOM 2962 C C . SER A 1 381 ? -63.272 -15.964 21.861 1.00 83.25 381 SER A C 1
ATOM 2964 O O . SER A 1 381 ? -64.132 -16.253 21.017 1.00 83.25 381 SER A O 1
ATOM 2966 N N . PRO A 1 382 ? -61.957 -16.008 21.574 1.00 72.75 382 PRO A N 1
ATOM 2967 C CA . PRO A 1 382 ? -61.444 -16.429 20.272 1.00 72.75 382 PRO A CA 1
ATOM 2968 C C . PRO A 1 382 ? -62.001 -17.812 19.882 1.00 72.75 382 PRO A C 1
ATOM 2970 O O . PRO A 1 382 ? -61.797 -18.795 20.588 1.00 72.75 382 PRO A O 1
ATOM 2973 N N . GLY A 1 383 ? -62.766 -17.894 18.788 1.00 68.94 383 GLY A N 1
ATOM 2974 C CA . GLY A 1 383 ? -63.337 -19.154 18.281 1.00 68.94 383 GLY A CA 1
ATOM 2975 C C . GLY A 1 383 ? -64.657 -19.650 18.909 1.00 68.94 383 GLY A C 1
ATOM 2976 O O . GLY A 1 383 ? -65.022 -20.801 18.683 1.00 68.94 383 GLY A O 1
ATOM 2977 N N . GLY A 1 384 ? -65.393 -18.839 19.682 1.00 54.00 384 GLY A N 1
ATOM 2978 C CA . GLY A 1 384 ? -66.596 -19.293 20.409 1.00 54.00 384 GLY A CA 1
ATOM 2979 C C . GLY A 1 384 ? -67.935 -19.197 19.653 1.00 54.00 384 GLY A C 1
ATOM 2980 O O . GLY A 1 384 ? -68.386 -18.105 19.309 1.00 54.00 384 GLY A O 1
ATOM 2981 N N . ARG A 1 385 ? -68.624 -20.340 19.481 1.00 48.72 385 ARG A N 1
ATOM 2982 C CA . ARG A 1 385 ? -70.084 -20.439 19.250 1.00 48.72 385 ARG A CA 1
ATOM 2983 C C . ARG A 1 385 ? -70.838 -19.966 20.510 1.00 48.72 385 ARG A C 1
ATOM 2985 O O . ARG A 1 385 ? -70.413 -20.231 21.627 1.00 48.72 385 ARG A O 1
ATOM 2992 N N . ARG A 1 386 ? -71.965 -19.279 20.302 1.00 43.81 386 ARG A N 1
ATOM 2993 C CA . ARG A 1 386 ? -72.812 -18.586 21.297 1.00 43.81 386 ARG A CA 1
ATOM 2994 C C . ARG A 1 386 ? -73.245 -19.484 22.477 1.00 43.81 386 ARG A C 1
ATOM 2996 O O . ARG A 1 386 ? -73.883 -20.504 22.242 1.00 43.81 386 ARG A O 1
ATOM 3003 N N . VAL A 1 387 ? -73.021 -19.044 23.720 1.00 46.91 387 VAL A N 1
ATOM 3004 C CA . VAL A 1 387 ? -73.719 -19.546 24.923 1.00 46.91 387 VAL A CA 1
ATOM 3005 C C . VAL A 1 387 ? -74.163 -18.341 25.756 1.00 46.91 387 VAL A C 1
ATOM 3007 O O . VAL A 1 387 ? -73.344 -17.502 26.119 1.00 46.91 387 VAL A O 1
ATOM 3010 N N . SER A 1 388 ? -75.469 -18.220 26.006 1.00 40.53 388 SER A N 1
ATOM 3011 C CA . SER A 1 388 ? -76.038 -17.246 26.943 1.00 40.53 388 SER A CA 1
ATOM 3012 C C . SER A 1 388 ? -76.073 -17.856 28.339 1.00 40.53 388 SER A C 1
ATOM 3014 O O . SER A 1 388 ? -76.677 -18.912 28.520 1.00 40.53 388 SER A O 1
ATOM 3016 N N . ILE A 1 389 ? -75.474 -17.187 29.319 1.00 44.66 389 ILE A N 1
ATOM 3017 C CA . ILE A 1 389 ? -75.603 -17.554 30.729 1.00 44.66 389 ILE A CA 1
ATOM 3018 C C . ILE A 1 389 ? -76.798 -16.756 31.275 1.00 44.66 389 ILE A C 1
ATOM 3020 O O . ILE A 1 389 ? -76.728 -15.531 31.358 1.00 44.66 389 ILE A O 1
ATOM 3024 N N . GLN A 1 390 ? -77.914 -17.430 31.568 1.00 32.12 390 GLN A N 1
ATOM 3025 C CA . GLN A 1 390 ? -79.012 -16.880 32.373 1.00 32.12 390 GLN A CA 1
ATOM 3026 C C . GLN A 1 390 ? -78.897 -17.440 33.794 1.00 32.12 390 GLN A C 1
ATOM 3028 O O . GLN A 1 390 ? -78.798 -18.658 33.951 1.00 32.12 390 GLN A O 1
ATOM 3033 N N . GLY A 1 391 ? -78.931 -16.555 34.797 1.00 36.75 391 GLY A N 1
ATOM 3034 C CA . GLY A 1 391 ? -78.936 -16.882 36.228 1.00 36.75 391 GLY A CA 1
ATOM 3035 C C . GLY A 1 391 ? -78.084 -15.935 37.051 1.00 36.75 391 GLY A C 1
ATOM 3036 O O . GLY A 1 391 ? -76.955 -16.344 37.395 1.00 36.75 391 GLY A O 1
#

Radius of gyration: 54.63 Å; chains: 1; bounding box: 116×45×136 Å